Protein 5D3Q (pdb70)

Sequence (656 aa):
GMEDLIPLVNRLQDAFSSAIGQNADLDLPQIAVVGGQSAGKSSSVLENFVGRDFLPRRGSGIVTRRPLVLQLVNATTEYAEFLHCKGKKFTDFEEVRLEIEAETDRVTGTNKGISPVPINLRVYSPHVLNLTLVDLPGMTKKVPVGDQPPDIEFQIRDMLMQFVTKENCLILAVSPANSDLANSDALKVAKEVDPQGQRTIGVITKLDLMDEGTDARDVLENKLLPLRRGYIIGVVNRSQKDIDGKKDITAALAAERKFFLSHPSYRHLADRMGTPYLQKVLNQQLTNHIRDTLPGLRNKLQSQLLSIEKEVERVDEMLRMYHALKEALSIIGGMEDLIPLVNRLQDAFSSAIGQNADLDLPQIAVVGGQSAGKSSSVLENFVGRDFLPRGSGIVTRRPLVLQLVNATTEYAEFLHCKGKKFTDFEEVRLEIEAETDRISPVPINLRVYSPHVLNLTLVDLPGMTKVPVGDQPPDIEFQIRDMLMQFVTKENCLILAVSPANSSDLANSDALKVAKEVDPQGQRTIGVITKLDLMDEEGTDARDDVLENKLLPLRRGYIGVVNRSQKDIDGKKDDITAALAAERKFFLSSHPSYRHLADRMGTPYLQKVLNQQLTNHIRDTLPGLRNKKLQSQLLSIEKEVEEYKNDSRVDEMLRMYHALKEALSSIIGD

Structure (mmCIF, N/CA/C/O backbone):
data_5D3Q
#
_entry.id   5D3Q
#
_cell.length_a   44.220
_cell.length_b   49.960
_cell.length_c   82.520
_cell.angle_alpha   99.40
_cell.angle_beta   87.18
_cell.angle_gamma   105.18
#
_symmetry.space_group_name_H-M   'P 1'
#
loop_
_entity.id
_entity.type
_entity.pdbx_description
1 polymer Dynamin-1,Dynamin-1
2 non-polymer "GUANOSINE-5'-DIPHOSPHATE"
3 non-polymer 1,2-ETHANEDIOL
4 water water
#
loop_
_atom_site.group_PDB
_atom_site.id
_atom_site.type_symbol
_atom_site.label_atom_id
_atom_site.label_alt_id
_atom_site.label_comp_id
_atom_site.label_asym_id
_atom_site.label_entity_id
_atom_site.label_seq_id
_atom_site.pdbx_PDB_ins_code
_atom_site.Cartn_x
_atom_site.Cartn_y
_atom_site.Cartn_z
_atom_site.occupancy
_atom_site.B_iso_or_equiv
_atom_site.auth_seq_id
_atom_site.auth_comp_id
_atom_site.auth_asym_id
_atom_site.auth_atom_id
_atom_site.pdbx_PDB_model_num
ATOM 1 N N . GLY A 1 1 ? -14.833 26.387 76.236 1.00 40.51 5 GLY A N 1
ATOM 2 C CA . GLY A 1 1 ? -14.711 25.921 77.605 1.00 22.94 5 GLY A CA 1
ATOM 3 C C . GLY A 1 1 ? -13.855 26.848 78.430 1.00 43.14 5 GLY A C 1
ATOM 4 O O . GLY A 1 1 ? -13.950 28.063 78.318 1.00 51.63 5 GLY A O 1
ATOM 5 N N . MET A 1 2 ? -12.989 26.269 79.249 1.00 48.16 6 MET A N 1
ATOM 6 C CA . MET A 1 2 ? -12.341 26.982 80.332 1.00 43.69 6 MET A CA 1
ATOM 7 C C . MET A 1 2 ? -10.824 26.935 80.173 1.00 38.03 6 MET A C 1
ATOM 8 O O . MET A 1 2 ? -10.250 26.043 79.525 1.00 27.94 6 MET A O 1
ATOM 13 N N . GLU A 1 3 ? -10.176 27.916 80.780 1.00 34.20 7 GLU A N 1
ATOM 14 C CA . GLU A 1 3 ? -8.726 28.016 80.777 1.00 32.73 7 GLU A CA 1
ATOM 15 C C . GLU A 1 3 ? -8.050 26.936 81.609 1.00 28.66 7 GLU A C 1
ATOM 16 O O . GLU A 1 3 ? -6.812 26.873 81.625 1.00 28.51 7 GLU A O 1
ATOM 22 N N . ASP A 1 4 ? -8.802 26.110 82.320 1.00 30.47 8 ASP A N 1
ATOM 23 C CA . ASP A 1 4 ? -8.182 25.013 83.031 1.00 30.51 8 ASP A CA 1
ATOM 24 C C . ASP A 1 4 ? -7.982 23.789 82.154 1.00 26.08 8 ASP A C 1
ATOM 25 O O . ASP A 1 4 ? -7.346 22.833 82.605 1.00 27.78 8 ASP A O 1
ATOM 30 N N . LEU A 1 5 ? -8.501 23.803 80.933 1.00 26.78 9 LEU A N 1
ATOM 31 C CA . LEU A 1 5 ? -8.654 22.551 80.194 1.00 29.81 9 LEU A CA 1
ATOM 32 C C . LEU A 1 5 ? -7.332 22.061 79.617 1.00 23.30 9 LEU A C 1
ATOM 33 O O . LEU A 1 5 ? -7.015 20.861 79.705 1.00 21.55 9 LEU A O 1
ATOM 38 N N . ILE A 1 6 ? -6.560 22.951 78.992 1.00 26.21 10 ILE A N 1
ATOM 39 C CA . ILE A 1 6 ? -5.235 22.554 78.516 1.00 25.92 10 ILE A CA 1
ATOM 40 C C . ILE A 1 6 ? -4.360 22.050 79.659 1.00 27.84 10 ILE A C 1
ATOM 41 O O . ILE A 1 6 ? -3.803 20.946 79.530 1.00 23.13 10 ILE A O 1
ATOM 46 N N . PRO A 1 7 ? -4.256 22.748 80.817 1.00 26.87 11 PRO A N 1
ATOM 47 C CA . PRO A 1 7 ? -3.428 22.187 81.907 1.00 24.38 11 PRO A CA 1
ATOM 48 C C . PRO A 1 7 ? -3.945 20.872 82.419 1.00 24.04 11 PRO A C 1
ATOM 49 O O . PRO A 1 7 ? -3.141 19.992 82.786 1.00 26.58 11 PRO A O 1
ATOM 53 N N . LEU A 1 8 ? -5.267 20.710 82.485 1.00 23.67 12 LEU A N 1
ATOM 54 C CA . LEU A 1 8 ? -5.805 19.408 82.870 1.00 24.80 12 LEU A CA 1
ATOM 55 C C . LEU A 1 8 ? -5.221 18.326 81.980 1.00 27.61 12 LEU A C 1
ATOM 56 O O . LEU A 1 8 ? -4.719 17.295 82.451 1.00 23.05 12 LEU A O 1
ATOM 61 N N . VAL A 1 9 ? -5.256 18.561 80.668 1.00 26.32 13 VAL A N 1
ATOM 62 C CA . VAL A 1 9 ? -4.814 17.489 79.784 1.00 18.91 13 VAL A CA 1
ATOM 63 C C . VAL A 1 9 ? -3.297 17.335 79.849 1.00 23.44 13 VAL A C 1
ATOM 64 O O . VAL A 1 9 ? -2.785 16.234 79.645 1.00 22.75 13 VAL A O 1
ATOM 68 N N . ASN A 1 10 ? -2.557 18.402 80.177 1.00 18.28 14 ASN A N 1
ATOM 69 C CA . ASN A 1 10 ? -1.126 18.259 80.417 1.00 21.54 14 ASN A CA 1
ATOM 70 C C . ASN A 1 10 ? -0.879 17.236 81.515 1.00 19.90 14 ASN A C 1
ATOM 71 O O . ASN A 1 10 ? 0.067 16.456 81.440 1.00 20.14 14 ASN A O 1
ATOM 76 N N . ARG A 1 11 ? -1.688 17.294 82.575 1.00 27.50 15 ARG A N 1
ATOM 77 C CA . ARG A 1 11 ? -1.504 16.361 83.675 1.00 25.42 15 ARG A CA 1
ATOM 78 C C . ARG A 1 11 ? -1.860 14.957 83.241 1.00 23.99 15 ARG A C 1
ATOM 79 O O . ARG A 1 11 ? -1.212 13.995 83.662 1.00 24.85 15 ARG A O 1
ATOM 87 N N . LEU A 1 12 ? -2.896 14.817 82.419 1.00 19.69 16 LEU A N 1
ATOM 88 C CA . LEU A 1 12 ? -3.191 13.514 81.824 1.00 23.06 16 LEU A CA 1
ATOM 89 C C . LEU A 1 12 ? -2.009 13.023 81.010 1.00 25.91 16 LEU A C 1
ATOM 90 O O . LEU A 1 12 ? -1.604 11.855 81.111 1.00 19.50 16 LEU A O 1
ATOM 95 N N . GLN A 1 13 ? -1.458 13.907 80.163 1.00 21.20 17 GLN A N 1
ATOM 96 C CA . GLN A 1 13 ? -0.305 13.513 79.369 1.00 20.00 17 GLN A CA 1
ATOM 97 C C . GLN A 1 13 ? 0.869 13.082 80.249 1.00 20.87 17 GLN A C 1
ATOM 98 O O . GLN A 1 13 ? 1.561 12.117 79.929 1.00 21.93 17 GLN A O 1
ATOM 104 N N . ASP A 1 14 ? 1.110 13.786 81.371 1.00 17.89 18 ASP A N 1
ATOM 105 C CA . ASP A 1 14 ? 2.196 13.382 82.272 1.00 23.16 18 ASP A CA 1
ATOM 106 C C . ASP A 1 14 ? 1.928 12.030 82.916 1.00 22.15 18 ASP A C 1
ATOM 107 O O . ASP A 1 14 ? 2.841 11.202 83.017 1.00 23.98 18 ASP A O 1
ATOM 112 N N . ALA A 1 15 ? 0.679 11.786 83.327 1.00 23.14 19 ALA A N 1
ATOM 113 C CA . ALA A 1 15 ? 0.326 10.524 83.971 1.00 22.77 19 ALA A CA 1
ATOM 114 C C . ALA A 1 15 ? 0.602 9.359 83.054 1.00 25.58 19 ALA A C 1
ATOM 115 O O . ALA A 1 15 ? 1.156 8.340 83.480 1.00 23.68 19 ALA A O 1
ATOM 117 N N . PHE A 1 16 ? 0.235 9.496 81.772 1.00 21.60 20 PHE A N 1
ATOM 118 C CA . PHE A 1 16 ? 0.415 8.387 80.850 1.00 21.64 20 PHE A CA 1
ATOM 119 C C . PHE A 1 16 ? 1.835 8.330 80.335 1.00 20.08 20 PHE A C 1
ATOM 120 O O . PHE A 1 16 ? 2.368 7.245 80.134 1.00 19.85 20 PHE A O 1
ATOM 128 N N . SER A 1 17 ? 2.496 9.469 80.187 1.00 20.51 21 SER A N 1
ATOM 129 C CA A SER A 1 17 ? 3.882 9.429 79.746 0.43 21.12 21 SER A CA 1
ATOM 130 C CA B SER A 1 17 ? 3.882 9.443 79.749 0.57 21.10 21 SER A CA 1
ATOM 131 C C . SER A 1 17 ? 4.789 8.842 80.817 1.00 20.77 21 SER A C 1
ATOM 132 O O . SER A 1 17 ? 5.833 8.278 80.494 1.00 23.25 21 SER A O 1
ATOM 137 N N . ALA A 1 18 ? 4.400 8.958 82.086 1.00 22.40 22 ALA A N 1
ATOM 138 C CA . ALA A 1 18 ? 5.184 8.331 83.151 1.00 24.62 22 ALA A CA 1
ATOM 139 C C . ALA A 1 18 ? 5.313 6.821 82.981 1.00 24.32 22 ALA A C 1
ATOM 140 O O . ALA A 1 18 ? 6.256 6.227 83.524 1.00 26.95 22 ALA A O 1
ATOM 142 N N . ILE A 1 19 ? 4.370 6.186 82.297 1.00 20.02 23 ILE A N 1
ATOM 143 C CA . ILE A 1 19 ? 4.439 4.759 82.021 1.00 22.17 23 ILE A CA 1
ATOM 144 C C . ILE A 1 19 ? 4.669 4.518 80.539 1.00 25.17 23 ILE A C 1
ATOM 145 O O . ILE A 1 19 ? 4.422 3.425 80.036 1.00 25.18 23 ILE A O 1
ATOM 150 N N . GLY A 1 20 ? 5.075 5.567 79.834 1.00 21.49 24 GLY A N 1
ATOM 151 C CA . GLY A 1 20 ? 5.512 5.436 78.453 1.00 23.49 24 GLY A CA 1
ATOM 152 C C . GLY A 1 20 ? 4.381 5.359 77.452 1.00 22.70 24 GLY A C 1
ATOM 153 O O . GLY A 1 20 ? 4.556 4.777 76.376 1.00 25.26 24 GLY A O 1
ATOM 154 N N . GLN A 1 21 ? 3.232 5.945 77.768 1.00 19.29 25 GLN A N 1
ATOM 155 C CA . GLN A 1 21 ? 2.008 5.806 77.002 1.00 19.57 25 GLN A CA 1
ATOM 156 C C . GLN A 1 21 ? 1.488 7.175 76.578 1.00 22.86 25 GLN A C 1
ATOM 157 O O . GLN A 1 21 ? 1.724 8.175 77.259 1.00 21.99 25 GLN A O 1
ATOM 163 N N . ASN A 1 22 ? 0.795 7.203 75.439 1.00 19.74 26 ASN A N 1
ATOM 164 C CA . ASN A 1 22 ? 0.035 8.387 75.057 1.00 19.87 26 ASN A CA 1
ATOM 165 C C . ASN A 1 22 ? -0.987 8.021 73.994 1.00 18.31 26 ASN A C 1
ATOM 166 O O . ASN A 1 22 ? -2.196 8.164 74.199 1.00 17.88 26 ASN A O 1
ATOM 171 N N . ALA A 1 23 ? -0.502 7.469 72.876 1.00 21.38 27 ALA A N 1
ATOM 172 C CA . ALA A 1 23 ? -1.337 7.360 71.689 1.00 21.37 27 ALA A CA 1
ATOM 173 C C . ALA A 1 23 ? -2.543 6.476 71.932 1.00 21.68 27 ALA A C 1
ATOM 174 O O . ALA A 1 23 ? -3.638 6.767 71.466 1.00 22.50 27 ALA A O 1
ATOM 176 N N . ASP A 1 24 ? -2.366 5.385 72.681 1.00 23.67 28 ASP A N 1
ATOM 177 C CA . ASP A 1 24 ? -3.486 4.487 72.904 1.00 23.66 28 ASP A CA 1
ATOM 178 C C . ASP A 1 24 ? -4.568 5.078 73.786 1.00 24.17 28 ASP A C 1
ATOM 179 O O . ASP A 1 24 ? -5.644 4.491 73.885 1.00 25.78 28 ASP A O 1
ATOM 184 N N . LEU A 1 25 ? -4.332 6.199 74.438 1.00 21.80 29 LEU A N 1
ATOM 185 C CA . LEU A 1 25 ? -5.371 6.711 75.307 1.00 20.85 29 LEU A CA 1
ATOM 186 C C . LEU A 1 25 ? -6.333 7.674 74.628 1.00 27.06 29 LEU A C 1
ATOM 187 O O . LEU A 1 25 ? -7.300 8.094 75.270 1.00 24.32 29 LEU A O 1
ATOM 192 N N . ASP A 1 26 ? -6.123 8.027 73.360 1.00 21.67 30 ASP A N 1
ATOM 193 C CA . ASP A 1 26 ? -7.065 8.915 72.645 1.00 19.29 30 ASP A CA 1
ATOM 194 C C . ASP A 1 26 ? -7.306 10.224 73.410 1.00 19.42 30 ASP A C 1
ATOM 195 O O . ASP A 1 26 ? -8.442 10.669 73.581 1.00 22.11 30 ASP A O 1
ATOM 200 N N . LEU A 1 27 ? -6.230 10.843 73.871 1.00 21.91 31 LEU A N 1
ATOM 201 C CA . LEU A 1 27 ? -6.348 12.105 74.605 1.00 17.93 31 LEU A CA 1
ATOM 202 C C . LEU A 1 27 ? -6.724 13.216 73.617 1.00 22.37 31 LEU A C 1
ATOM 203 O O . LEU A 1 27 ? -6.325 13.162 72.456 1.00 20.75 31 LEU A O 1
ATOM 208 N N . PRO A 1 28 ? -7.509 14.217 74.044 1.00 20.40 32 PRO A N 1
ATOM 209 C CA . PRO A 1 28 ? -7.721 15.392 73.175 1.00 20.27 32 PRO A CA 1
ATOM 210 C C . PRO A 1 28 ? -6.479 16.252 73.101 1.00 18.28 32 PRO A C 1
ATOM 211 O O . PRO A 1 28 ? -6.075 16.910 74.058 1.00 18.41 32 PRO A O 1
ATOM 215 N N . GLN A 1 29 ? -5.817 16.230 71.949 1.00 16.85 33 GLN A N 1
ATOM 216 C CA . GLN A 1 29 ? -4.522 16.869 71.828 1.00 16.49 33 GLN A CA 1
ATOM 217 C C . GLN A 1 29 ? -4.323 17.184 70.357 1.00 18.75 33 GLN A C 1
ATOM 218 O O . GLN A 1 29 ? -5.081 16.716 69.504 1.00 18.19 33 GLN A O 1
ATOM 224 N N . ILE A 1 30 ? -3.305 17.998 70.087 1.00 14.49 34 ILE A N 1
ATOM 225 C CA . ILE A 1 30 ? -2.935 18.362 68.715 1.00 14.97 34 ILE A CA 1
ATOM 226 C C . ILE A 1 30 ? -1.684 17.589 68.374 1.00 15.72 34 ILE A C 1
ATOM 227 O O . ILE A 1 30 ? -0.694 17.677 69.101 1.00 18.81 34 ILE A O 1
ATOM 232 N N . ALA A 1 31 ? -1.715 16.836 67.281 1.00 11.73 35 ALA A N 1
ATOM 233 C CA . ALA A 1 31 ? -0.506 16.195 66.824 1.00 15.28 35 ALA A CA 1
ATOM 234 C C . ALA A 1 31 ? -0.041 16.981 65.627 1.00 13.56 35 ALA A C 1
ATOM 235 O O . ALA A 1 31 ? -0.851 17.301 64.762 1.00 14.88 35 ALA A O 1
ATOM 237 N N . VAL A 1 32 ? 1.259 17.237 65.563 1.00 13.79 36 VAL A N 1
ATOM 238 C CA . VAL A 1 32 ? 1.823 18.050 64.498 1.00 13.54 36 VAL A CA 1
ATOM 239 C C . VAL A 1 32 ? 2.475 17.093 63.531 1.00 13.30 36 VAL A C 1
ATOM 240 O O . VAL A 1 32 ? 3.386 16.340 63.919 1.00 13.24 36 VAL A O 1
ATOM 244 N N . VAL A 1 33 ? 2.001 17.103 62.274 1.00 14.29 37 VAL A N 1
ATOM 245 C CA . VAL A 1 33 ? 2.541 16.159 61.294 1.00 11.66 37 VAL A CA 1
ATOM 246 C C . VAL A 1 33 ? 2.959 16.908 60.058 1.00 14.17 37 VAL A C 1
ATOM 247 O O . VAL A 1 33 ? 2.399 17.942 59.690 1.00 13.56 37 VAL A O 1
ATOM 251 N N . GLY A 1 34 ? 4.008 16.399 59.448 1.00 14.47 38 GLY A N 1
ATOM 252 C CA . GLY A 1 34 ? 4.428 16.983 58.186 1.00 16.84 38 GLY A CA 1
ATOM 253 C C . GLY A 1 34 ? 5.490 16.084 57.615 1.00 14.07 38 GLY A C 1
ATOM 254 O O . GLY A 1 34 ? 5.984 15.165 58.280 1.00 15.11 38 GLY A O 1
ATOM 255 N N . GLY A 1 35 ? 5.783 16.340 56.344 1.00 13.61 39 GLY A N 1
ATOM 256 C CA . GLY A 1 35 ? 7.007 15.833 55.761 1.00 14.22 39 GLY A CA 1
ATOM 257 C C . GLY A 1 35 ? 8.209 16.424 56.458 1.00 16.44 39 GLY A C 1
ATOM 258 O O . GLY A 1 35 ? 8.168 17.528 57.019 1.00 15.64 39 GLY A O 1
ATOM 259 N N . GLN A 1 36 ? 9.312 15.680 56.449 1.00 13.01 40 GLN A N 1
ATOM 260 C CA . GLN A 1 36 ? 10.562 16.282 56.899 1.00 11.86 40 GLN A CA 1
ATOM 261 C C . GLN A 1 36 ? 10.791 17.606 56.182 1.00 10.35 40 GLN A C 1
ATOM 262 O O . GLN A 1 36 ? 10.570 17.751 54.969 1.00 14.64 40 GLN A O 1
ATOM 268 N N . SER A 1 37 ? 11.270 18.557 56.967 1.00 13.95 41 SER A N 1
ATOM 269 C CA . SER A 1 37 ? 11.609 19.910 56.538 1.00 14.01 41 SER A CA 1
ATOM 270 C C . SER A 1 37 ? 10.394 20.761 56.177 1.00 14.92 41 SER A C 1
ATOM 271 O O . SER A 1 37 ? 10.563 21.823 55.581 1.00 15.40 41 SER A O 1
ATOM 274 N N . ALA A 1 38 ? 9.176 20.320 56.505 1.00 11.89 42 ALA A N 1
ATOM 275 C CA . ALA A 1 38 ? 8.002 21.156 56.212 1.00 12.31 42 ALA A CA 1
ATOM 276 C C . ALA A 1 38 ? 8.036 22.464 56.968 1.00 15.33 42 ALA A C 1
ATOM 277 O O . ALA A 1 38 ? 7.425 23.437 56.516 1.00 15.56 42 ALA A O 1
ATOM 279 N N . GLY A 1 39 ? 8.728 22.497 58.100 1.00 13.46 43 GLY A N 1
ATOM 280 C CA . GLY A 1 39 ? 8.798 23.718 58.898 1.00 14.48 43 GLY A CA 1
ATOM 281 C C . GLY A 1 39 ? 8.200 23.546 60.287 1.00 17.46 43 GLY A C 1
ATOM 282 O O . GLY A 1 39 ? 7.883 24.529 60.939 1.00 15.17 43 GLY A O 1
ATOM 283 N N . LYS A 1 40 ? 8.029 22.304 60.756 1.00 13.07 44 LYS A N 1
ATOM 284 C CA . LYS A 1 40 ? 7.385 22.037 62.036 1.00 15.77 44 LYS A CA 1
ATOM 285 C C . LYS A 1 40 ? 8.202 22.567 63.204 1.00 16.20 44 LYS A C 1
ATOM 286 O O . LYS A 1 40 ? 7.646 23.248 64.082 1.00 16.78 44 LYS A O 1
ATOM 292 N N . SER A 1 41 ? 9.506 22.226 63.267 1.00 16.25 45 SER A N 1
ATOM 293 C CA A SER A 1 41 ? 10.361 22.694 64.366 0.50 17.98 45 SER A CA 1
ATOM 294 C CA B SER A 1 41 ? 10.262 22.691 64.426 0.50 18.06 45 SER A CA 1
ATOM 295 C C . SER A 1 41 ? 10.336 24.213 64.432 1.00 17.56 45 SER A C 1
ATOM 296 O O . SER A 1 41 ? 10.326 24.815 65.515 1.00 18.41 45 SER A O 1
ATOM 301 N N . SER A 1 42 ? 10.311 24.831 63.262 1.00 13.62 46 SER A N 1
ATOM 302 C CA . SER A 1 42 ? 10.310 26.280 63.201 1.00 13.65 46 SER A CA 1
ATOM 303 C C . SER A 1 42 ? 9.059 26.864 63.839 1.00 15.93 46 SER A C 1
ATOM 304 O O . SER A 1 42 ? 9.130 27.858 64.594 1.00 16.56 46 SER A O 1
ATOM 307 N N . VAL A 1 43 ? 7.905 26.271 63.550 1.00 14.95 47 VAL A N 1
ATOM 308 C CA . VAL A 1 43 ? 6.660 26.735 64.158 1.00 15.73 47 VAL A CA 1
ATOM 309 C C . VAL A 1 43 ? 6.740 26.635 65.674 1.00 20.54 47 VAL A C 1
ATOM 310 O O . VAL A 1 43 ? 6.379 27.570 66.396 1.00 20.34 47 VAL A O 1
ATOM 314 N N . LEU A 1 44 ? 7.214 25.487 66.187 1.00 16.98 48 LEU A N 1
ATOM 315 C CA . LEU A 1 44 ? 7.270 25.290 67.624 1.00 15.61 48 LEU A CA 1
ATOM 316 C C . LEU A 1 44 ? 8.243 26.265 68.272 1.00 21.41 48 LEU A C 1
ATOM 317 O O . LEU A 1 44 ? 7.975 26.793 69.365 1.00 22.49 48 LEU A O 1
ATOM 322 N N . GLU A 1 45 ? 9.409 26.450 67.664 1.00 21.57 49 GLU A N 1
ATOM 323 C CA . GLU A 1 45 ? 10.365 27.394 68.238 1.00 19.96 49 GLU A CA 1
ATOM 324 C C . GLU A 1 45 ? 9.840 28.812 68.173 1.00 23.94 49 GLU A C 1
ATOM 325 O O . GLU A 1 45 ? 10.134 29.599 69.079 1.00 26.02 49 GLU A O 1
ATOM 331 N N . ASN A 1 46 ? 9.062 29.149 67.141 1.00 19.98 50 ASN A N 1
ATOM 332 C CA . ASN A 1 46 ? 8.403 30.458 67.124 1.00 19.50 50 ASN A CA 1
ATOM 333 C C . ASN A 1 46 ? 7.461 30.597 68.313 1.00 23.68 50 ASN A C 1
ATOM 334 O O . ASN A 1 46 ? 7.461 31.624 69.002 1.00 29.61 50 ASN A O 1
ATOM 339 N N . PHE A 1 47 ? 6.651 29.566 68.586 1.00 22.04 51 PHE A N 1
ATOM 340 C CA . PHE A 1 47 ? 5.753 29.642 69.732 1.00 23.44 51 PHE A CA 1
ATOM 341 C C . PHE A 1 47 ? 6.538 29.896 71.015 1.00 30.00 51 PHE A C 1
ATOM 342 O O . PHE A 1 47 ? 6.121 30.705 71.859 1.00 29.60 51 PHE A O 1
ATOM 350 N N . VAL A 1 48 ? 7.658 29.183 71.192 1.00 25.90 52 VAL A N 1
ATOM 351 C CA . VAL A 1 48 ? 8.390 29.248 72.461 1.00 28.13 52 VAL A CA 1
ATOM 352 C C . VAL A 1 48 ? 9.176 30.545 72.534 1.00 35.95 52 VAL A C 1
ATOM 353 O O . VAL A 1 48 ? 9.317 31.142 73.616 1.00 30.84 52 VAL A O 1
ATOM 357 N N . GLY A 1 49 ? 9.657 31.023 71.395 1.00 28.23 53 GLY A N 1
ATOM 358 C CA . GLY A 1 49 ? 10.436 32.244 71.349 1.00 26.73 53 GLY A CA 1
ATOM 359 C C . GLY A 1 49 ? 11.919 32.033 71.490 1.00 32.76 53 GLY A C 1
ATOM 360 O O . GLY A 1 49 ? 12.669 33.014 71.524 1.00 32.69 53 GLY A O 1
ATOM 361 N N . ARG A 1 50 ? 12.365 30.783 71.603 1.00 24.46 54 ARG A N 1
ATOM 362 C CA . ARG A 1 50 ? 13.761 30.422 71.702 1.00 32.10 54 ARG A CA 1
ATOM 363 C C . ARG A 1 50 ? 14.008 29.174 70.897 1.00 28.44 54 ARG A C 1
ATOM 364 O O . ARG A 1 50 ? 13.098 28.358 70.704 1.00 29.39 54 ARG A O 1
ATOM 372 N N . ASP A 1 51 ? 15.245 29.051 70.430 1.00 29.03 55 ASP A N 1
ATOM 373 C CA . ASP A 1 51 ? 15.706 27.803 69.862 1.00 25.01 55 ASP A CA 1
ATOM 374 C C . ASP A 1 51 ? 15.808 26.756 70.953 1.00 27.83 55 ASP A C 1
ATOM 375 O O . ASP A 1 51 ? 16.444 26.986 71.984 1.00 29.98 55 ASP A O 1
ATOM 380 N N . PHE A 1 52 ? 15.233 25.590 70.719 1.00 20.85 56 PHE A N 1
ATOM 381 C CA . PHE A 1 52 ? 15.416 24.542 71.712 1.00 21.16 56 PHE A CA 1
ATOM 382 C C . PHE A 1 52 ? 15.320 23.154 71.108 1.00 24.52 56 PHE A C 1
ATOM 383 O O . PHE A 1 52 ? 15.536 22.182 71.831 1.00 23.65 56 PHE A O 1
ATOM 391 N N . LEU A 1 53 ? 15.021 23.020 69.782 1.00 23.73 57 LEU A N 1
ATOM 392 C CA . LEU A 1 53 ? 14.827 21.713 69.168 1.00 21.27 57 LEU A CA 1
ATOM 393 C C . LEU A 1 53 ? 16.060 21.272 68.385 1.00 25.01 57 LEU A C 1
ATOM 394 O O . LEU A 1 53 ? 16.745 22.105 67.772 1.00 30.18 57 LEU A O 1
ATOM 399 N N . PRO A 1 54 ? 16.365 19.974 68.401 1.00 24.50 58 PRO A N 1
ATOM 400 C CA . PRO A 1 54 ? 17.494 19.466 67.629 1.00 28.02 58 PRO A CA 1
ATOM 401 C C . PRO A 1 54 ? 17.410 19.885 66.170 1.00 23.38 58 PRO A C 1
ATOM 402 O O . PRO A 1 54 ? 16.339 19.865 65.560 1.00 30.24 58 PRO A O 1
ATOM 406 N N . ARG A 1 55 ? 18.555 20.280 65.619 1.00 31.43 59 ARG A N 1
ATOM 407 C CA A ARG A 1 55 ? 18.716 20.650 64.221 0.45 37.92 59 ARG A CA 1
ATOM 408 C CA B ARG A 1 55 ? 18.662 20.599 64.203 0.55 37.90 59 ARG A CA 1
ATOM 409 C C . ARG A 1 55 ? 19.783 19.774 63.588 1.00 40.65 59 ARG A C 1
ATOM 410 O O . ARG A 1 55 ? 20.584 19.147 64.281 1.00 52.28 59 ARG A O 1
ATOM 425 N N . GLY A 1 56 ? 19.810 19.750 62.270 1.00 45.95 60 GLY A N 1
ATOM 426 C CA . GLY A 1 56 ? 20.784 18.954 61.559 1.00 51.66 60 GLY A CA 1
ATOM 427 C C . GLY A 1 56 ? 20.126 17.912 60.681 1.00 53.10 60 GLY A C 1
ATOM 428 O O . GLY A 1 56 ? 18.907 17.744 60.662 1.00 52.54 60 GLY A O 1
ATOM 429 N N . SER A 1 57 ? 20.978 17.198 59.955 1.00 57.07 61 SER A N 1
ATOM 430 C CA . SER A 1 57 ? 20.545 16.351 58.859 1.00 54.29 61 SER A CA 1
ATOM 431 C C . SER A 1 57 ? 19.909 15.063 59.369 1.00 46.39 61 SER A C 1
ATOM 432 O O . SER A 1 57 ? 20.190 14.586 60.475 1.00 43.14 61 SER A O 1
ATOM 435 N N . GLY A 1 58 ? 19.051 14.490 58.528 1.00 40.85 62 GLY A N 1
ATOM 436 C CA . GLY A 1 58 ? 18.418 13.227 58.829 1.00 40.02 62 GLY A CA 1
ATOM 437 C C . GLY A 1 58 ? 17.232 13.368 59.767 1.00 29.69 62 GLY A C 1
ATOM 438 O O . GLY A 1 58 ? 16.598 14.426 59.891 1.00 31.34 62 GLY A O 1
ATOM 439 N N . ILE A 1 59 ? 16.931 12.261 60.437 1.00 28.33 63 ILE A N 1
ATOM 440 C CA . ILE A 1 59 ? 15.758 12.149 61.291 1.00 31.25 63 ILE A CA 1
ATOM 441 C C . ILE A 1 59 ? 16.266 12.365 62.716 1.00 31.72 63 ILE A C 1
ATOM 442 O O . ILE A 1 59 ? 16.568 11.413 63.434 1.00 34.56 63 ILE A O 1
ATOM 447 N N . VAL A 1 60 ? 16.349 13.635 63.131 1.00 26.41 64 VAL A N 1
ATOM 448 C CA . VAL A 1 60 ? 17.026 13.983 64.376 1.00 30.84 64 VAL A CA 1
ATOM 449 C C . VAL A 1 60 ? 16.156 13.670 65.581 1.00 32.82 64 VAL A C 1
ATOM 450 O O . VAL A 1 60 ? 16.679 13.396 66.672 1.00 38.20 64 VAL A O 1
ATOM 454 N N . THR A 1 61 ? 14.836 13.738 65.443 1.00 24.77 65 THR A N 1
ATOM 455 C CA . THR A 1 61 ? 13.939 13.356 66.525 1.00 25.03 65 THR A CA 1
ATOM 456 C C . THR A 1 61 ? 13.162 12.129 66.098 1.00 29.16 65 THR A C 1
ATOM 457 O O . THR A 1 61 ? 12.691 12.047 64.953 1.00 26.88 65 THR A O 1
ATOM 461 N N . ARG A 1 62 ? 13.075 11.172 67.002 1.00 21.95 66 ARG A N 1
ATOM 462 C CA . ARG A 1 62 ? 12.545 9.873 66.643 1.00 19.85 66 ARG A CA 1
ATOM 463 C C . ARG A 1 62 ? 11.548 9.372 67.674 1.00 19.00 66 ARG A C 1
ATOM 464 O O . ARG A 1 62 ? 11.167 8.209 67.640 1.00 21.23 66 ARG A O 1
ATOM 472 N N . ARG A 1 63 ? 11.089 10.248 68.553 1.00 16.46 67 ARG A N 1
ATOM 473 C CA . ARG A 1 63 ? 10.022 10.015 69.514 1.00 16.36 67 ARG A CA 1
ATOM 474 C C . ARG A 1 63 ? 9.051 11.184 69.481 1.00 16.24 67 ARG A C 1
ATOM 475 O O . ARG A 1 63 ? 9.436 12.294 69.107 1.00 19.64 67 ARG A O 1
ATOM 483 N N . PRO A 1 64 ? 7.815 10.990 69.941 1.00 18.34 68 PRO A N 1
ATOM 484 C CA . PRO A 1 64 ? 6.915 12.137 70.089 1.00 14.68 68 PRO A CA 1
ATOM 485 C C . PRO A 1 64 ? 7.477 13.070 71.126 1.00 17.65 68 PRO A C 1
ATOM 486 O O . PRO A 1 64 ? 7.970 12.632 72.156 1.00 16.88 68 PRO A O 1
ATOM 490 N N . LEU A 1 65 ? 7.321 14.353 70.882 1.00 13.44 69 LEU A N 1
ATOM 491 C CA . LEU A 1 65 ? 7.663 15.361 71.900 1.00 17.64 69 LEU A CA 1
ATOM 492 C C . LEU A 1 65 ? 6.346 15.994 72.313 1.00 16.63 69 LEU A C 1
ATOM 493 O O . LEU A 1 65 ? 5.698 16.665 71.505 1.00 15.92 69 LEU A O 1
ATOM 498 N N . VAL A 1 66 ? 5.909 15.725 73.546 1.00 18.43 70 VAL A N 1
ATOM 499 C CA . VAL A 1 66 ? 4.707 16.349 74.081 1.00 19.56 70 VAL A CA 1
ATOM 500 C C . VAL A 1 66 ? 5.152 17.693 74.641 1.00 18.84 70 VAL A C 1
ATOM 501 O O . VAL A 1 66 ? 5.777 17.768 75.695 1.00 19.45 70 VAL A O 1
ATOM 505 N N . LEU A 1 67 ? 4.880 18.754 73.885 1.00 15.02 71 LEU A N 1
ATOM 506 C CA . LEU A 1 67 ? 5.411 20.074 74.174 1.00 18.28 71 LEU A CA 1
ATOM 507 C C . LEU A 1 67 ? 4.288 20.876 74.821 1.00 18.08 71 LEU A C 1
ATOM 508 O O . LEU A 1 67 ? 3.277 21.172 74.178 1.00 16.69 71 LEU A O 1
ATOM 513 N N . GLN A 1 68 ? 4.462 21.224 76.089 1.00 19.44 72 GLN A N 1
ATOM 514 C CA . GLN A 1 68 ? 3.383 21.821 76.869 1.00 17.90 72 GLN A CA 1
ATOM 515 C C . GLN A 1 68 ? 3.806 23.236 77.207 1.00 22.83 72 GLN A C 1
ATOM 516 O O . GLN A 1 68 ? 4.738 23.432 77.993 1.00 23.07 72 GLN A O 1
ATOM 522 N N . LEU A 1 69 ? 3.192 24.211 76.525 1.00 17.83 73 LEU A N 1
ATOM 523 C CA . LEU A 1 69 ? 3.488 25.627 76.721 1.00 19.27 73 LEU A CA 1
ATOM 524 C C . LEU A 1 69 ? 2.498 26.153 77.739 1.00 16.73 73 LEU A C 1
ATOM 525 O O . LEU A 1 69 ? 1.285 25.994 77.591 1.00 21.10 73 LEU A O 1
ATOM 530 N N . VAL A 1 70 ? 3.029 26.751 78.798 1.00 24.06 74 VAL A N 1
ATOM 531 C CA . VAL A 1 70 ? 2.222 27.147 79.935 1.00 23.93 74 VAL A CA 1
ATOM 532 C C . VAL A 1 70 ? 2.527 28.600 80.213 1.00 24.75 74 VAL A C 1
ATOM 533 O O . VAL A 1 70 ? 3.689 28.945 80.448 1.00 26.66 74 VAL A O 1
ATOM 537 N N . ASN A 1 71 ? 1.517 29.461 80.068 1.00 29.74 75 ASN A N 1
ATOM 538 C CA . ASN A 1 71 ? 1.732 30.858 80.428 1.00 35.19 75 ASN A CA 1
ATOM 539 C C . ASN A 1 71 ? 2.034 30.948 81.914 1.00 29.15 75 ASN A C 1
ATOM 540 O O . ASN A 1 71 ? 1.311 30.369 82.736 1.00 32.99 75 ASN A O 1
ATOM 545 N N . ALA A 1 72 ? 3.118 31.647 82.249 1.00 30.17 76 ALA A N 1
ATOM 546 C CA . ALA A 1 72 ? 3.576 31.747 83.637 1.00 38.03 76 ALA A CA 1
ATOM 547 C C . ALA A 1 72 ? 4.296 33.074 83.822 1.00 42.19 76 ALA A C 1
ATOM 548 O O . ALA A 1 72 ? 4.643 33.751 82.853 1.00 35.97 76 ALA A O 1
ATOM 550 N N . THR A 1 73 ? 4.520 33.455 85.089 1.00 42.86 77 THR A N 1
ATOM 551 C CA . THR A 1 73 ? 5.240 34.702 85.334 1.00 47.84 77 THR A CA 1
ATOM 552 C C . THR A 1 73 ? 6.725 34.546 85.048 1.00 39.62 77 THR A C 1
ATOM 553 O O . THR A 1 73 ? 7.387 35.512 84.670 1.00 40.87 77 THR A O 1
ATOM 557 N N . THR A 1 74 ? 7.261 33.345 85.208 1.00 36.23 78 THR A N 1
ATOM 558 C CA . THR A 1 74 ? 8.674 33.073 85.012 1.00 35.47 78 THR A CA 1
ATOM 559 C C . THR A 1 74 ? 8.843 32.193 83.781 1.00 38.25 78 THR A C 1
ATOM 560 O O . THR A 1 74 ? 7.880 31.599 83.286 1.00 35.17 78 THR A O 1
ATOM 564 N N . GLU A 1 75 ? 10.071 32.111 83.283 1.00 36.83 79 GLU A N 1
ATOM 565 C CA . GLU A 1 75 ? 10.331 31.337 82.077 1.00 42.16 79 GLU A CA 1
ATOM 566 C C . GLU A 1 75 ? 11.361 30.243 82.326 1.00 36.79 79 GLU A C 1
ATOM 567 O O . GLU A 1 75 ? 12.519 30.520 82.660 1.00 38.14 79 GLU A O 1
ATOM 573 N N . TYR A 1 76 ? 10.943 28.996 82.140 1.00 30.93 80 TYR A N 1
ATOM 574 C CA . TYR A 1 76 ? 11.852 27.875 82.320 1.00 28.80 80 TYR A CA 1
ATOM 575 C C . TYR A 1 76 ? 11.178 26.647 81.734 1.00 27.91 80 TYR A C 1
ATOM 576 O O . TYR A 1 76 ? 9.991 26.665 81.390 1.00 33.64 80 TYR A O 1
ATOM 585 N N . ALA A 1 77 ? 11.947 25.569 81.669 1.00 28.37 81 ALA A N 1
ATOM 586 C CA . ALA A 1 77 ? 11.459 24.342 81.080 1.00 27.91 81 ALA A CA 1
ATOM 587 C C . ALA A 1 77 ? 11.720 23.201 82.047 1.00 33.59 81 ALA A C 1
ATOM 588 O O . ALA A 1 77 ? 12.677 23.227 82.826 1.00 26.71 81 ALA A O 1
ATOM 590 N N . GLU A 1 78 ? 10.846 22.210 82.001 1.00 25.28 82 GLU A N 1
ATOM 591 C CA . GLU A 1 78 ? 10.959 21.018 82.828 1.00 24.90 82 GLU A CA 1
ATOM 592 C C . GLU A 1 78 ? 10.680 19.814 81.944 1.00 24.38 82 GLU A C 1
ATOM 593 O O . GLU A 1 78 ? 9.718 19.839 81.169 1.00 28.21 82 GLU A O 1
ATOM 599 N N . PHE A 1 79 ? 11.502 18.770 82.069 1.00 23.05 83 PHE A N 1
ATOM 600 C CA . PHE A 1 79 ? 11.189 17.470 81.477 1.00 21.28 83 PHE A CA 1
ATOM 601 C C . PHE A 1 79 ? 10.579 16.556 82.526 1.00 26.36 83 PHE A C 1
ATOM 602 O O . PHE A 1 79 ? 11.066 16.487 83.662 1.00 27.19 83 PHE A O 1
ATOM 610 N N . LEU A 1 80 ? 9.556 15.794 82.125 1.00 23.68 84 LEU A N 1
ATOM 611 C CA . LEU A 1 80 ? 8.911 14.894 83.079 1.00 28.96 84 LEU A CA 1
ATOM 612 C C . LEU A 1 80 ? 9.897 13.864 83.617 1.00 30.68 84 LEU A C 1
ATOM 613 O O . LEU A 1 80 ? 9.841 13.481 84.794 1.00 31.70 84 LEU A O 1
ATOM 618 N N . HIS A 1 81 ? 10.811 13.406 82.776 1.00 23.89 85 HIS A N 1
ATOM 619 C CA . HIS A 1 81 ? 11.726 12.367 83.212 1.00 26.52 85 HIS A CA 1
ATOM 620 C C . HIS A 1 81 ? 12.912 12.918 83.975 1.00 29.36 85 HIS A C 1
ATOM 621 O O . HIS A 1 81 ? 13.814 12.146 84.326 1.00 36.77 85 HIS A O 1
ATOM 628 N N . CYS A 1 82 ? 12.964 14.221 84.205 1.00 25.93 86 CYS A N 1
ATOM 629 C CA . CYS A 1 82 ? 14.077 14.821 84.922 1.00 40.12 86 CYS A CA 1
ATOM 630 C C . CYS A 1 82 ? 13.474 15.617 86.072 1.00 39.90 86 CYS A C 1
ATOM 631 O O . CYS A 1 82 ? 13.483 16.855 86.091 1.00 36.40 86 CYS A O 1
ATOM 634 N N . LYS A 1 83 ? 12.911 14.876 87.031 1.00 44.89 87 LYS A N 1
ATOM 635 C CA . LYS A 1 83 ? 12.153 15.491 88.115 1.00 51.46 87 LYS A CA 1
ATOM 636 C C . LYS A 1 83 ? 13.036 16.426 88.924 1.00 44.52 87 LYS A C 1
ATOM 637 O O . LYS A 1 83 ? 14.176 16.088 89.263 1.00 53.32 87 LYS A O 1
ATOM 643 N N . GLY A 1 84 ? 12.504 17.609 89.215 1.00 49.73 88 GLY A N 1
ATOM 644 C CA . GLY A 1 84 ? 13.208 18.606 89.996 1.00 48.00 88 GLY A CA 1
ATOM 645 C C . GLY A 1 84 ? 13.913 19.679 89.189 1.00 51.23 88 GLY A C 1
ATOM 646 O O . GLY A 1 84 ? 13.933 20.844 89.600 1.00 48.79 88 GLY A O 1
ATOM 647 N N . LYS A 1 85 ? 14.503 19.310 88.050 1.00 36.61 89 LYS A N 1
ATOM 648 C CA . LYS A 1 85 ? 15.417 20.210 87.364 1.00 37.09 89 LYS A CA 1
ATOM 649 C C . LYS A 1 85 ? 14.641 21.246 86.562 1.00 41.08 89 LYS A C 1
ATOM 650 O O . LYS A 1 85 ? 13.720 20.909 85.812 1.00 37.23 89 LYS A O 1
ATOM 656 N N . LYS A 1 86 ? 15.023 22.505 86.703 1.00 32.64 90 LYS A N 1
ATOM 657 C CA . LYS A 1 86 ? 14.481 23.574 85.879 1.00 42.57 90 LYS A CA 1
ATOM 658 C C . LYS A 1 86 ? 15.560 24.018 84.902 1.00 43.32 90 LYS A C 1
ATOM 659 O O . LYS A 1 86 ? 16.680 24.343 85.304 1.00 41.28 90 LYS A O 1
ATOM 665 N N . PHE A 1 87 ? 15.239 23.958 83.617 1.00 35.45 91 PHE A N 1
ATOM 666 C CA . PHE A 1 87 ? 16.167 24.329 82.562 1.00 32.54 91 PHE A CA 1
ATOM 667 C C . PHE A 1 87 ? 15.910 25.781 82.216 1.00 34.65 91 PHE A C 1
ATOM 668 O O . PHE A 1 87 ? 14.778 26.153 81.892 1.00 32.80 91 PHE A O 1
ATOM 676 N N . THR A 1 88 ? 16.944 26.607 82.303 1.00 32.27 92 THR A N 1
ATOM 677 C CA . THR A 1 88 ? 16.846 27.949 81.767 1.00 24.81 92 THR A CA 1
ATOM 678 C C . THR A 1 88 ? 17.736 28.139 80.562 1.00 30.64 92 THR A C 1
ATOM 679 O O . THR A 1 88 ? 17.576 29.126 79.843 1.00 34.51 92 THR A O 1
ATOM 683 N N . ASP A 1 89 ? 18.669 27.233 80.331 1.00 32.93 93 ASP A N 1
ATOM 684 C CA . ASP A 1 89 ? 19.466 27.266 79.115 1.00 34.91 93 ASP A CA 1
ATOM 685 C C . ASP A 1 89 ? 18.769 26.359 78.105 1.00 31.22 93 ASP A C 1
ATOM 686 O O . ASP A 1 89 ? 18.858 25.144 78.205 1.00 31.63 93 ASP A O 1
ATOM 691 N N . PHE A 1 90 ? 18.068 26.950 77.129 1.00 33.35 94 PHE A N 1
ATOM 692 C CA . PHE A 1 90 ? 17.350 26.151 76.130 1.00 30.35 94 PHE A CA 1
ATOM 693 C C . PHE A 1 90 ? 18.274 25.365 75.214 1.00 33.36 94 PHE A C 1
ATOM 694 O O . PHE A 1 90 ? 17.809 24.464 74.499 1.00 32.92 94 PHE A O 1
ATOM 702 N N . GLU A 1 91 ? 19.571 25.635 75.268 1.00 30.08 95 GLU A N 1
ATOM 703 C CA . GLU A 1 91 ? 20.540 24.775 74.622 1.00 39.58 95 GLU A CA 1
ATOM 704 C C . GLU A 1 91 ? 20.683 23.457 75.370 1.00 34.16 95 GLU A C 1
ATOM 705 O O . GLU A 1 91 ? 20.852 22.407 74.744 1.00 36.02 95 GLU A O 1
ATOM 711 N N . GLU A 1 92 ? 20.567 23.483 76.702 1.00 35.70 96 GLU A N 1
ATOM 712 C CA . GLU A 1 92 ? 20.532 22.234 77.455 1.00 35.41 96 GLU A CA 1
ATOM 713 C C . GLU A 1 92 ? 19.209 21.516 77.249 1.00 22.53 96 GLU A C 1
ATOM 714 O O . GLU A 1 92 ? 19.172 20.284 77.306 1.00 28.73 96 GLU A O 1
ATOM 720 N N . VAL A 1 93 ? 18.123 22.277 77.016 1.00 30.15 97 VAL A N 1
ATOM 721 C CA . VAL A 1 93 ? 16.851 21.658 76.646 1.00 28.75 97 VAL A CA 1
ATOM 722 C C . VAL A 1 93 ? 17.036 20.847 75.382 1.00 29.13 97 VAL A C 1
ATOM 723 O O . VAL A 1 93 ? 16.657 19.677 75.314 1.00 24.58 97 VAL A O 1
ATOM 727 N N . ARG A 1 94 ? 17.692 21.439 74.383 1.00 28.95 98 ARG A N 1
ATOM 728 C CA . ARG A 1 94 ? 17.899 20.723 73.129 1.00 26.87 98 ARG A CA 1
ATOM 729 C C . ARG A 1 94 ? 18.784 19.499 73.334 1.00 29.54 98 ARG A C 1
ATOM 730 O O . ARG A 1 94 ? 18.460 18.413 72.839 1.00 29.00 98 ARG A O 1
ATOM 738 N N . LEU A 1 95 ? 19.882 19.637 74.095 1.00 32.96 99 LEU A N 1
ATOM 739 C CA . LEU A 1 95 ? 20.736 18.485 74.366 1.00 31.93 99 LEU A CA 1
ATOM 740 C C . LEU A 1 95 ? 19.981 17.369 75.075 1.00 28.32 99 LEU A C 1
ATOM 741 O O . LEU A 1 95 ? 20.214 16.188 74.787 1.00 32.27 99 LEU A O 1
ATOM 746 N N . GLU A 1 96 ? 19.045 17.716 75.956 1.00 25.57 100 GLU A N 1
ATOM 747 C CA . GLU A 1 96 ? 18.292 16.688 76.655 1.00 25.95 100 GLU A CA 1
ATOM 748 C C . GLU A 1 96 ? 17.369 15.940 75.697 1.00 26.75 100 GLU A C 1
ATOM 749 O O . GLU A 1 96 ? 17.197 14.725 75.824 1.00 26.23 100 GLU A O 1
ATOM 755 N N . ILE A 1 97 ? 16.748 16.645 74.745 1.00 26.52 101 ILE A N 1
ATOM 756 C CA . ILE A 1 97 ? 15.936 15.939 73.753 1.00 24.05 101 ILE A CA 1
ATOM 757 C C . ILE A 1 97 ? 16.805 15.009 72.926 1.00 27.57 101 ILE A C 1
ATOM 758 O O . ILE A 1 97 ? 16.430 13.863 72.635 1.00 28.54 101 ILE A O 1
ATOM 763 N N . GLU A 1 98 ? 17.985 15.482 72.538 1.00 27.83 102 GLU A N 1
ATOM 764 C CA . GLU A 1 98 ? 18.875 14.652 71.746 1.00 30.99 102 GLU A CA 1
ATOM 765 C C . GLU A 1 98 ? 19.268 13.403 72.516 1.00 32.34 102 GLU A C 1
ATOM 766 O O . GLU A 1 98 ? 19.306 12.302 71.953 1.00 34.18 102 GLU A O 1
ATOM 772 N N . ALA A 1 99 ? 19.476 13.552 73.824 1.00 34.67 103 ALA A N 1
ATOM 773 C CA . ALA A 1 99 ? 19.863 12.431 74.674 1.00 38.72 103 ALA A CA 1
ATOM 774 C C . ALA A 1 99 ? 18.741 11.412 74.798 1.00 38.56 103 ALA A C 1
ATOM 775 O O . ALA A 1 99 ? 18.999 10.200 74.851 1.00 32.03 103 ALA A O 1
ATOM 777 N N . GLU A 1 100 ? 17.491 11.889 74.869 1.00 30.07 104 GLU A N 1
ATOM 778 C CA . GLU A 1 100 ? 16.344 10.997 74.962 1.00 27.36 104 GLU A CA 1
ATOM 779 C C . GLU A 1 100 ? 16.077 10.263 73.664 1.00 32.19 104 GLU A C 1
ATOM 780 O O . GLU A 1 100 ? 15.604 9.122 73.687 1.00 34.24 104 GLU A O 1
ATOM 786 N N . THR A 1 101 ? 16.348 10.902 72.529 1.00 26.46 105 THR A N 1
ATOM 787 C CA . THR A 1 101 ? 16.240 10.204 71.260 1.00 31.46 105 THR A CA 1
ATOM 788 C C . THR A 1 101 ? 17.278 9.090 71.158 1.00 34.31 105 THR A C 1
ATOM 789 O O . THR A 1 101 ? 16.966 7.974 70.717 1.00 35.10 105 THR A O 1
ATOM 793 N N . ASP A 1 102 ? 18.515 9.373 71.576 1.00 33.42 106 ASP A N 1
ATOM 794 C CA . ASP A 1 102 ? 19.585 8.382 71.466 1.00 30.25 106 ASP A CA 1
ATOM 795 C C . ASP A 1 102 ? 19.373 7.227 72.434 1.00 35.70 106 ASP A C 1
ATOM 796 O O . ASP A 1 102 ? 19.676 6.066 72.117 1.00 33.11 106 ASP A O 1
ATOM 801 N N . ARG A 1 103 ? 18.845 7.527 73.616 1.00 32.67 107 ARG A N 1
ATOM 802 C CA . ARG A 1 103 ? 18.766 6.518 74.668 1.00 39.95 107 ARG A CA 1
ATOM 803 C C . ARG A 1 103 ? 17.772 5.409 74.329 1.00 45.95 107 ARG A C 1
ATOM 804 O O . ARG A 1 103 ? 17.959 4.263 74.756 1.00 36.72 107 ARG A O 1
ATOM 812 N N . VAL A 1 104 ? 16.736 5.713 73.545 1.00 34.84 108 VAL A N 1
ATOM 813 C CA . VAL A 1 104 ? 15.652 4.769 73.265 1.00 38.22 108 VAL A CA 1
ATOM 814 C C . VAL A 1 104 ? 15.756 4.213 71.846 1.00 39.74 108 VAL A C 1
ATOM 815 O O . VAL A 1 104 ? 15.337 3.078 71.586 1.00 40.60 108 VAL A O 1
ATOM 819 N N . THR A 1 105 ? 16.321 4.995 70.914 1.00 30.36 109 THR A N 1
ATOM 820 C CA . THR A 1 105 ? 16.381 4.566 69.520 1.00 39.20 109 THR A CA 1
ATOM 821 C C . THR A 1 105 ? 17.782 4.596 68.899 1.00 39.91 109 THR A C 1
ATOM 822 O O . THR A 1 105 ? 17.908 4.362 67.686 1.00 42.14 109 THR A O 1
ATOM 826 N N . GLY A 1 106 ? 18.838 4.869 69.665 1.00 33.14 110 GLY A N 1
ATOM 827 C CA . GLY A 1 106 ? 20.118 5.134 69.026 1.00 28.32 110 GLY A CA 1
ATOM 828 C C . GLY A 1 106 ? 20.815 3.913 68.460 1.00 47.19 110 GLY A C 1
ATOM 829 O O . GLY A 1 106 ? 21.706 4.058 67.616 1.00 47.58 110 GLY A O 1
ATOM 830 N N . THR A 1 107 ? 20.446 2.716 68.907 1.00 46.07 111 THR A N 1
ATOM 831 C CA . THR A 1 107 ? 21.039 1.517 68.322 1.00 55.65 111 THR A CA 1
ATOM 832 C C . THR A 1 107 ? 20.429 1.220 66.954 1.00 54.51 111 THR A C 1
ATOM 833 O O . THR A 1 107 ? 21.144 1.136 65.951 1.00 55.20 111 THR A O 1
ATOM 837 N N . ASN A 1 108 ? 19.098 1.066 66.905 1.00 55.86 112 ASN A N 1
ATOM 838 C CA . ASN A 1 108 ? 18.397 0.747 65.661 1.00 57.72 112 ASN A CA 1
ATOM 839 C C . ASN A 1 108 ? 18.354 1.939 64.702 1.00 53.15 112 ASN A C 1
ATOM 840 O O . ASN A 1 108 ? 18.209 1.750 63.487 1.00 41.68 112 ASN A O 1
ATOM 845 N N . LYS A 1 109 ? 18.468 3.163 65.231 1.00 37.70 113 LYS A N 1
ATOM 846 C CA . LYS A 1 109 ? 18.106 4.391 64.518 1.00 41.13 113 LYS A CA 1
ATOM 847 C C . LYS A 1 109 ? 16.644 4.353 64.059 1.00 40.89 113 LYS A C 1
ATOM 848 O O . LYS A 1 109 ? 16.270 4.945 63.031 1.00 40.09 113 L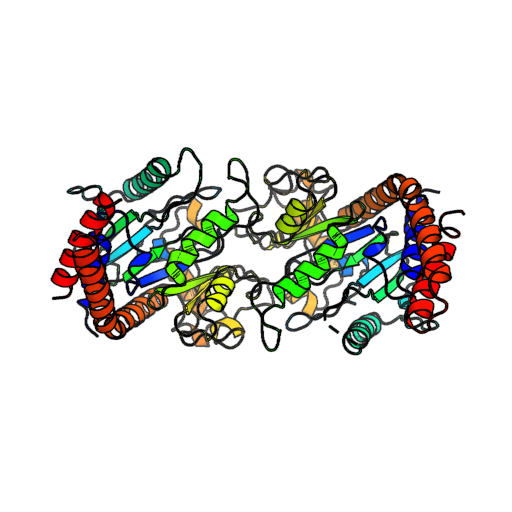YS A O 1
ATOM 854 N N . GLY A 1 110 ? 15.812 3.664 64.832 1.00 33.07 114 GLY A N 1
ATOM 855 C CA . GLY A 1 110 ? 14.401 3.538 64.541 1.00 32.47 114 GLY A CA 1
ATOM 856 C C . GLY A 1 110 ? 13.561 4.587 65.243 1.00 28.37 114 GLY A C 1
ATOM 857 O O . GLY A 1 110 ? 14.062 5.595 65.743 1.00 27.35 114 GLY A O 1
ATOM 858 N N . ILE A 1 111 ? 12.266 4.306 65.303 1.00 19.46 115 ILE A N 1
ATOM 859 C CA . ILE A 1 111 ? 11.241 5.217 65.809 1.00 19.85 115 ILE A CA 1
ATOM 860 C C . ILE A 1 111 ? 10.638 4.574 67.039 1.00 21.64 115 ILE A C 1
ATOM 861 O O . ILE A 1 111 ? 10.415 3.366 67.050 1.00 24.98 115 ILE A O 1
ATOM 866 N N . SER A 1 112 ? 10.307 5.379 68.035 1.00 19.57 116 SER A N 1
ATOM 867 C CA . SER A 1 112 ? 9.584 4.901 69.188 1.00 21.75 116 SER A CA 1
ATOM 868 C C . SER A 1 112 ? 8.380 5.785 69.467 1.00 23.17 116 SER A C 1
ATOM 869 O O . SER A 1 112 ? 8.489 7.009 69.320 1.00 20.58 116 SER A O 1
ATOM 872 N N . PRO A 1 113 ? 7.230 5.224 69.865 1.00 20.86 117 PRO A N 1
ATOM 873 C CA . PRO A 1 113 ? 6.081 6.062 70.227 1.00 20.59 117 PRO A CA 1
ATOM 874 C C . PRO A 1 113 ? 6.126 6.577 71.647 1.00 19.53 117 PRO A C 1
ATOM 875 O O . PRO A 1 113 ? 5.195 7.290 72.048 1.00 21.70 117 PRO A O 1
ATOM 879 N N . VAL A 1 114 ? 7.173 6.250 72.388 1.00 16.66 118 VAL A N 1
ATOM 880 C CA . VAL A 1 114 ? 7.259 6.607 73.812 1.00 16.61 118 VAL A CA 1
ATOM 881 C C . VAL A 1 114 ? 7.521 8.100 73.916 1.00 15.43 118 VAL A C 1
ATOM 882 O O . VAL A 1 114 ? 8.580 8.583 73.509 1.00 19.51 118 VAL A O 1
ATOM 886 N N . PRO A 1 115 ? 6.601 8.847 74.490 1.00 17.45 119 PRO A N 1
ATOM 887 C CA . PRO A 1 115 ? 6.708 10.305 74.447 1.00 16.17 119 PRO A CA 1
ATOM 888 C C . PRO A 1 115 ? 7.801 10.855 75.360 1.00 21.82 119 PRO A C 1
ATOM 889 O O . PRO A 1 115 ? 8.168 10.278 76.392 1.00 19.19 119 PRO A O 1
ATOM 893 N N . ILE A 1 116 ? 8.341 11.988 74.934 1.00 20.71 120 ILE A N 1
ATOM 894 C CA . ILE A 1 116 ? 9.149 12.853 75.770 1.00 19.74 120 ILE A CA 1
ATOM 895 C C . ILE A 1 116 ? 8.238 14.004 76.157 1.00 20.20 120 ILE A C 1
ATOM 896 O O . ILE A 1 116 ? 7.621 14.635 75.285 1.00 20.16 120 ILE A O 1
ATOM 901 N N . ASN A 1 117 ? 8.116 14.274 77.454 1.00 21.41 121 ASN A N 1
ATOM 902 C CA . ASN A 1 117 ? 7.224 15.338 77.912 1.00 22.39 121 ASN A CA 1
ATOM 903 C C . ASN A 1 117 ? 8.065 16.527 78.337 1.00 24.94 121 ASN A C 1
ATOM 904 O O . ASN A 1 117 ? 8.909 16.403 79.236 1.00 21.65 121 ASN A O 1
ATOM 909 N N . LEU A 1 118 ? 7.827 17.672 77.690 1.00 22.61 122 LEU A N 1
ATOM 910 C CA . LEU A 1 118 ? 8.616 18.874 77.899 1.00 21.02 122 LEU A CA 1
ATOM 911 C C . LEU A 1 118 ? 7.641 20.000 78.166 1.00 20.94 122 LEU A C 1
ATOM 912 O O . LEU A 1 118 ? 6.777 20.305 77.329 1.00 19.44 122 LEU A O 1
ATOM 917 N N . ARG A 1 119 ? 7.752 20.622 79.334 1.00 21.63 123 ARG A N 1
ATOM 918 C CA . ARG A 1 119 ? 6.868 21.718 79.670 1.00 21.40 123 ARG A CA 1
ATOM 919 C C . ARG A 1 119 ? 7.708 22.976 79.666 1.00 26.07 123 ARG A C 1
ATOM 920 O O . ARG A 1 119 ? 8.822 22.980 80.215 1.00 24.07 123 ARG A O 1
ATOM 928 N N . VAL A 1 120 ? 7.209 24.000 78.979 1.00 23.76 124 VAL A N 1
ATOM 929 C CA . VAL A 1 120 ? 7.875 25.283 78.859 1.00 29.34 124 VAL A CA 1
ATOM 930 C C . VAL A 1 120 ? 6.944 26.307 79.495 1.00 20.48 124 VAL A C 1
ATOM 931 O O . VAL A 1 120 ? 5.830 26.547 79.002 1.00 23.50 124 VAL A O 1
ATOM 935 N N . TYR A 1 121 ? 7.351 26.824 80.650 1.00 24.23 125 TYR A N 1
ATOM 936 C CA . TYR A 1 121 ? 6.682 27.941 81.314 1.00 27.69 125 TYR A CA 1
ATOM 937 C C . TYR A 1 121 ? 7.265 29.241 80.789 1.00 23.86 125 TYR A C 1
ATOM 938 O O . TYR A 1 121 ? 8.489 29.363 80.620 1.00 27.29 125 TYR A O 1
ATOM 947 N N . SER A 1 122 ? 6.384 30.215 80.549 1.00 29.30 126 SER A N 1
ATOM 948 C CA . SER A 1 122 ? 6.809 31.470 79.953 1.00 35.31 126 SER A CA 1
ATOM 949 C C . SER A 1 122 ? 5.710 32.524 80.025 1.00 31.82 126 SER A C 1
ATOM 950 O O . SER A 1 122 ? 4.514 32.203 79.938 1.00 30.56 126 SER A O 1
ATOM 953 N N . PRO A 1 123 ? 6.081 33.794 80.237 1.00 41.98 127 PRO A N 1
ATOM 954 C CA . PRO A 1 123 ? 5.121 34.899 80.065 1.00 39.83 127 PRO A CA 1
ATOM 955 C C . PRO A 1 123 ? 4.769 35.183 78.615 1.00 41.27 127 PRO A C 1
ATOM 956 O O . PRO A 1 123 ? 3.814 35.930 78.357 1.00 43.04 127 PRO A O 1
ATOM 960 N N . HIS A 1 124 ? 5.505 34.608 77.669 1.00 38.51 128 HIS A N 1
ATOM 961 C CA . HIS A 1 124 ? 5.389 34.919 76.254 1.00 45.99 128 HIS A CA 1
ATOM 962 C C . HIS A 1 124 ? 4.555 33.911 75.471 1.00 46.92 128 HIS A C 1
ATOM 963 O O . HIS A 1 124 ? 4.488 34.018 74.240 1.00 45.90 128 HIS A O 1
ATOM 970 N N . VAL A 1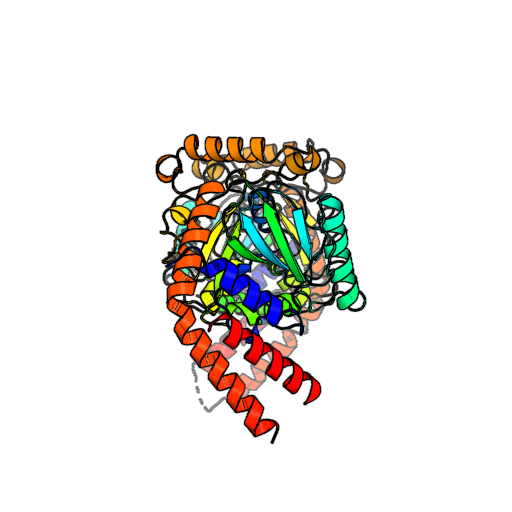 125 ? 3.927 32.934 76.141 1.00 38.49 129 VAL A N 1
ATOM 971 C CA . VAL A 1 125 ? 3.152 31.908 75.448 1.00 30.61 129 VAL A CA 1
ATOM 972 C C . VAL A 1 125 ? 1.714 31.934 75.936 1.00 33.70 129 VAL A C 1
ATOM 973 O O . VAL A 1 125 ? 1.430 32.271 77.092 1.00 33.88 129 VAL A O 1
ATOM 977 N N . LEU A 1 126 ? 0.796 31.564 75.045 1.00 30.07 130 LEU A N 1
ATOM 978 C CA . LEU A 1 126 ? -0.491 31.108 75.529 1.00 27.63 130 LEU A CA 1
ATOM 979 C C . LEU A 1 126 ? -0.345 29.664 76.016 1.00 27.97 130 LEU A C 1
ATOM 980 O O . LEU A 1 126 ? 0.576 28.950 75.605 1.00 29.06 130 LEU A O 1
ATOM 985 N N . ASN A 1 127 ? -1.258 29.247 76.885 1.00 26.36 131 ASN A N 1
ATOM 986 C CA . ASN A 1 127 ? -1.450 27.824 77.137 1.00 25.69 131 ASN A CA 1
ATOM 987 C C . ASN A 1 127 ? -1.684 27.099 75.815 1.00 22.93 131 ASN A C 1
ATOM 988 O O . ASN A 1 127 ? -2.671 27.354 75.123 1.00 24.05 131 ASN A O 1
ATOM 993 N N . LEU A 1 128 ? -0.790 26.165 75.483 1.00 22.69 132 LEU A N 1
ATOM 994 C CA . LEU A 1 128 ? -0.932 25.427 74.235 1.00 17.37 132 LEU A CA 1
ATOM 995 C C . LEU A 1 128 ? -0.063 24.195 74.325 1.00 16.68 132 LEU A C 1
ATOM 996 O O . LEU A 1 128 ? 1.113 24.293 74.701 1.00 18.68 132 LEU A O 1
ATOM 1001 N N . THR A 1 129 ? -0.624 23.050 73.952 1.00 18.51 133 THR A N 1
ATOM 1002 C CA . THR A 1 129 ? 0.173 21.842 73.935 1.00 16.89 133 THR A CA 1
ATOM 1003 C C . THR A 1 129 ? 0.093 21.234 72.558 1.00 15.53 133 THR A C 1
ATOM 1004 O O . THR A 1 129 ? -0.966 21.224 71.948 1.00 17.25 133 THR A O 1
ATOM 1008 N N . LEU A 1 130 ? 1.230 20.779 72.085 1.00 18.17 134 LEU A N 1
ATOM 1009 C CA . LEU A 1 130 ? 1.284 20.111 70.795 1.00 14.19 134 LEU A CA 1
ATOM 1010 C C . LEU A 1 130 ? 2.149 18.881 70.928 1.00 16.85 134 LEU A C 1
ATOM 1011 O O . LEU A 1 130 ? 3.192 18.919 71.584 1.00 17.41 134 LEU A O 1
ATOM 1016 N N . VAL A 1 131 ? 1.755 17.821 70.237 1.00 16.44 135 VAL A N 1
ATOM 1017 C CA . VAL A 1 131 ? 2.515 16.575 70.260 1.00 15.70 135 VAL A CA 1
ATOM 1018 C C . VAL A 1 131 ? 3.234 16.543 68.930 1.00 14.78 135 VAL A C 1
ATOM 1019 O O . VAL A 1 131 ? 2.606 16.302 67.898 1.00 16.59 135 VAL A O 1
ATOM 1023 N N . ASP A 1 132 ? 4.505 16.885 68.948 1.00 13.98 136 ASP A N 1
ATOM 1024 C CA . ASP A 1 132 ? 5.267 16.957 67.718 1.00 15.38 136 ASP A CA 1
ATOM 1025 C C . ASP A 1 132 ? 5.685 15.544 67.338 1.00 15.12 136 ASP A C 1
ATOM 1026 O O . ASP A 1 132 ? 6.237 14.814 68.178 1.00 16.41 136 ASP A O 1
ATOM 1031 N N . LEU A 1 133 ? 5.407 15.157 66.093 1.00 12.41 137 LEU A N 1
ATOM 1032 C CA . LEU A 1 133 ? 5.751 13.798 65.672 1.00 13.88 137 LEU A CA 1
ATOM 1033 C C . LEU A 1 133 ? 6.793 13.842 64.571 1.00 16.72 137 LEU A C 1
ATOM 1034 O O . LEU A 1 133 ? 6.810 14.771 63.752 1.00 15.28 137 LEU A O 1
ATOM 1039 N N . PRO A 1 134 ? 7.669 12.864 64.514 1.00 14.89 138 PRO A N 1
ATOM 1040 C CA . PRO A 1 134 ? 8.744 12.896 63.520 1.00 12.90 138 PRO A CA 1
ATOM 1041 C C . PRO A 1 134 ? 8.221 13.097 62.103 1.00 13.73 138 PRO A C 1
ATOM 1042 O O . PRO A 1 134 ? 7.237 12.468 61.687 1.00 16.14 138 PRO A O 1
ATOM 1046 N N . GLY A 1 135 ? 8.956 13.903 61.327 1.00 12.11 139 GLY A N 1
ATOM 1047 C CA . GLY A 1 135 ? 8.504 14.211 59.959 1.00 13.16 139 GLY A CA 1
ATOM 1048 C C . GLY A 1 135 ? 8.627 13.001 59.031 1.00 15.30 139 GLY A C 1
ATOM 1049 O O . GLY A 1 135 ? 9.513 12.162 59.162 1.00 13.94 139 GLY A O 1
ATOM 1050 N N . MET A 1 136 ? 7.706 12.904 58.095 1.00 10.96 140 MET A N 1
ATOM 1051 C CA . MET A 1 136 ? 7.669 11.776 57.142 1.00 12.49 140 MET A CA 1
ATOM 1052 C C . MET A 1 136 ? 8.795 11.878 56.130 1.00 14.31 140 MET A C 1
ATOM 1053 O O . MET A 1 136 ? 9.311 12.948 55.847 1.00 15.92 140 MET A O 1
ATOM 1058 N N . THR A 1 137 ? 9.187 10.724 55.577 1.00 11.11 141 THR A N 1
ATOM 1059 C CA . THR A 1 137 ? 10.280 10.690 54.622 1.00 10.48 141 THR A CA 1
ATOM 1060 C C . THR A 1 137 ? 9.956 9.592 53.615 1.00 13.70 141 THR A C 1
ATOM 1061 O O . THR A 1 137 ? 8.948 8.898 53.754 1.00 16.30 141 THR A O 1
ATOM 1065 N N . LYS A 1 138 ? 10.725 9.525 52.571 1.00 11.64 142 LYS A N 1
ATOM 1066 C CA A LYS A 1 138 ? 10.472 8.533 51.511 0.65 11.97 142 LYS A CA 1
ATOM 1067 C CA B LYS A 1 138 ? 10.473 8.538 51.513 0.35 12.09 142 LYS A CA 1
ATOM 1068 C C . LYS A 1 138 ? 11.681 7.683 51.208 1.00 17.00 142 LYS A C 1
ATOM 1069 O O . LYS A 1 138 ? 11.528 6.505 50.889 1.00 17.28 142 LYS A O 1
ATOM 1075 N N . VAL A 1 139 ? 12.878 8.248 51.263 1.00 16.30 143 VAL A N 1
ATOM 1076 C CA . VAL A 1 139 ? 14.061 7.520 50.832 1.00 14.99 143 VAL A CA 1
ATOM 1077 C C . VAL A 1 139 ? 15.012 7.453 52.007 1.00 17.52 143 VAL A C 1
ATOM 1078 O O . VAL A 1 139 ? 15.485 8.493 52.466 1.00 15.84 143 VAL A O 1
ATOM 1082 N N . PRO A 1 140 ? 15.367 6.271 52.488 1.00 18.34 144 PRO A N 1
ATOM 1083 C CA . PRO A 1 140 ? 16.361 6.195 53.551 1.00 16.91 144 PRO A CA 1
ATOM 1084 C C . PRO A 1 140 ? 17.680 6.747 53.058 1.00 20.38 144 PRO A C 1
ATOM 1085 O O . PRO A 1 140 ? 18.057 6.525 51.909 1.00 19.49 144 PRO A O 1
ATOM 1089 N N . VAL A 1 141 ? 18.350 7.497 53.930 1.00 21.87 145 VAL A N 1
ATOM 1090 C CA . VAL A 1 141 ? 19.657 8.099 53.664 1.00 24.88 145 VAL A CA 1
ATOM 1091 C C . VAL A 1 141 ? 20.621 7.638 54.744 1.00 32.62 145 VAL A C 1
ATOM 1092 O O . VAL A 1 141 ? 20.234 7.408 55.894 1.00 25.91 145 VAL A O 1
ATOM 1096 N N . GLY A 1 142 ? 21.890 7.504 54.361 1.00 40.07 146 GLY A N 1
ATOM 1097 C CA . GLY A 1 142 ? 22.927 7.237 55.340 1.00 37.78 146 GLY A CA 1
ATOM 1098 C C . GLY A 1 142 ? 22.658 5.962 56.120 1.00 29.50 146 GLY A C 1
ATOM 1099 O O . GLY A 1 142 ? 22.401 4.898 55.548 1.00 36.62 146 GLY A O 1
ATOM 1100 N N . ASP A 1 143 ? 22.658 6.081 57.446 1.00 32.44 147 ASP A N 1
ATOM 1101 C CA . ASP A 1 143 ? 22.493 4.941 58.333 1.00 32.91 147 ASP A CA 1
ATOM 1102 C C . ASP A 1 143 ? 21.044 4.652 58.666 1.00 30.90 147 ASP A C 1
ATOM 1103 O O . ASP A 1 143 ? 20.776 3.815 59.525 1.00 27.92 147 ASP A O 1
ATOM 1108 N N . GLN A 1 144 ? 20.093 5.284 57.980 1.00 23.36 148 GLN A N 1
ATOM 1109 C CA . GLN A 1 144 ? 18.715 5.035 58.320 1.00 19.68 148 GLN A CA 1
ATOM 1110 C C . GLN A 1 144 ? 18.320 3.619 57.909 1.00 18.44 148 GLN A C 1
ATOM 1111 O O . GLN A 1 144 ? 18.801 3.101 56.903 1.00 18.44 148 GLN A O 1
ATOM 1117 N N . PRO A 1 145 ? 17.410 3.011 58.639 1.00 17.19 149 PRO A N 1
ATOM 1118 C CA . PRO A 1 145 ? 16.949 1.659 58.284 1.00 20.34 149 PRO A CA 1
ATOM 1119 C C . PRO A 1 145 ? 16.103 1.693 57.033 1.00 18.53 149 PRO A C 1
ATOM 1120 O O . PRO A 1 145 ? 15.501 2.730 56.677 1.00 16.25 149 PRO A O 1
ATOM 1124 N N . PRO A 1 146 ? 16.005 0.589 56.318 1.00 15.75 150 PRO A N 1
ATOM 1125 C CA . PRO A 1 146 ? 15.314 0.628 55.040 1.00 15.39 150 PRO A CA 1
ATOM 1126 C C . PRO A 1 146 ? 13.850 0.903 55.170 1.00 16.46 150 PRO A C 1
ATOM 1127 O O . PRO A 1 146 ? 13.234 1.323 54.188 1.00 15.65 150 PRO A O 1
ATOM 1131 N N . ASP A 1 147 ? 13.269 0.665 56.334 1.00 14.90 151 ASP A N 1
ATOM 1132 C CA . ASP A 1 147 ? 11.837 0.896 56.516 1.00 15.23 151 ASP A CA 1
ATOM 1133 C C . ASP A 1 147 ? 11.566 2.184 57.268 1.00 16.82 151 ASP A C 1
ATOM 1134 O O . ASP A 1 147 ? 10.489 2.339 57.847 1.00 15.53 151 ASP A O 1
ATOM 1139 N N . ILE A 1 148 ? 12.518 3.114 57.236 1.00 13.65 152 ILE A N 1
ATOM 1140 C CA . ILE A 1 148 ? 12.362 4.311 58.071 1.00 15.16 152 ILE A CA 1
ATOM 1141 C C . ILE A 1 148 ? 11.081 5.054 57.717 1.00 12.57 152 ILE A C 1
ATOM 1142 O O . ILE A 1 148 ? 10.421 5.572 58.628 1.00 13.23 152 ILE A O 1
ATOM 1147 N N . GLU A 1 149 ? 10.658 5.044 56.440 1.00 13.94 153 GLU A N 1
ATOM 1148 C CA . GLU A 1 149 ? 9.418 5.744 56.079 1.00 13.23 153 GLU A CA 1
ATOM 1149 C C . GLU A 1 149 ? 8.261 5.183 56.869 1.00 14.50 153 GLU A C 1
ATOM 1150 O O . GLU A 1 149 ? 7.447 5.910 57.443 1.00 14.63 153 GLU A O 1
ATOM 1156 N N . PHE A 1 150 ? 8.182 3.845 56.908 1.00 11.97 154 PHE A N 1
ATOM 1157 C CA . PHE A 1 150 ? 7.057 3.182 57.500 1.00 14.35 154 PHE A CA 1
ATOM 1158 C C . PHE A 1 150 ? 7.135 3.202 59.008 1.00 14.23 154 PHE A C 1
ATOM 1159 O O . PHE A 1 150 ? 6.102 3.310 59.661 1.00 15.57 154 PHE A O 1
ATOM 1167 N N . GLN A 1 151 ? 8.338 3.187 59.563 1.00 13.71 155 GLN A N 1
ATOM 1168 C CA . GLN A 1 151 ? 8.460 3.328 61.007 1.00 13.65 155 GLN A CA 1
ATOM 1169 C C . GLN A 1 151 ? 7.876 4.659 61.447 1.00 16.05 155 GLN A C 1
ATOM 1170 O O . GLN A 1 151 ? 7.133 4.736 62.436 1.00 16.44 155 GLN A O 1
ATOM 1176 N N . ILE A 1 152 ? 8.212 5.703 60.698 1.00 13.04 156 ILE A N 1
ATOM 1177 C CA . ILE A 1 152 ? 7.717 7.039 61.023 1.00 13.05 156 ILE A CA 1
ATOM 1178 C C . ILE A 1 152 ? 6.217 7.105 60.812 1.00 15.18 156 ILE A C 1
ATOM 1179 O O . ILE A 1 152 ? 5.471 7.576 61.694 1.00 15.09 156 ILE A O 1
ATOM 1184 N N . ARG A 1 153 ? 5.749 6.647 59.635 1.00 14.53 157 ARG A N 1
ATOM 1185 C CA . ARG A 1 153 ? 4.332 6.789 59.316 1.00 13.28 157 ARG A CA 1
ATOM 1186 C C . ARG A 1 153 ? 3.491 5.944 60.230 1.00 13.42 157 ARG A C 1
ATOM 1187 O O . ARG A 1 153 ? 2.462 6.410 60.715 1.00 15.79 157 ARG A O 1
ATOM 1195 N N . ASP A 1 154 ? 3.922 4.696 60.488 1.00 14.37 158 ASP A N 1
ATOM 1196 C CA . ASP A 1 154 ? 3.138 3.852 61.368 1.00 14.49 158 ASP A CA 1
ATOM 1197 C C . ASP A 1 154 ? 3.012 4.476 62.747 1.00 15.94 158 ASP A C 1
ATOM 1198 O O . ASP A 1 154 ? 1.942 4.396 63.386 1.00 16.57 158 ASP A O 1
ATOM 1203 N N . MET A 1 155 ? 4.094 5.089 63.221 1.00 16.01 159 MET A N 1
ATOM 1204 C CA . MET A 1 155 ? 4.062 5.674 64.559 1.00 16.82 159 MET A CA 1
ATOM 1205 C C . MET A 1 155 ? 3.150 6.883 64.573 1.00 16.03 159 MET A C 1
ATOM 1206 O O . MET A 1 155 ? 2.344 7.042 65.485 1.00 15.57 159 MET A O 1
ATOM 1211 N N . LEU A 1 156 ? 3.218 7.736 63.549 1.00 14.43 160 LEU A N 1
ATOM 1212 C CA . LEU A 1 156 ? 2.315 8.884 63.652 1.00 15.82 160 LEU A CA 1
ATOM 1213 C C . LEU A 1 156 ? 0.869 8.443 63.451 1.00 13.82 160 LEU A C 1
ATOM 1214 O O . LEU A 1 156 ? -0.055 9.050 64.027 1.00 15.44 160 LEU A O 1
ATOM 1219 N N . MET A 1 157 ? 0.651 7.348 62.711 1.00 13.47 161 MET A N 1
ATOM 1220 C CA . MET A 1 157 ? -0.705 6.875 62.549 1.00 18.53 161 MET A CA 1
ATOM 1221 C C . MET A 1 157 ? -1.291 6.436 63.884 1.00 15.87 161 MET A C 1
ATOM 1222 O O . MET A 1 157 ? -2.510 6.510 64.060 1.00 16.87 161 MET A O 1
ATOM 1227 N N . GLN A 1 158 ? -0.444 5.949 64.812 1.00 19.62 162 GLN A N 1
ATOM 1228 C CA . GLN A 1 158 ? -0.945 5.555 66.127 1.00 15.21 162 GLN A CA 1
ATOM 1229 C C . GLN A 1 158 ? -1.574 6.734 66.823 1.00 18.55 162 GLN A C 1
ATOM 1230 O O . GLN A 1 158 ? -2.531 6.557 67.585 1.00 19.58 162 GLN A O 1
ATOM 1236 N N . PHE A 1 159 ? -1.046 7.933 66.571 1.00 16.25 163 PHE A N 1
ATOM 1237 C CA . PHE A 1 159 ? -1.636 9.139 67.163 1.00 17.07 163 PHE A CA 1
ATOM 1238 C C . PHE A 1 159 ? -2.823 9.630 66.369 1.00 17.20 163 PHE A C 1
ATOM 1239 O O . PHE A 1 159 ? -3.876 9.919 66.939 1.00 15.47 163 PHE A O 1
ATOM 1247 N N . VAL A 1 160 ? -2.662 9.817 65.050 1.00 14.39 164 VAL A N 1
ATOM 1248 C CA . VAL A 1 160 ? -3.706 10.554 64.350 1.00 13.13 164 VAL A CA 1
ATOM 1249 C C . VAL A 1 160 ? -4.896 9.725 63.928 1.00 16.62 164 VAL A C 1
ATOM 1250 O O . VAL A 1 160 ? -5.900 10.301 63.507 1.00 18.48 164 VAL A O 1
ATOM 1254 N N . THR A 1 161 ? -4.826 8.399 64.019 1.00 16.37 165 THR A N 1
ATOM 1255 C CA . THR A 1 161 ? -6.041 7.627 63.808 1.00 18.05 165 THR A CA 1
ATOM 1256 C C . THR A 1 161 ? -7.029 7.788 64.944 1.00 20.46 165 THR A C 1
ATOM 1257 O O . THR A 1 161 ? -8.185 7.411 64.766 1.00 21.55 165 THR A O 1
ATOM 1261 N N . LYS A 1 162 ? -6.597 8.327 66.082 1.00 19.33 166 LYS A N 1
ATOM 1262 C CA . LYS A 1 162 ? -7.447 8.478 67.248 1.00 17.34 166 LYS A CA 1
ATOM 1263 C C . LYS A 1 162 ? -8.392 9.645 67.007 1.00 19.88 166 LYS A C 1
ATOM 1264 O O . LYS A 1 162 ? -7.954 10.725 66.607 1.00 20.03 166 LYS A O 1
ATOM 1270 N N . GLU A 1 163 ? -9.676 9.442 67.283 1.00 20.70 167 GLU A N 1
ATOM 1271 C CA . GLU A 1 163 ? -10.666 10.451 66.920 1.00 23.72 167 GLU A CA 1
ATOM 1272 C C . GLU A 1 163 ? -10.506 11.765 67.687 1.00 19.95 167 GLU A C 1
ATOM 1273 O O . GLU A 1 163 ? -10.958 12.802 67.204 1.00 23.19 167 GLU A O 1
ATOM 1279 N N . ASN A 1 164 ? -9.902 11.763 68.866 1.00 19.43 168 ASN A N 1
ATOM 1280 C CA . ASN A 1 164 ? -9.719 13.019 69.577 1.00 18.39 168 ASN A CA 1
ATOM 1281 C C . ASN A 1 164 ? -8.423 13.722 69.228 1.00 19.28 168 ASN A C 1
ATOM 1282 O O . ASN A 1 164 ? -8.075 14.701 69.875 1.00 18.83 168 ASN A O 1
ATOM 1287 N N . CYS A 1 165 ? -7.719 13.283 68.198 1.00 17.20 169 CYS A N 1
ATOM 1288 C CA . CYS A 1 165 ? -6.460 13.909 67.842 1.00 18.82 169 CYS A CA 1
ATOM 1289 C C . CYS A 1 165 ? -6.748 14.967 66.788 1.00 17.16 169 CYS A C 1
ATOM 1290 O O . CYS A 1 165 ? -7.181 14.646 65.675 1.00 18.44 169 CYS A O 1
ATOM 1293 N N . LEU A 1 166 ? -6.604 16.224 67.169 1.00 14.84 170 LEU A N 1
ATOM 1294 C CA . LEU A 1 166 ? -6.569 17.281 66.179 1.00 15.64 170 LEU A CA 1
ATOM 1295 C C . LEU A 1 166 ? -5.269 17.113 65.441 1.00 15.77 170 LEU A C 1
ATOM 1296 O O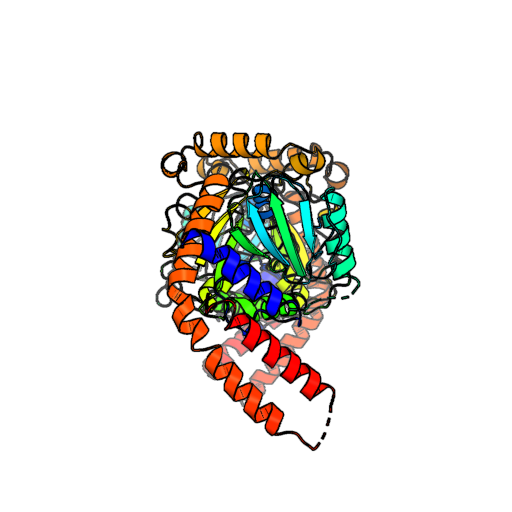 . LEU A 1 166 ? -4.244 16.818 66.053 1.00 19.60 170 LEU A O 1
ATOM 1301 N N . ILE A 1 167 ? -5.275 17.391 64.144 1.00 15.18 171 ILE A N 1
ATOM 1302 C CA . ILE A 1 167 ? -4.085 17.199 63.336 1.00 12.91 171 ILE A CA 1
ATOM 1303 C C . ILE A 1 167 ? -3.632 18.564 62.861 1.00 12.02 171 ILE A C 1
ATOM 1304 O O . ILE A 1 167 ? -4.390 19.261 62.189 1.00 15.12 171 ILE A O 1
ATOM 1309 N N . LEU A 1 168 ? -2.439 18.956 63.241 1.00 12.91 172 LEU A N 1
ATOM 1310 C CA . LEU A 1 168 ? -1.895 20.208 62.718 1.00 14.88 172 LEU A CA 1
ATOM 1311 C C . LEU A 1 168 ? -1.031 19.785 61.555 1.00 13.16 172 LEU A C 1
ATOM 1312 O O . LEU A 1 168 ? 0.069 19.266 61.746 1.00 13.16 172 LEU A O 1
ATOM 1317 N N . ALA A 1 169 ? -1.576 19.935 60.349 1.00 12.34 173 ALA A N 1
ATOM 1318 C CA . ALA A 1 169 ? -0.960 19.379 59.159 1.00 12.67 173 ALA A CA 1
ATOM 1319 C C . ALA A 1 169 ? -0.118 20.486 58.556 1.00 12.32 173 ALA A C 1
ATOM 1320 O O . ALA A 1 169 ? -0.688 21.480 58.065 1.00 13.52 173 ALA A O 1
ATOM 1322 N N . VAL A 1 170 ? 1.209 20.345 58.631 1.00 12.84 174 VAL A N 1
ATOM 1323 C CA . VAL A 1 170 ? 2.125 21.401 58.229 1.00 14.28 174 VAL A CA 1
ATOM 1324 C C . VAL A 1 170 ? 2.625 21.085 56.827 1.00 14.03 174 VAL A C 1
ATOM 1325 O O . VAL A 1 170 ? 3.166 19.994 56.596 1.00 13.18 174 VAL A O 1
ATOM 1329 N N . SER A 1 171 ? 2.442 22.015 55.890 1.00 10.24 175 SER A N 1
ATOM 1330 C CA . SER A 1 171 ? 2.895 21.770 54.506 1.00 10.18 175 SER A CA 1
ATOM 1331 C C . SER A 1 171 ? 3.567 23.042 54.032 1.00 13.83 175 SER A C 1
ATOM 1332 O O . SER A 1 171 ? 3.092 24.138 54.342 1.00 12.68 175 SER A O 1
ATOM 1335 N N . PRO A 1 172 ? 4.639 22.925 53.273 1.00 11.10 176 PRO A N 1
ATOM 1336 C CA . PRO A 1 172 ? 5.338 24.113 52.777 1.00 11.21 176 PRO A CA 1
ATOM 1337 C C . PRO A 1 172 ? 4.637 24.630 51.545 1.00 12.24 176 PRO A C 1
ATOM 1338 O O . PRO A 1 172 ? 4.216 23.872 50.661 1.00 12.93 176 PRO A O 1
ATOM 1342 N N . ALA A 1 173 ? 4.578 25.967 51.430 1.00 12.69 177 ALA A N 1
ATOM 1343 C CA . ALA A 1 173 ? 3.866 26.539 50.304 1.00 10.75 177 ALA A CA 1
ATOM 1344 C C . ALA A 1 173 ? 4.568 26.368 48.983 1.00 12.42 177 ALA A C 1
ATOM 1345 O O . ALA A 1 173 ? 3.927 26.489 47.923 1.00 12.26 177 ALA A O 1
ATOM 1347 N N . ASN A 1 174 ? 5.864 26.112 49.017 1.00 12.15 178 ASN A N 1
ATOM 1348 C CA . ASN A 1 174 ? 6.644 26.004 47.811 1.00 11.04 178 ASN A CA 1
ATOM 1349 C C . ASN A 1 174 ? 6.688 24.569 47.312 1.00 16.74 178 ASN A C 1
ATOM 1350 O O . ASN A 1 174 ? 7.647 24.023 46.813 1.00 17.80 178 ASN A O 1
ATOM 1355 N N . SER A 1 175 ? 5.551 23.952 47.460 1.00 22.55 179 SER A N 1
ATOM 1356 C CA . SER A 1 175 ? 5.301 22.620 46.981 1.00 20.90 179 SER A CA 1
ATOM 1357 C C . SER A 1 175 ? 3.845 22.584 46.577 1.00 26.71 179 SER A C 1
ATOM 1358 O O . SER A 1 175 ? 3.028 23.320 47.112 1.00 27.49 179 SER A O 1
ATOM 1361 N N . ASP A 1 176 ? 3.528 21.700 45.644 1.00 19.20 180 ASP A N 1
ATOM 1362 C CA . ASP A 1 176 ? 2.152 21.423 45.293 1.00 20.59 180 ASP A CA 1
ATOM 1363 C C . ASP A 1 176 ? 1.464 20.771 46.492 1.00 21.52 180 ASP A C 1
ATOM 1364 O O . ASP A 1 176 ? 1.926 19.742 46.975 1.00 20.95 180 ASP A O 1
ATOM 1369 N N . LEU A 1 177 ? 0.363 21.378 46.977 1.00 15.12 181 LEU A N 1
ATOM 1370 C CA . LEU A 1 177 ? -0.311 20.864 48.159 1.00 16.72 181 LEU A CA 1
ATOM 1371 C C . LEU A 1 177 ? -0.793 19.444 47.931 1.00 16.21 181 LEU A C 1
ATOM 1372 O O . LEU A 1 177 ? -0.947 18.683 48.909 1.00 15.77 181 LEU A O 1
ATOM 1377 N N . ALA A 1 178 ? -1.011 19.075 46.661 1.00 16.02 182 ALA A N 1
ATOM 1378 C CA . ALA A 1 178 ? -1.433 17.710 46.349 1.00 21.69 182 ALA A CA 1
ATOM 1379 C C . ALA A 1 178 ? -0.332 16.703 46.640 1.00 14.38 182 ALA A C 1
ATOM 1380 O O . ALA A 1 178 ? -0.619 15.497 46.740 1.00 14.65 182 ALA A O 1
ATOM 1382 N N . ASN A 1 179 ? 0.889 17.166 46.908 1.00 15.37 183 ASN A N 1
ATOM 1383 C CA . ASN A 1 179 ? 1.982 16.284 47.302 1.00 16.47 183 ASN A CA 1
ATOM 1384 C C . ASN A 1 179 ? 2.219 16.272 48.810 1.00 16.46 183 ASN A C 1
ATOM 1385 O O . ASN A 1 179 ? 3.200 15.686 49.262 1.00 14.30 183 ASN A O 1
ATOM 1390 N N . SER A 1 180 ? 1.351 16.903 49.586 1.00 15.41 184 SER A N 1
ATOM 1391 C CA . SER A 1 180 ? 1.578 17.057 51.016 1.00 15.51 184 SER A CA 1
ATOM 1392 C C . SER A 1 180 ? 1.403 15.760 51.783 1.00 16.84 184 SER A C 1
ATOM 1393 O O . SER A 1 180 ? 0.310 15.197 51.840 1.00 14.49 184 SER A O 1
ATOM 1396 N N . ASP A 1 181 ? 2.499 15.325 52.422 1.00 16.11 185 ASP A N 1
ATOM 1397 C CA . ASP A 1 181 ? 2.437 14.202 53.342 1.00 15.59 185 ASP A CA 1
ATOM 1398 C C . ASP A 1 181 ? 1.455 14.452 54.456 1.00 16.54 185 ASP A C 1
ATOM 1399 O O . ASP A 1 181 ? 0.676 13.552 54.802 1.00 18.12 185 ASP A O 1
ATOM 1404 N N . ALA A 1 182 ? 1.474 15.673 55.021 1.00 15.30 186 ALA A N 1
ATOM 1405 C CA . ALA A 1 182 ? 0.602 15.988 56.130 1.00 15.76 186 ALA A CA 1
ATOM 1406 C C . ALA A 1 182 ? -0.847 15.880 55.701 1.00 16.12 186 ALA A C 1
ATOM 1407 O O . ALA A 1 182 ? -1.671 15.294 56.404 1.00 17.46 186 ALA A O 1
ATOM 1409 N N . LEU A 1 183 ? -1.186 16.479 54.570 1.00 16.31 187 LEU A N 1
ATOM 1410 C CA . LEU A 1 183 ? -2.588 16.468 54.215 1.00 11.13 187 LEU A CA 1
ATOM 1411 C C . LEU A 1 183 ? -3.025 15.124 53.672 1.00 15.68 187 LEU A C 1
ATOM 1412 O O . LEU A 1 183 ? -4.208 14.782 53.806 1.00 17.32 187 LEU A O 1
ATOM 1417 N N . LYS A 1 184 ? -2.094 14.321 53.120 1.00 13.40 188 LYS A N 1
ATOM 1418 C CA . LYS A 1 184 ? -2.455 12.954 52.766 1.00 15.91 188 LYS A CA 1
ATOM 1419 C C . LYS A 1 184 ? -2.822 12.146 54.007 1.00 16.23 188 LYS A C 1
ATOM 1420 O O . LYS A 1 184 ? -3.887 11.523 54.048 1.00 17.51 188 LYS A O 1
ATOM 1426 N N . VAL A 1 185 ? -1.985 12.223 55.062 1.00 13.64 189 VAL A N 1
ATOM 1427 C CA . VAL A 1 185 ? -2.288 11.547 56.317 1.00 16.27 189 VAL A CA 1
ATOM 1428 C C . VAL A 1 185 ? -3.625 12.029 56.845 1.00 14.56 189 VAL A C 1
ATOM 1429 O O . VAL A 1 185 ? -4.500 11.239 57.195 1.00 16.35 189 VAL A O 1
ATOM 1433 N N . ALA A 1 186 ? -3.818 13.337 56.860 1.00 17.61 190 ALA A N 1
ATOM 1434 C CA . ALA A 1 186 ? -5.050 13.860 57.426 1.00 16.71 190 ALA A CA 1
ATOM 1435 C C . ALA A 1 186 ? -6.267 13.388 56.641 1.00 18.52 190 ALA A C 1
ATOM 1436 O O . ALA A 1 186 ? -7.302 13.061 57.232 1.00 20.94 190 ALA A O 1
ATOM 1438 N N . LYS A 1 187 ? -6.166 13.328 55.309 1.00 16.26 191 LYS A N 1
ATOM 1439 C CA . LYS A 1 187 ? -7.339 12.899 54.563 1.00 24.20 191 LYS A CA 1
ATOM 1440 C C . LYS A 1 187 ? -7.586 11.407 54.748 1.00 23.99 191 LYS A C 1
ATOM 1441 O O . LYS A 1 187 ? -8.735 10.958 54.683 1.00 25.62 191 LYS A O 1
ATOM 1447 N N . GLU A 1 188 ? -6.537 10.629 54.989 1.00 17.94 192 GLU A N 1
ATOM 1448 C CA . GLU A 1 188 ? -6.741 9.209 55.271 1.00 20.73 192 GLU A CA 1
ATOM 1449 C C . GLU A 1 188 ? -7.575 9.006 56.522 1.00 24.23 192 GLU A C 1
ATOM 1450 O O . GLU A 1 188 ? -8.507 8.187 56.543 1.00 22.11 192 GLU A O 1
ATOM 1456 N N . VAL A 1 189 ? -7.212 9.701 57.602 1.00 17.92 193 VAL A N 1
ATOM 1457 C CA . VAL A 1 189 ? -7.830 9.437 58.887 1.00 17.06 193 VAL A CA 1
ATOM 1458 C C . VAL A 1 189 ? -8.984 10.392 59.138 1.00 17.28 193 VAL A C 1
ATOM 1459 O O . VAL A 1 189 ? -9.810 10.124 60.017 1.00 20.29 193 VAL A O 1
ATOM 1463 N N . ASP A 1 190 ? -9.058 11.501 58.402 1.00 16.62 194 ASP A N 1
ATOM 1464 C CA . ASP A 1 190 ? -10.061 12.546 58.642 1.00 18.14 194 ASP A CA 1
ATOM 1465 C C . ASP A 1 190 ? -10.566 12.962 57.271 1.00 18.38 194 ASP A C 1
ATOM 1466 O O . ASP A 1 190 ? -10.308 14.070 56.806 1.00 16.85 194 ASP A O 1
ATOM 1471 N N . PRO A 1 191 ? -11.253 12.065 56.568 1.00 20.49 195 PRO A N 1
ATOM 1472 C CA . PRO A 1 191 ? -11.580 12.362 55.175 1.00 16.28 195 PRO A CA 1
ATOM 1473 C C . PRO A 1 191 ? -12.535 13.520 54.999 1.00 19.29 195 PRO A C 1
ATOM 1474 O O . PRO A 1 191 ? -12.467 14.180 53.953 1.00 22.13 195 PRO A O 1
ATOM 1478 N N . GLN A 1 192 ? -13.385 13.843 55.976 1.00 18.94 196 GLN A N 1
ATOM 1479 C CA . GLN A 1 192 ? -14.235 15.018 55.829 1.00 22.29 196 GLN A CA 1
ATOM 1480 C C . GLN A 1 192 ? -13.565 16.274 56.364 1.00 23.94 196 GLN A C 1
ATOM 1481 O O . GLN A 1 192 ? -14.183 17.364 56.357 1.00 21.80 196 GLN A O 1
ATOM 1487 N N . GLY A 1 193 ? -12.300 16.171 56.776 1.00 18.40 197 GLY A N 1
ATOM 1488 C CA . GLY A 1 193 ? -11.601 17.409 57.085 1.00 14.42 197 GLY A CA 1
ATOM 1489 C C . GLY A 1 193 ? -12.177 18.132 58.285 1.00 19.08 197 GLY A C 1
ATOM 1490 O O . GLY A 1 193 ? -12.211 19.365 58.298 1.00 20.29 197 GLY A O 1
ATOM 1491 N N . GLN A 1 194 ? -12.617 17.392 59.311 1.00 17.78 198 GLN A N 1
ATOM 1492 C CA . GLN A 1 194 ? -13.228 18.000 60.482 1.00 24.50 198 GLN A CA 1
ATOM 1493 C C . GLN A 1 194 ? -12.267 18.247 61.645 1.00 19.34 198 GLN A C 1
ATOM 1494 O O . GLN A 1 194 ? -12.587 19.035 62.528 1.00 20.79 198 GLN A O 1
ATOM 1500 N N . ARG A 1 195 ? -11.105 17.570 61.697 1.00 17.95 199 ARG A N 1
ATOM 1501 C CA . ARG A 1 195 ? -10.202 17.713 62.844 1.00 17.18 199 ARG A CA 1
ATOM 1502 C C . ARG A 1 195 ? -8.780 17.969 62.387 1.00 17.39 199 ARG A C 1
ATOM 1503 O O . ARG A 1 195 ? -7.818 17.617 63.081 1.00 18.03 199 ARG A O 1
ATOM 1511 N N . THR A 1 196 ? -8.639 18.662 61.255 1.00 16.22 200 THR A N 1
ATOM 1512 C CA . THR A 1 196 ? -7.347 18.946 60.655 1.00 11.97 200 THR A CA 1
ATOM 1513 C C . THR A 1 196 ? -7.264 20.442 60.483 1.00 15.77 200 THR A C 1
ATOM 1514 O O . THR A 1 196 ? -8.188 21.055 59.950 1.00 17.10 200 THR A O 1
ATOM 1518 N N . ILE A 1 197 ? -6.165 21.002 60.943 1.00 13.59 201 ILE A N 1
ATOM 1519 C CA . ILE A 1 197 ? -5.890 22.428 60.810 1.00 15.32 201 ILE A CA 1
ATOM 1520 C C . ILE A 1 197 ? -4.664 22.539 59.937 1.00 13.60 201 ILE A C 1
ATOM 1521 O O . ILE A 1 197 ? -3.619 21.955 60.269 1.00 13.99 201 ILE A O 1
ATOM 1526 N N . GLY A 1 198 ? -4.772 23.294 58.845 1.00 13.78 202 GLY A N 1
ATOM 1527 C CA . GLY A 1 198 ? -3.683 23.374 57.882 1.00 14.64 202 GLY A CA 1
ATOM 1528 C C . GLY A 1 198 ? -2.753 24.522 58.230 1.00 12.81 202 GLY A C 1
ATOM 1529 O O . GLY A 1 198 ? -3.206 25.601 58.619 1.00 16.03 202 GLY A O 1
ATOM 1530 N N . VAL A 1 199 ? -1.465 24.244 58.235 1.00 10.50 203 VAL A N 1
ATOM 1531 C CA . VAL A 1 199 ? -0.472 25.287 58.397 1.00 14.26 203 VAL A CA 1
ATOM 1532 C C . VAL A 1 199 ? 0.316 25.282 57.121 1.00 14.66 203 VAL A C 1
ATOM 1533 O O . VAL A 1 199 ? 0.743 24.216 56.663 1.00 15.50 203 VAL A O 1
ATOM 1537 N N . ILE A 1 200 ? 0.443 26.446 56.514 1.00 9.87 204 ILE A N 1
ATOM 1538 C CA . ILE A 1 200 ? 1.178 26.598 55.281 1.00 12.06 204 ILE A CA 1
ATOM 1539 C C . ILE A 1 200 ? 2.410 27.432 55.619 1.00 12.37 204 ILE A C 1
ATOM 1540 O O . ILE A 1 200 ? 2.312 28.618 55.932 1.00 13.41 204 ILE A O 1
ATOM 1545 N N . THR A 1 201 ? 3.578 26.800 55.548 1.00 10.36 205 THR A N 1
ATOM 1546 C CA . THR A 1 201 ? 4.834 27.478 55.834 1.00 10.30 205 THR A CA 1
ATOM 1547 C C . THR A 1 201 ? 5.460 27.944 54.536 1.00 9.66 205 THR A C 1
ATOM 1548 O O . THR A 1 201 ? 4.965 27.680 53.447 1.00 11.18 205 THR A O 1
ATOM 1552 N N . LYS A 1 202 ? 6.596 28.656 54.668 1.00 11.65 206 LYS A N 1
ATOM 1553 C CA . LYS A 1 202 ? 7.452 28.978 53.550 1.00 11.57 206 LYS A CA 1
ATOM 1554 C C . LYS A 1 202 ? 6.744 29.781 52.467 1.00 12.53 206 LYS A C 1
ATOM 1555 O O . LYS A 1 202 ? 7.108 29.697 51.318 1.00 12.65 206 LYS A O 1
ATOM 1561 N N . LEU A 1 203 ? 5.754 30.609 52.830 1.00 11.68 207 LEU A N 1
ATOM 1562 C CA . LEU A 1 203 ? 5.061 31.402 51.813 1.00 11.28 207 LEU A CA 1
ATOM 1563 C C . LEU A 1 203 ? 6.013 32.378 51.135 1.00 12.38 207 LEU A C 1
ATOM 1564 O O . LEU A 1 203 ? 5.787 32.758 49.974 1.00 11.72 207 LEU A O 1
ATOM 1569 N N . ASP A 1 204 ? 7.097 32.743 51.831 1.00 13.72 208 ASP A N 1
ATOM 1570 C CA . ASP A 1 204 ? 8.091 33.638 51.264 1.00 10.91 208 ASP A CA 1
ATOM 1571 C C . ASP A 1 204 ? 8.924 32.990 50.185 1.00 13.66 208 ASP A C 1
ATOM 1572 O O . ASP A 1 204 ? 9.670 33.697 49.498 1.00 15.18 208 ASP A O 1
ATOM 1577 N N . LEU A 1 205 ? 8.820 31.673 50.005 1.00 10.90 209 LEU A N 1
ATOM 1578 C CA . LEU A 1 205 ? 9.643 30.953 49.047 1.00 11.96 209 LEU A CA 1
ATOM 1579 C C . LEU A 1 205 ? 8.863 30.567 47.794 1.00 12.51 209 LEU A C 1
ATOM 1580 O O . LEU A 1 205 ? 9.402 29.854 46.955 1.00 13.20 209 LEU A O 1
ATOM 1585 N N . MET A 1 206 ? 7.601 30.990 47.652 1.00 13.66 210 MET A N 1
ATOM 1586 C CA . MET A 1 206 ? 6.874 30.552 46.454 1.00 10.38 210 MET A CA 1
ATOM 1587 C C . MET A 1 206 ? 7.449 31.149 45.193 1.00 12.80 210 MET A C 1
ATOM 1588 O O . MET A 1 206 ? 7.926 32.289 45.157 1.00 13.22 210 MET A O 1
ATOM 1593 N N . ASP A 1 207 ? 7.344 30.365 44.151 1.00 12.56 211 ASP A N 1
ATOM 1594 C CA . ASP A 1 207 ? 7.763 30.762 42.815 1.00 12.33 211 ASP A CA 1
ATOM 1595 C C . ASP A 1 207 ? 7.077 32.048 42.411 1.00 14.81 211 ASP A C 1
ATOM 1596 O O . ASP A 1 207 ? 5.878 32.231 42.651 1.00 15.94 211 ASP A O 1
ATOM 1601 N N . GLU A 1 208 ? 7.830 32.932 41.768 1.00 14.67 212 GLU A N 1
ATOM 1602 C CA . GLU A 1 208 ? 7.209 34.121 41.198 1.00 16.51 212 GLU A CA 1
ATOM 1603 C C . GLU A 1 208 ? 6.088 33.753 40.223 1.00 15.16 212 GLU A C 1
ATOM 1604 O O . GLU A 1 208 ? 6.174 32.789 39.433 1.00 15.46 212 GLU A O 1
ATOM 1610 N N . GLY A 1 209 ? 5.011 34.524 40.292 1.00 17.39 213 GLY A N 1
ATOM 1611 C CA . GLY A 1 209 ? 3.851 34.232 39.481 1.00 17.25 213 GLY A CA 1
ATOM 1612 C C . GLY A 1 209 ? 2.874 33.280 40.118 1.00 19.97 213 GLY A C 1
ATOM 1613 O O . GLY A 1 209 ? 1.890 32.874 39.456 1.00 21.50 213 GLY A O 1
ATOM 1614 N N . THR A 1 210 ? 3.153 32.840 41.340 1.00 15.50 214 THR A N 1
ATOM 1615 C CA . THR A 1 210 ? 2.289 31.920 42.033 1.00 16.24 214 THR A CA 1
ATOM 1616 C C . THR A 1 210 ? 2.031 32.452 43.425 1.00 15.53 214 THR A C 1
ATOM 1617 O O . THR A 1 210 ? 2.770 33.293 43.951 1.00 15.38 214 THR A O 1
ATOM 1621 N N . ASP A 1 211 ? 0.967 31.927 44.015 1.00 13.23 215 ASP A N 1
ATOM 1622 C CA . ASP A 1 211 ? 0.670 32.269 45.382 1.00 14.38 215 ASP A CA 1
ATOM 1623 C C . ASP A 1 211 ? -0.200 31.155 45.907 1.00 14.19 215 ASP A C 1
ATOM 1624 O O . ASP A 1 211 ? -0.646 30.281 45.148 1.00 16.05 215 ASP A O 1
ATOM 1629 N N . ALA A 1 212 ? -0.443 31.210 47.208 1.00 13.73 216 ALA A N 1
ATOM 1630 C CA . ALA A 1 212 ? -1.232 30.185 47.871 1.00 16.22 216 ALA A CA 1
ATOM 1631 C C . ALA A 1 212 ? -2.570 30.749 48.314 1.00 13.48 216 ALA A C 1
ATOM 1632 O O . ALA A 1 212 ? -3.162 30.298 49.306 1.00 14.09 216 ALA A O 1
ATOM 1634 N N . ARG A 1 213 ? -3.086 31.738 47.572 1.00 12.85 217 ARG A N 1
ATOM 1635 C CA . ARG A 1 213 ? -4.323 32.350 47.994 1.00 12.91 217 ARG A CA 1
ATOM 1636 C C . ARG A 1 213 ? -5.465 31.343 47.991 1.00 14.16 217 ARG A C 1
ATOM 1637 O O . ARG A 1 213 ? -6.296 31.340 48.902 1.00 15.99 217 ARG A O 1
ATOM 1645 N N . ASP A 1 214 ? -5.516 30.475 46.992 1.00 16.50 218 ASP A N 1
ATOM 1646 C CA . ASP A 1 214 ? -6.616 29.525 46.955 1.00 15.45 218 ASP A CA 1
ATOM 1647 C C . ASP A 1 214 ? -6.548 28.566 48.136 1.00 14.50 218 ASP A C 1
ATOM 1648 O O . ASP A 1 214 ? -7.572 28.254 48.737 1.00 16.98 218 ASP A O 1
ATOM 1653 N N . VAL A 1 215 ? -5.343 28.179 48.537 1.00 16.32 219 VAL A N 1
ATOM 1654 C CA . VAL A 1 215 ? -5.217 27.301 49.693 1.00 14.65 219 VAL A CA 1
ATOM 1655 C C . VAL A 1 215 ? -5.650 28.036 50.950 1.00 13.55 219 VAL A C 1
ATOM 1656 O O . VAL A 1 215 ? -6.419 27.536 51.773 1.00 14.90 219 VAL A O 1
ATOM 1660 N N . LEU A 1 216 ? -5.104 29.239 51.143 1.00 14.45 220 LEU A N 1
ATOM 1661 C CA . LEU A 1 216 ? -5.335 29.968 52.379 1.00 12.77 220 LEU A CA 1
ATOM 1662 C C . LEU A 1 216 ? -6.763 30.485 52.493 1.00 15.60 220 LEU A C 1
ATOM 1663 O O . LEU A 1 216 ? -7.242 30.682 53.607 1.00 16.99 220 LEU A O 1
ATOM 1668 N N . GLU A 1 217 ? -7.434 30.720 51.381 1.00 14.74 221 GLU A N 1
ATOM 1669 C CA . GLU A 1 217 ? -8.859 31.044 51.436 1.00 16.86 221 GLU A CA 1
ATOM 1670 C C . GLU A 1 217 ? -9.712 29.814 51.618 1.00 17.42 221 GLU A C 1
ATOM 1671 O O . GLU A 1 217 ? -10.938 29.913 51.562 1.00 19.17 221 GLU A O 1
ATOM 1677 N N . ASN A 1 218 ? -9.096 28.649 51.835 1.00 15.10 222 ASN A N 1
ATOM 1678 C CA . ASN A 1 218 ? -9.823 27.416 52.083 1.00 18.07 222 ASN A CA 1
ATOM 1679 C C . ASN A 1 218 ? -10.587 26.920 50.872 1.00 18.24 222 ASN A C 1
ATOM 1680 O O . ASN A 1 218 ? -11.597 26.212 51.010 1.00 20.50 222 ASN A O 1
ATOM 1685 N N . LYS A 1 219 ? -10.118 27.237 49.678 1.00 16.08 223 LYS A N 1
ATOM 1686 C CA . LYS A 1 219 ? -10.814 26.846 48.464 1.00 18.25 223 LYS A CA 1
ATOM 1687 C C . LYS A 1 219 ? -10.141 25.707 47.744 1.00 18.92 223 LYS A C 1
ATOM 1688 O O . LYS A 1 219 ? -10.825 24.930 47.076 1.00 20.90 223 LYS A O 1
ATOM 1694 N N . LEU A 1 220 ? -8.812 25.592 47.810 1.00 15.44 224 LEU A N 1
ATOM 1695 C CA . LEU A 1 220 ? -8.160 24.537 47.040 1.00 19.01 224 LEU A CA 1
ATOM 1696 C C . LEU A 1 220 ? -8.491 23.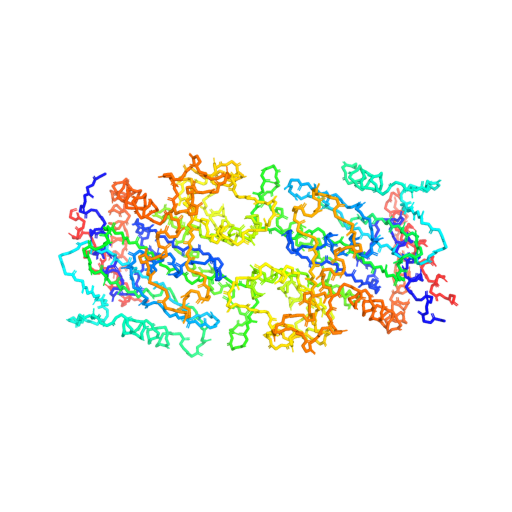162 47.607 1.00 19.46 224 LEU A C 1
ATOM 1697 O O . LEU A 1 220 ? -8.846 22.230 46.866 1.00 21.79 224 LEU A O 1
ATOM 1702 N N . LEU A 1 221 ? -8.311 23.002 48.906 1.00 17.30 225 LEU A N 1
ATOM 1703 C CA . LEU A 1 221 ? -8.522 21.738 49.611 1.00 18.73 225 LEU A CA 1
ATOM 1704 C C . LEU A 1 221 ? -9.190 22.137 50.917 1.00 18.96 225 LEU A C 1
ATOM 1705 O O . LEU A 1 221 ? -8.530 22.276 51.949 1.00 18.44 225 LEU A O 1
ATOM 1710 N N . PRO A 1 222 ? -10.510 22.356 50.901 1.00 15.46 226 PRO A N 1
ATOM 1711 C CA . PRO A 1 222 ? -11.178 22.866 52.086 1.00 17.40 226 PRO A CA 1
ATOM 1712 C C . PRO A 1 222 ? -10.970 21.969 53.298 1.00 17.46 226 PRO A C 1
ATOM 1713 O O . PRO A 1 222 ? -11.038 20.727 53.218 1.00 17.29 226 PRO A O 1
ATOM 1717 N N . LEU A 1 223 ? -10.716 22.630 54.419 1.00 16.60 227 LEU A N 1
ATOM 1718 C CA . LEU A 1 223 ? -10.759 22.018 55.740 1.00 17.72 227 LEU A CA 1
ATOM 1719 C C . LEU A 1 223 ? -11.712 22.825 56.597 1.00 18.38 227 LEU A C 1
ATOM 1720 O O . LEU A 1 223 ? -11.643 24.053 56.607 1.00 20.25 227 LEU A O 1
ATOM 1725 N N . ARG A 1 224 ? -12.525 22.133 57.394 1.00 16.78 228 ARG A N 1
ATOM 1726 C CA . ARG A 1 224 ? -13.469 22.884 58.220 1.00 21.37 228 ARG A CA 1
ATOM 1727 C C . ARG A 1 224 ? -12.766 23.958 59.045 1.00 22.48 228 ARG A C 1
ATOM 1728 O O . ARG A 1 224 ? -13.260 25.099 59.164 1.00 22.61 228 ARG A O 1
ATOM 1736 N N . ARG A 1 225 ? -11.612 23.611 59.631 1.00 17.90 229 ARG A N 1
ATOM 1737 C CA . ARG A 1 225 ? -10.884 24.502 60.528 1.00 17.25 229 ARG A CA 1
ATOM 1738 C C . ARG A 1 225 ? -9.921 25.426 59.783 1.00 22.00 229 ARG A C 1
ATOM 1739 O O . ARG A 1 225 ? -9.227 26.238 60.416 1.00 24.94 229 ARG A O 1
ATOM 1747 N N . GLY A 1 226 ? -9.855 25.296 58.495 1.00 19.19 230 GLY A N 1
ATOM 1748 C CA . GLY A 1 226 ? -9.132 26.241 57.674 1.00 19.20 230 GLY A CA 1
ATOM 1749 C C . GLY A 1 226 ? -7.621 26.074 57.706 1.00 19.97 230 GLY A C 1
ATOM 1750 O O . GLY A 1 226 ? -7.054 25.086 58.196 1.00 16.82 230 GLY A O 1
ATOM 1751 N N . TYR A 1 227 ? -6.967 27.071 57.141 1.00 17.27 231 TYR A N 1
ATOM 1752 C CA . TYR A 1 227 ? -5.530 27.072 56.966 1.00 10.89 231 TYR A CA 1
ATOM 1753 C C . TYR A 1 227 ? -5.004 28.384 57.493 1.00 14.88 231 TYR A C 1
ATOM 1754 O O . TYR A 1 227 ? -5.651 29.440 57.379 1.00 15.90 231 TYR A O 1
ATOM 1763 N N . ILE A 1 228 ? -3.833 28.311 58.074 1.00 12.57 232 ILE A N 1
ATOM 1764 C CA A ILE A 1 228 ? -3.133 29.494 58.541 0.48 14.07 232 ILE A CA 1
ATOM 1765 C CA B ILE A 1 228 ? -3.134 29.493 58.538 0.52 14.07 232 ILE A CA 1
ATOM 1766 C C . ILE A 1 228 ? -1.750 29.489 57.924 1.00 15.76 232 ILE A C 1
ATOM 1767 O O . ILE A 1 228 ? -1.030 28.484 58.001 1.00 14.44 232 ILE A O 1
ATOM 1776 N N . GLY A 1 229 ? -1.384 30.574 57.303 1.00 12.83 233 GLY A N 1
ATOM 1777 C CA . GLY A 1 229 ? -0.067 30.671 56.734 1.00 12.95 233 GLY A CA 1
ATOM 1778 C C . GLY A 1 229 ? 0.900 31.277 57.711 1.00 14.49 233 GLY A C 1
ATOM 1779 O O . GLY A 1 229 ? 0.519 32.047 58.578 1.00 14.03 233 GLY A O 1
ATOM 1780 N N . VAL A 1 230 ? 2.170 30.884 57.585 1.00 11.11 234 VAL A N 1
ATOM 1781 C CA . VAL A 1 230 ? 3.215 31.408 58.476 1.00 10.04 234 VAL A CA 1
ATOM 1782 C C . VAL A 1 230 ? 4.444 31.635 57.629 1.00 12.59 234 VAL A C 1
ATOM 1783 O O . VAL A 1 230 ? 4.622 31.008 56.579 1.00 13.05 234 VAL A O 1
ATOM 1787 N N . VAL A 1 231 ? 5.324 32.525 58.107 1.00 11.94 235 VAL A N 1
ATOM 1788 C CA . VAL A 1 231 ? 6.623 32.739 57.479 1.00 13.93 235 VAL A CA 1
ATOM 1789 C C . VAL A 1 231 ? 7.682 32.691 58.563 1.00 13.01 235 VAL A C 1
ATOM 1790 O O . VAL A 1 231 ? 7.771 33.605 59.406 1.00 15.56 235 VAL A O 1
ATOM 1794 N N . ASN A 1 232 ? 8.463 31.617 58.563 1.00 12.21 236 ASN A N 1
ATOM 1795 C CA . ASN A 1 232 ? 9.467 31.370 59.567 1.00 10.50 236 ASN A CA 1
ATOM 1796 C C . ASN A 1 232 ? 10.818 31.814 59.054 1.00 12.63 236 ASN A C 1
ATOM 1797 O O . ASN A 1 232 ? 10.985 32.190 57.914 1.00 14.97 236 ASN A O 1
ATOM 1802 N N . ARG A 1 233 ? 11.820 31.752 59.941 1.00 17.72 237 ARG A N 1
ATOM 1803 C CA . ARG A 1 233 ? 13.163 32.090 59.508 1.00 17.55 237 ARG A CA 1
ATOM 1804 C C . ARG A 1 233 ? 13.672 31.142 58.430 1.00 18.34 237 ARG A C 1
ATOM 1805 O O . ARG A 1 233 ? 13.564 29.921 58.554 1.00 18.76 237 ARG A O 1
ATOM 1813 N N . SER A 1 234 ? 14.322 31.719 57.429 1.00 16.13 238 SER A N 1
ATOM 1814 C CA . SER A 1 234 ? 15.092 30.960 56.477 1.00 15.92 238 SER A CA 1
ATOM 1815 C C . SER A 1 234 ? 16.256 30.288 57.182 1.00 19.15 238 SER A C 1
ATOM 1816 O O . SER A 1 234 ? 16.621 30.637 58.319 1.00 19.59 238 SER A O 1
ATOM 1819 N N . GLN A 1 235 ? 16.883 29.346 56.477 1.00 15.63 239 GLN A N 1
ATOM 1820 C CA . GLN A 1 235 ? 18.097 28.758 57.038 1.00 16.01 239 GLN A CA 1
ATOM 1821 C C . GLN A 1 235 ? 19.167 29.835 57.216 1.00 21.64 239 GLN A C 1
ATOM 1822 O O . GLN A 1 235 ? 19.911 29.840 58.201 1.00 24.93 239 GLN A O 1
ATOM 1828 N N . LYS A 1 236 ? 19.266 30.764 56.276 1.00 19.97 240 LYS A N 1
ATOM 1829 C CA . LYS A 1 236 ? 20.259 31.815 56.475 1.00 21.91 240 LYS A CA 1
ATOM 1830 C C . LYS A 1 236 ? 19.951 32.650 57.714 1.00 25.11 240 LYS A C 1
ATOM 1831 O O . LYS A 1 236 ? 20.876 33.034 58.454 1.00 26.74 240 LYS A O 1
ATOM 1837 N N . ASP A 1 237 ? 18.669 32.947 57.952 1.00 22.69 241 ASP A N 1
ATOM 1838 C CA . ASP A 1 237 ? 18.292 33.640 59.182 1.00 22.41 241 ASP A CA 1
ATOM 1839 C C . ASP A 1 237 ? 18.641 32.794 60.407 1.00 27.20 241 ASP A C 1
ATOM 1840 O O . ASP A 1 237 ? 19.083 33.330 61.422 1.00 29.03 241 ASP A O 1
ATOM 1845 N N . ILE A 1 238 ? 18.384 31.475 60.366 1.00 23.07 242 ILE A N 1
ATOM 1846 C CA . ILE A 1 238 ? 18.713 30.625 61.516 0.50 13.36 242 ILE A CA 1
ATOM 1847 C C . ILE A 1 238 ? 20.208 30.681 61.794 1.00 27.11 242 ILE A C 1
ATOM 1848 O O . ILE A 1 238 ? 20.653 30.842 62.939 1.00 30.93 242 ILE A O 1
ATOM 1853 N N . ASP A 1 239 ? 21.008 30.544 60.745 1.00 23.60 243 ASP A N 1
ATOM 1854 C CA . ASP A 1 239 ? 22.463 30.515 60.928 1.00 32.48 243 ASP A CA 1
ATOM 1855 C C . ASP A 1 239 ? 23.015 31.884 61.308 1.00 34.94 243 ASP A C 1
ATOM 1856 O O . ASP A 1 239 ? 24.048 31.961 61.980 1.00 34.53 243 ASP A O 1
ATOM 1861 N N . GLY A 1 240 ? 22.365 32.966 60.873 1.00 31.98 244 GLY A N 1
ATOM 1862 C CA . GLY A 1 240 ? 22.685 34.320 61.302 1.00 29.58 244 GLY A CA 1
ATOM 1863 C C . GLY A 1 240 ? 22.132 34.693 62.661 1.00 27.52 244 GLY A C 1
ATOM 1864 O O . GLY A 1 240 ? 22.266 35.841 63.093 1.00 38.93 244 GLY A O 1
ATOM 1865 N N . LYS A 1 241 ? 21.505 33.748 63.349 1.00 29.14 245 LYS A N 1
ATOM 1866 C CA . LYS A 1 241 ? 20.903 33.967 64.664 1.00 32.28 245 LYS A CA 1
ATOM 1867 C C . LYS A 1 241 ? 19.962 35.175 64.685 1.00 35.29 245 LYS A C 1
ATOM 1868 O O . LYS A 1 241 ? 19.913 35.938 65.650 1.00 33.00 245 LYS A O 1
ATOM 1874 N N . LYS A 1 242 ? 19.197 35.354 63.605 1.00 30.11 246 LYS A N 1
ATOM 1875 C CA . LYS A 1 242 ? 18.103 36.316 63.637 1.00 26.49 246 LYS A CA 1
ATOM 1876 C C . LYS A 1 242 ? 17.164 36.004 64.784 1.00 21.04 246 LYS A C 1
ATOM 1877 O O . LYS A 1 242 ? 16.797 34.851 65.014 1.00 26.61 246 LYS A O 1
ATOM 1883 N N . ASP A 1 243 ? 16.753 37.035 65.515 1.00 23.33 247 ASP A N 1
ATOM 1884 C CA . ASP A 1 243 ? 15.926 36.739 66.670 1.00 28.03 247 ASP A CA 1
ATOM 1885 C C . ASP A 1 243 ? 14.480 36.553 66.246 1.00 31.45 247 ASP A C 1
ATOM 1886 O O . ASP A 1 243 ? 14.037 37.073 65.209 1.00 27.64 247 ASP A O 1
ATOM 1891 N N . ILE A 1 244 ? 13.738 35.822 67.084 1.00 29.04 248 ILE A N 1
ATOM 1892 C CA . ILE A 1 244 ? 12.345 35.495 66.762 1.00 29.12 248 ILE A CA 1
ATOM 1893 C C . ILE A 1 244 ? 11.486 36.746 66.710 1.00 29.99 248 ILE A C 1
ATOM 1894 O O . ILE A 1 244 ? 10.535 36.811 65.928 1.00 23.70 248 ILE A O 1
ATOM 1899 N N . THR A 1 245 ? 11.792 37.764 67.531 1.00 26.49 249 THR A N 1
ATOM 1900 C CA . THR A 1 245 ? 11.008 38.990 67.474 1.00 27.42 249 THR A CA 1
ATOM 1901 C C . THR A 1 245 ? 11.100 39.618 66.093 1.00 22.57 249 THR A C 1
ATOM 1902 O O . THR A 1 245 ? 10.089 40.065 65.529 1.00 25.50 249 THR A O 1
ATOM 1906 N N . ALA A 1 246 ? 12.305 39.636 65.529 1.00 23.19 250 ALA A N 1
ATOM 1907 C CA . ALA A 1 246 ? 12.510 40.181 64.204 1.00 25.87 250 ALA A CA 1
ATOM 1908 C C . ALA A 1 246 ? 11.873 39.287 63.160 1.00 18.51 250 ALA A C 1
ATOM 1909 O O . ALA A 1 246 ? 11.379 39.773 62.140 1.00 18.40 250 ALA A O 1
ATOM 1911 N N . ALA A 1 247 ? 11.879 37.977 63.403 1.00 17.95 251 ALA A N 1
ATOM 1912 C CA . ALA A 1 247 ? 11.198 37.092 62.455 1.00 18.21 251 ALA A CA 1
ATOM 1913 C C . ALA A 1 247 ? 9.703 37.354 62.417 1.00 17.14 251 ALA A C 1
ATOM 1914 O O . ALA A 1 247 ? 9.090 37.327 61.338 1.00 16.06 251 ALA A O 1
ATOM 1916 N N . LEU A 1 248 ? 9.079 37.481 63.595 1.00 17.47 252 LEU A N 1
ATOM 1917 C CA . LEU A 1 248 ? 7.644 37.717 63.691 1.00 16.56 252 LEU A CA 1
ATOM 1918 C C . LEU A 1 248 ? 7.288 39.038 63.035 1.00 16.19 252 LEU A C 1
ATOM 1919 O O . LEU A 1 248 ? 6.275 39.158 62.350 1.00 17.17 252 LEU A O 1
ATOM 1924 N N . ALA A 1 249 ? 8.155 40.034 63.198 1.00 19.36 253 ALA A N 1
ATOM 1925 C CA . ALA A 1 249 ? 7.843 41.323 62.593 1.00 18.89 253 ALA A CA 1
ATOM 1926 C C . ALA A 1 249 ? 7.922 41.229 61.074 1.00 16.44 253 ALA A C 1
ATOM 1927 O O . ALA A 1 249 ? 7.061 41.764 60.371 1.00 18.06 253 ALA A O 1
ATOM 1929 N N . ALA A 1 250 ? 8.896 40.473 60.565 1.00 18.47 254 ALA A N 1
ATOM 1930 C CA . ALA A 1 250 ? 8.995 40.231 59.127 1.00 17.05 254 ALA A CA 1
ATOM 1931 C C . ALA A 1 250 ? 7.795 39.444 58.621 1.00 17.71 254 ALA A C 1
ATOM 1932 O O . ALA A 1 250 ? 7.292 39.692 57.515 1.00 15.09 254 ALA A O 1
ATOM 1934 N N . GLU A 1 251 ? 7.322 38.490 59.411 1.00 15.80 255 GLU A N 1
ATOM 1935 C CA . GLU A 1 251 ? 6.160 37.717 58.963 1.00 14.89 255 GLU A CA 1
ATOM 1936 C C . GLU A 1 251 ? 4.922 38.597 58.859 1.00 15.81 255 GLU A C 1
ATOM 1937 O O . GLU A 1 251 ? 4.158 38.509 57.896 1.00 13.98 255 GLU A O 1
ATOM 1943 N N . ARG A 1 252 ? 4.701 39.474 59.853 1.00 16.60 256 ARG A N 1
ATOM 1944 C CA . ARG A 1 252 ? 3.562 40.392 59.798 1.00 15.38 256 ARG A CA 1
ATOM 1945 C C . ARG A 1 252 ? 3.670 41.312 58.606 1.00 14.34 256 ARG A C 1
ATOM 1946 O O . ARG A 1 252 ? 2.689 41.548 57.888 1.00 14.79 256 ARG A O 1
ATOM 1954 N N . LYS A 1 253 ? 4.870 41.803 58.354 1.00 13.20 257 LYS A N 1
ATOM 1955 C CA . LYS A 1 253 ? 5.038 42.700 57.229 1.00 14.67 257 LYS A CA 1
ATOM 1956 C C . LYS A 1 253 ? 4.815 41.959 55.918 1.00 16.40 257 LYS A C 1
ATOM 1957 O O . LYS A 1 253 ? 4.215 42.486 54.992 1.00 15.99 257 LYS A O 1
ATOM 1963 N N . PHE A 1 254 ? 5.215 40.694 55.857 1.00 15.12 258 PHE A N 1
ATOM 1964 C CA . PHE A 1 254 ? 4.958 39.936 54.648 1.00 12.20 258 PHE A CA 1
ATOM 1965 C C . PHE A 1 254 ? 3.472 39.857 54.346 1.00 12.71 258 PHE A C 1
ATOM 1966 O O . PHE A 1 254 ? 3.055 40.047 53.196 1.00 14.25 258 PHE A O 1
ATOM 1974 N N . PHE A 1 255 ? 2.644 39.508 55.354 1.00 15.29 259 PHE A N 1
ATOM 1975 C CA . PHE A 1 255 ? 1.215 39.316 55.068 1.00 10.90 259 PHE A CA 1
ATOM 1976 C C . PHE A 1 255 ? 0.553 40.635 54.776 1.00 13.06 259 PHE A C 1
ATOM 1977 O O . PHE A 1 255 ? -0.386 40.678 54.002 1.00 16.38 259 PHE A O 1
ATOM 1985 N N . LEU A 1 256 ? 1.023 41.695 55.421 1.00 13.33 260 LEU A N 1
ATOM 1986 C CA . LEU A 1 256 ? 0.408 42.999 55.136 1.00 14.45 260 LEU A CA 1
ATOM 1987 C C . LEU A 1 256 ? 0.817 43.558 53.783 1.00 16.80 260 LEU A C 1
ATOM 1988 O O . LEU A 1 256 ? 0.069 44.384 53.230 1.00 15.17 260 LEU A O 1
ATOM 1993 N N . SER A 1 257 ? 1.938 43.084 53.225 1.00 13.62 261 SER A N 1
ATOM 1994 C CA . SER A 1 257 ? 2.511 43.574 51.972 1.00 16.98 261 SER A CA 1
ATOM 1995 C C . SER A 1 257 ? 2.123 42.745 50.763 1.00 17.58 261 SER A C 1
ATOM 1996 O O . SER A 1 257 ? 2.159 43.247 49.654 1.00 17.49 261 SER A O 1
ATOM 1999 N N . HIS A 1 258 ? 1.801 41.484 50.925 1.00 16.33 262 HIS A N 1
ATOM 2000 C CA . HIS A 1 258 ? 1.663 40.626 49.758 1.00 13.19 262 HIS A CA 1
ATOM 2001 C C . HIS A 1 258 ? 0.304 40.830 49.123 1.00 15.92 262 HIS A C 1
ATOM 2002 O O . HIS A 1 258 ? -0.710 40.706 49.799 1.00 15.33 262 HIS A O 1
ATOM 2009 N N . PRO A 1 259 ? 0.245 41.185 47.841 1.00 15.03 263 PRO A N 1
ATOM 2010 C CA . PRO A 1 259 ? -1.044 41.473 47.205 1.00 15.98 263 PRO A CA 1
ATOM 2011 C C . PRO A 1 259 ? -1.992 40.337 47.234 1.00 17.39 263 PRO A C 1
ATOM 2012 O O . PRO A 1 259 ? -3.204 40.555 47.113 1.00 21.62 263 PRO A O 1
ATOM 2016 N N . SER A 1 260 ? -1.511 39.105 47.356 1.00 17.66 264 SER A N 1
ATOM 2017 C CA . SER A 1 260 ? -2.443 38.002 47.339 1.00 18.02 264 SER A CA 1
ATOM 2018 C C . SER A 1 260 ? -2.963 37.637 48.715 1.00 17.79 264 SER A C 1
ATOM 2019 O O . SER A 1 260 ? -3.912 36.856 48.784 1.00 19.51 264 SER A O 1
ATOM 2022 N N . TYR A 1 261 ? -2.349 38.162 49.788 1.00 16.02 265 TYR A N 1
ATOM 2023 C CA . TYR A 1 261 ? -2.689 37.798 51.161 1.00 15.33 265 TYR A CA 1
ATOM 2024 C C . TYR A 1 261 ? -3.128 38.952 52.033 1.00 17.71 265 TYR A C 1
ATOM 2025 O O . TYR A 1 261 ? -3.631 38.690 53.124 1.00 16.36 265 TYR A O 1
ATOM 2034 N N . ARG A 1 262 ? -2.954 40.208 51.600 1.00 17.77 266 ARG A N 1
ATOM 2035 C CA . ARG A 1 262 ? -3.103 41.293 52.565 1.00 15.64 266 ARG A CA 1
ATOM 2036 C C . ARG A 1 262 ? -4.537 41.426 53.040 1.00 20.04 266 ARG A C 1
ATOM 2037 O O . ARG A 1 262 ? -4.760 41.878 54.167 1.00 20.16 266 ARG A O 1
ATOM 2045 N N . HIS A 1 263 ? -5.498 40.945 52.261 1.00 18.43 267 HIS A N 1
ATOM 2046 C CA . HIS A 1 263 ? -6.871 40.939 52.729 1.00 21.39 267 HIS A CA 1
ATOM 2047 C C . HIS A 1 263 ? -7.141 39.870 53.781 1.00 20.57 267 HIS A C 1
ATOM 2048 O O . HIS A 1 263 ? -8.206 39.911 54.401 1.00 23.43 267 HIS A O 1
ATOM 2055 N N . LEU A 1 264 ? -6.234 38.890 53.947 1.00 18.09 268 LEU A N 1
ATOM 2056 C CA . LEU A 1 264 ? -6.335 37.800 54.922 1.00 18.61 268 LEU A CA 1
ATOM 2057 C C . LEU A 1 264 ? -5.405 37.999 56.096 1.00 17.09 268 LEU A C 1
ATOM 2058 O O . LEU A 1 264 ? -5.325 37.129 56.986 1.00 19.10 268 LEU A O 1
ATOM 2063 N N . ALA A 1 265 ? -4.647 39.096 56.098 1.00 17.14 269 ALA A N 1
ATOM 2064 C CA . ALA A 1 265 ? -3.483 39.169 56.960 1.00 16.60 269 ALA A CA 1
ATOM 2065 C C . ALA A 1 265 ? -3.831 38.984 58.433 1.00 15.83 269 ALA A C 1
ATOM 2066 O O . ALA A 1 265 ? -3.012 38.485 59.198 1.00 18.23 269 ALA A O 1
ATOM 2068 N N . ASP A 1 266 ? -5.043 39.363 58.860 1.00 17.17 270 ASP A N 1
ATOM 2069 C CA . ASP A 1 266 ? -5.265 39.244 60.281 1.00 15.60 270 ASP A CA 1
ATOM 2070 C C . ASP A 1 266 ? -5.642 37.835 60.700 1.00 17.89 270 ASP A C 1
ATOM 2071 O O . ASP A 1 266 ? -5.821 37.591 61.891 1.00 18.58 270 ASP A O 1
ATOM 2076 N N . ARG A 1 267 ? -5.784 36.948 59.727 1.00 18.77 271 ARG A N 1
ATOM 2077 C CA . ARG A 1 267 ? -5.966 35.526 59.986 1.00 15.50 271 ARG A CA 1
ATOM 2078 C C . ARG A 1 267 ? -4.765 34.761 59.479 1.00 18.53 271 ARG A C 1
ATOM 2079 O O . ARG A 1 267 ? -4.866 33.576 59.130 1.00 18.06 271 ARG A O 1
ATOM 2087 N N . MET A 1 268 ? -3.617 35.410 59.486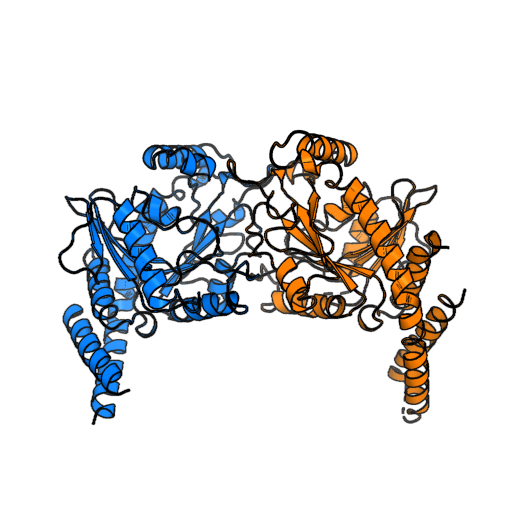 1.00 14.18 272 MET A N 1
ATOM 2088 C CA . MET A 1 268 ? -2.359 34.798 59.076 1.00 17.27 272 MET A CA 1
ATOM 2089 C C . MET A 1 268 ? -1.319 35.072 60.135 1.00 16.61 272 MET A C 1
ATOM 2090 O O . MET A 1 268 ? -1.414 36.053 60.889 1.00 19.24 272 MET A O 1
ATOM 2095 N N . GLY A 1 269 ? -0.292 34.229 60.127 1.00 13.78 273 GLY A N 1
ATOM 2096 C CA . GLY A 1 269 ? 0.914 34.442 60.896 1.00 14.22 273 GLY A CA 1
ATOM 2097 C C . GLY A 1 269 ? 0.882 33.664 62.193 1.00 14.94 273 GLY A C 1
ATOM 2098 O O . GLY A 1 269 ? -0.146 33.148 62.619 1.00 17.92 273 GLY A O 1
ATOM 2099 N N . THR A 1 270 ? 2.016 33.681 62.863 1.00 15.94 274 THR A N 1
ATOM 2100 C CA . THR A 1 270 ? 2.293 32.797 63.980 1.00 16.66 274 THR A CA 1
ATOM 2101 C C . THR A 1 270 ? 1.536 33.216 65.237 1.00 19.96 274 THR A C 1
ATOM 2102 O O . THR A 1 270 ? 0.983 32.367 65.927 1.00 16.53 274 THR A O 1
ATOM 2106 N N . PRO A 1 271 ? 1.410 34.503 65.548 1.00 17.81 275 PRO A N 1
ATOM 2107 C CA . PRO A 1 271 ? 0.569 34.866 66.709 1.00 19.38 275 PRO A CA 1
ATOM 2108 C C . PRO A 1 271 ? -0.877 34.472 66.539 1.00 18.96 275 PRO A C 1
ATOM 2109 O O . PRO A 1 271 ? -1.498 33.984 67.496 1.00 19.66 275 PRO A O 1
ATOM 2113 N N . TYR A 1 272 ? -1.434 34.643 65.333 1.00 15.65 276 TYR A N 1
ATOM 2114 C CA . TYR A 1 272 ? -2.794 34.210 65.080 1.00 20.77 276 TYR A CA 1
ATOM 2115 C C . TYR A 1 272 ? -2.901 32.703 65.241 1.00 18.25 276 TYR A C 1
ATOM 2116 O O . TYR A 1 272 ? -3.870 32.198 65.809 1.00 18.26 276 TYR A O 1
ATOM 2125 N N . LEU A 1 273 ? -1.950 31.982 64.651 1.00 21.57 277 LEU A N 1
ATOM 2126 C CA . LEU A 1 273 ? -1.948 30.520 64.755 1.00 17.12 277 LEU A CA 1
ATOM 2127 C C . LEU A 1 273 ? -1.954 30.070 66.203 1.00 16.83 277 LEU A C 1
ATOM 2128 O O . LEU A 1 273 ? -2.733 29.193 66.588 1.00 17.39 277 LEU A O 1
ATOM 2133 N N . GLN A 1 274 ? -1.123 30.688 67.031 1.00 16.28 278 GLN A N 1
ATOM 2134 C CA . GLN A 1 274 ? -1.083 30.325 68.453 1.00 22.65 278 GLN A CA 1
ATOM 2135 C C . GLN A 1 274 ? -2.434 30.578 69.110 1.00 22.57 278 GLN A C 1
ATOM 2136 O O . GLN A 1 274 ? -2.957 29.737 69.858 1.00 20.51 278 GLN A O 1
ATOM 2142 N N . LYS A 1 275 ? -3.022 31.746 68.831 1.00 20.48 279 LYS A N 1
ATOM 2143 C CA . LYS A 1 275 ? -4.328 32.060 69.379 1.00 19.60 279 LYS A CA 1
ATOM 2144 C C . LYS A 1 275 ? -5.393 31.081 68.911 1.00 22.74 279 LYS A C 1
ATOM 2145 O O . LYS A 1 275 ? -6.215 30.611 69.716 1.00 24.07 279 LYS A O 1
ATOM 2151 N N . VAL A 1 276 ? -5.404 30.767 67.613 1.00 17.51 280 VAL A N 1
ATOM 2152 C CA . VAL A 1 276 ? -6.408 29.869 67.057 1.00 16.13 280 VAL A CA 1
ATOM 2153 C C . VAL A 1 276 ? -6.249 28.475 67.661 1.00 17.09 280 VAL A C 1
ATOM 2154 O O . VAL A 1 276 ? -7.234 27.808 67.984 1.00 21.15 280 VAL A O 1
ATOM 2158 N N . LEU A 1 277 ? -5.016 28.032 67.831 1.00 18.44 281 LEU A N 1
ATOM 2159 C CA . LEU A 1 277 ? -4.802 26.673 68.351 1.00 17.07 281 LEU A CA 1
ATOM 2160 C C . LEU A 1 277 ? -5.159 26.608 69.826 1.00 21.76 281 LEU A C 1
ATOM 2161 O O . LEU A 1 277 ? -5.732 25.623 70.295 1.00 21.90 281 LEU A O 1
ATOM 2166 N N . ASN A 1 278 ? -4.871 27.683 70.562 1.00 19.95 282 ASN A N 1
ATOM 2167 C CA . ASN A 1 278 ? -5.278 27.692 71.955 1.00 25.23 282 ASN A CA 1
ATOM 2168 C C . ASN A 1 278 ? -6.797 27.618 72.042 1.00 20.80 282 ASN A C 1
ATOM 2169 O O . ASN A 1 278 ? -7.349 26.853 72.836 1.00 22.63 282 ASN A O 1
ATOM 2174 N N . GLN A 1 279 ? -7.494 28.359 71.174 1.00 18.97 283 GLN A N 1
ATOM 2175 C CA . GLN A 1 279 ? -8.940 28.367 71.238 1.00 21.79 283 GLN A CA 1
ATOM 2176 C C . GLN A 1 279 ? -9.519 27.046 70.772 1.00 27.18 283 GLN A C 1
ATOM 2177 O O . GLN A 1 279 ? -10.426 26.523 71.410 1.00 21.69 283 GLN A O 1
ATOM 2183 N N . GLN A 1 280 ? -9.044 26.501 69.635 1.00 21.46 284 GLN A N 1
ATOM 2184 C CA . GLN A 1 280 ? -9.655 25.276 69.161 1.00 22.11 284 GLN A CA 1
ATOM 2185 C C . GLN A 1 280 ? -9.320 24.128 70.089 1.00 18.25 284 GLN A C 1
ATOM 2186 O O . GLN A 1 280 ? -10.143 23.222 70.275 1.00 22.55 284 GLN A O 1
ATOM 2192 N N . LEU A 1 281 ? -8.123 24.136 70.650 1.00 18.76 285 LEU A N 1
ATOM 2193 C CA . LEU A 1 281 ? -7.751 23.030 71.542 1.00 21.31 285 LEU A CA 1
ATOM 2194 C C . LEU A 1 281 ? -8.572 23.087 72.826 1.00 20.88 285 LEU A C 1
ATOM 2195 O O . LEU A 1 281 ? -9.079 22.065 73.301 1.00 21.27 285 LEU A O 1
ATOM 2200 N N . THR A 1 282 ? -8.707 24.283 73.412 1.00 24.35 286 THR A N 1
ATOM 2201 C CA . THR A 1 282 ? -9.584 24.435 74.566 1.00 24.66 286 THR A CA 1
ATOM 2202 C C . THR A 1 282 ? -10.996 23.963 74.247 1.00 20.57 286 THR A C 1
ATOM 2203 O O . THR A 1 282 ? -11.581 23.175 74.997 1.00 21.94 286 THR A O 1
ATOM 2207 N N . ASN A 1 283 ? -11.562 24.418 73.123 1.00 21.81 287 ASN A N 1
ATOM 2208 C CA . ASN A 1 283 ? -12.919 24.008 72.770 1.00 24.73 287 ASN A CA 1
ATOM 2209 C C . ASN A 1 283 ? -12.982 22.522 72.508 1.00 23.69 287 ASN A C 1
ATOM 2210 O O . ASN A 1 283 ? -13.989 21.878 72.802 1.00 24.78 287 ASN A O 1
ATOM 2215 N N . HIS A 1 284 ? -11.917 21.969 71.926 1.00 22.00 288 HIS A N 1
ATOM 2216 C CA . HIS A 1 284 ? -11.888 20.549 71.606 1.00 19.60 288 HIS A CA 1
ATOM 2217 C C . HIS A 1 284 ? -11.893 19.707 72.882 1.00 21.55 288 HIS A C 1
ATOM 2218 O O . HIS A 1 284 ? -12.625 18.714 72.984 1.00 23.39 288 HIS A O 1
ATOM 2225 N N . ILE A 1 285 ? -11.074 20.091 73.853 1.00 22.31 289 ILE A N 1
ATOM 2226 C CA . ILE A 1 285 ? -11.059 19.389 75.134 1.00 20.71 289 ILE A CA 1
ATOM 2227 C C . ILE A 1 285 ? -12.414 19.500 75.828 1.00 27.02 289 ILE A C 1
ATOM 2228 O O . ILE A 1 285 ? -12.932 18.516 76.378 1.00 24.43 289 ILE A O 1
ATOM 2233 N N . ARG A 1 286 ? -13.005 20.697 75.836 1.00 24.72 290 ARG A N 1
ATOM 2234 C CA . ARG A 1 286 ? -14.350 20.804 76.395 1.00 24.59 290 ARG A CA 1
ATOM 2235 C C . ARG A 1 286 ? -15.288 19.796 75.755 1.00 29.84 290 ARG A C 1
ATOM 2236 O O . ARG A 1 286 ? -16.007 19.077 76.459 1.00 26.31 290 ARG A O 1
ATOM 2244 N N . ASP A 1 287 ? -15.255 19.679 74.417 1.00 21.02 291 ASP A N 1
ATOM 2245 C CA . ASP A 1 287 ? -16.244 18.851 73.751 1.00 24.30 291 ASP A CA 1
ATOM 2246 C C . ASP A 1 287 ? -15.965 17.376 73.977 1.00 23.32 291 ASP A C 1
ATOM 2247 O O . ASP A 1 287 ? -16.873 16.547 73.861 1.00 31.20 291 ASP A O 1
ATOM 2252 N N . THR A 1 288 ? -14.716 17.011 74.220 1.00 26.95 292 THR A N 1
ATOM 2253 C CA . THR A 1 288 ? -14.373 15.595 74.207 1.00 24.17 292 THR A CA 1
ATOM 2254 C C . THR A 1 288 ? -14.019 15.052 75.584 1.00 30.90 292 THR A C 1
ATOM 2255 O O . THR A 1 288 ? -13.909 13.829 75.732 1.00 31.18 292 THR A O 1
ATOM 2259 N N . LEU A 1 289 ? -13.831 15.917 76.577 1.00 27.63 293 LEU A N 1
ATOM 2260 C CA . LEU A 1 289 ? -13.456 15.451 77.911 1.00 28.84 293 LEU A CA 1
ATOM 2261 C C . LEU A 1 289 ? -14.466 14.471 78.491 1.00 38.39 293 LEU A C 1
ATOM 2262 O O . LEU A 1 289 ? -14.040 13.430 79.022 1.00 36.07 293 LEU A O 1
ATOM 2267 N N . PRO A 1 290 ? -15.785 14.722 78.449 1.00 36.09 294 PRO A N 1
ATOM 2268 C CA . PRO A 1 290 ? -16.722 13.715 78.982 1.00 42.93 294 PRO A CA 1
ATOM 2269 C C . PRO A 1 290 ? -16.587 12.355 78.321 1.00 40.23 294 PRO A C 1
ATOM 2270 O O . PRO A 1 290 ? -16.608 11.328 79.013 1.00 34.34 294 PRO A O 1
ATOM 2274 N N . GLY A 1 291 ? -16.473 12.327 76.991 1.00 29.26 295 GLY A N 1
ATOM 2275 C CA . GLY A 1 291 ? -16.271 11.063 76.293 1.00 30.42 295 GLY A CA 1
ATOM 2276 C C . GLY A 1 291 ? -14.977 10.381 76.690 1.00 32.28 295 GLY A C 1
ATOM 2277 O O . GLY A 1 291 ? -14.933 9.161 76.837 1.00 30.89 295 GLY A O 1
ATOM 2278 N N . LEU A 1 292 ? -13.906 11.160 76.849 1.00 30.23 296 LEU A N 1
ATOM 2279 C CA . LEU A 1 292 ? -12.634 10.602 77.306 1.00 30.73 296 LEU A CA 1
ATOM 2280 C C . LEU A 1 292 ? -12.805 9.898 78.640 1.00 32.82 296 LEU A C 1
ATOM 2281 O O . LEU A 1 292 ? -12.362 8.765 78.814 1.00 31.31 296 LEU A O 1
ATOM 2286 N N . ARG A 1 293 ? -13.449 10.565 79.595 1.00 32.86 297 ARG A N 1
ATOM 2287 C CA . ARG A 1 293 ? -13.608 9.964 80.919 1.00 34.52 297 ARG A CA 1
ATOM 2288 C C . ARG A 1 293 ? -14.316 8.618 80.832 1.00 38.68 297 ARG A C 1
ATOM 2289 O O . ARG A 1 293 ? -13.906 7.650 81.483 1.00 33.42 297 ARG A O 1
ATOM 2297 N N . ASN A 1 294 ? -15.373 8.535 80.019 1.00 31.95 298 ASN A N 1
ATOM 2298 C CA . ASN A 1 294 ? -16.046 7.263 79.767 1.00 39.63 298 ASN A CA 1
ATOM 2299 C C . ASN A 1 294 ? -15.110 6.249 79.131 1.00 40.53 298 ASN A C 1
ATOM 2300 O O . ASN A 1 294 ? -15.076 5.084 79.545 1.00 43.42 298 ASN A O 1
ATOM 2305 N N . LYS A 1 295 ? -14.374 6.651 78.092 1.00 37.48 299 LYS A N 1
ATOM 2306 C CA . LYS A 1 295 ? -13.420 5.725 77.494 1.00 33.80 299 LYS A CA 1
ATOM 2307 C C . LYS A 1 295 ? -12.464 5.204 78.551 1.00 37.75 299 LYS A C 1
ATOM 2308 O O . LYS A 1 295 ? -12.239 3.990 78.665 1.00 42.91 299 LYS A O 1
ATOM 2314 N N . LEU A 1 296 ? -11.916 6.113 79.352 1.00 29.56 300 LEU A N 1
ATOM 2315 C CA . LEU A 1 296 ? -10.900 5.715 80.320 1.00 30.98 300 LEU A CA 1
ATOM 2316 C C . LEU A 1 296 ? -11.489 4.827 81.399 1.00 34.20 300 LEU A C 1
ATOM 2317 O O . LEU A 1 296 ? -10.858 3.838 81.799 1.00 32.12 300 LEU A O 1
ATOM 2322 N N . GLN A 1 297 ? -12.685 5.175 81.886 1.00 34.24 301 GLN A N 1
ATOM 2323 C CA . GLN A 1 297 ? -13.379 4.318 82.842 1.00 35.94 301 GLN A CA 1
ATOM 2324 C C . GLN A 1 297 ? -13.512 2.915 82.279 1.00 41.00 301 GLN A C 1
ATOM 2325 O O . GLN A 1 297 ? -13.109 1.934 82.912 1.00 38.95 301 GLN A O 1
ATOM 2331 N N . SER A 1 298 ? -14.033 2.807 81.055 1.00 38.96 302 SER A N 1
ATOM 2332 C CA . SER A 1 298 ? -14.255 1.494 80.454 1.00 43.75 302 SER A CA 1
ATOM 2333 C C . SER A 1 298 ? -12.955 0.708 80.351 1.00 45.39 302 SER A C 1
ATOM 2334 O O . SER A 1 298 ? -12.891 -0.461 80.762 1.00 44.95 302 SER A O 1
ATOM 2337 N N . GLN A 1 299 ? -11.905 1.349 79.809 1.00 36.72 303 GLN A N 1
ATOM 2338 C CA . GLN A 1 299 ? -10.564 0.764 79.821 1.00 35.82 303 GLN A CA 1
ATOM 2339 C C . GLN A 1 299 ? -10.142 0.312 81.224 1.00 35.32 303 GLN A C 1
ATOM 2340 O O . GLN A 1 299 ? -9.540 -0.757 81.382 1.00 34.34 303 GLN A O 1
ATOM 2346 N N . LEU A 1 300 ? -10.438 1.107 82.250 1.00 36.63 304 LEU A N 1
ATOM 2347 C CA . LEU A 1 300 ? -10.051 0.740 83.610 1.00 32.79 304 LEU A CA 1
ATOM 2348 C C . LEU A 1 300 ? -10.728 -0.549 84.063 1.00 44.66 304 LEU A C 1
ATOM 2349 O O . LEU A 1 300 ? -10.058 -1.484 84.519 1.00 43.10 304 LEU A O 1
ATOM 2354 N N . LEU A 1 301 ? -12.060 -0.619 83.960 1.00 49.32 305 LEU A N 1
ATOM 2355 C CA . LEU A 1 301 ? -12.753 -1.816 84.445 1.00 47.33 305 LEU A CA 1
ATOM 2356 C C . LEU A 1 301 ? -12.446 -3.032 83.588 1.00 49.90 305 LEU A C 1
ATOM 2357 O O . LEU A 1 301 ? -12.437 -4.158 84.096 1.00 55.58 305 LEU A O 1
ATOM 2362 N N . SER A 1 302 ? -12.204 -2.834 82.294 1.00 42.17 306 SER A N 1
ATOM 2363 C CA . SER A 1 302 ? -11.657 -3.912 81.487 1.00 44.06 306 SER A CA 1
ATOM 2364 C C . SER A 1 302 ? -10.358 -4.445 82.089 1.00 51.55 306 SER A C 1
ATOM 2365 O O . SER A 1 302 ? -10.160 -5.662 82.176 1.00 51.68 306 SER A O 1
ATOM 2368 N N . ILE A 1 303 ? -9.468 -3.552 82.526 1.00 48.72 307 ILE A N 1
ATOM 2369 C CA . ILE A 1 303 ? -8.205 -4.000 83.107 1.00 48.47 307 ILE A CA 1
ATOM 2370 C C . ILE A 1 303 ? -8.442 -4.735 84.419 1.00 50.89 307 ILE A C 1
ATOM 2371 O O . ILE A 1 303 ? -7.825 -5.774 84.683 1.00 52.38 307 ILE A O 1
ATOM 2376 N N . GLU A 1 304 ? -9.328 -4.206 85.263 1.00 47.22 308 GLU A N 1
ATOM 2377 C CA . GLU A 1 304 ? -9.541 -4.793 86.578 1.00 54.33 308 GLU A CA 1
ATOM 2378 C C . GLU A 1 304 ? -9.949 -6.254 86.463 1.00 68.45 308 GLU A C 1
ATOM 2379 O O . GLU A 1 304 ? -9.366 -7.127 87.118 1.00 72.00 308 GLU A O 1
ATOM 2385 N N . LYS A 1 305 ? -10.936 -6.543 85.613 1.00 63.20 309 LYS A N 1
ATOM 2386 C CA . LYS A 1 305 ? -11.449 -7.902 85.558 1.00 69.37 309 LYS A CA 1
ATOM 2387 C C . LYS A 1 305 ? -10.529 -8.829 84.776 1.00 73.62 309 LYS A C 1
ATOM 2388 O O . LYS A 1 305 ? -10.486 -10.027 85.068 1.00 83.85 309 LYS A O 1
ATOM 2394 N N . GLU A 1 306 ? -9.789 -8.314 83.788 1.00 68.68 310 GLU A N 1
ATOM 2395 C CA . GLU A 1 306 ? -8.767 -9.149 83.164 1.00 71.22 310 GLU A CA 1
ATOM 2396 C C . GLU A 1 306 ? -7.673 -9.494 84.167 1.00 74.22 310 GLU A C 1
ATOM 2397 O O . GLU A 1 306 ? -7.152 -10.616 84.167 1.00 73.36 310 GLU A O 1
ATOM 2403 N N . VAL A 1 307 ? -7.337 -8.547 85.050 1.00 73.51 311 VAL A N 1
ATOM 2404 C CA . VAL A 1 307 ? -6.381 -8.801 86.126 1.00 68.15 311 VAL A CA 1
ATOM 2405 C C . VAL A 1 307 ? -6.860 -9.922 87.040 1.00 74.58 311 VAL A C 1
ATOM 2406 O O . VAL A 1 307 ? -6.046 -10.685 87.579 1.00 80.50 311 VAL A O 1
ATOM 2410 N N . GLU A 1 308 ? -8.173 -10.059 87.213 1.00 72.95 312 GLU A N 1
ATOM 2411 C CA . GLU A 1 308 ? -8.747 -11.183 87.954 1.00 76.13 312 GLU A CA 1
ATOM 2412 C C . GLU A 1 308 ? -8.334 -12.546 87.377 1.00 75.83 312 GLU A C 1
ATOM 2413 O O . GLU A 1 308 ? -8.315 -12.754 86.158 1.00 70.77 312 GLU A O 1
ATOM 2419 N N . ARG A 1 323 ? 2.478 -7.887 79.085 1.00 71.59 724 ARG A N 1
ATOM 2420 C CA . ARG A 1 323 ? 2.590 -8.474 80.413 1.00 61.95 724 ARG A CA 1
ATOM 2421 C C . ARG A 1 323 ? 1.587 -7.829 81.368 1.00 62.74 724 ARG A C 1
ATOM 2422 O O . ARG A 1 323 ? 1.056 -6.751 81.098 1.00 53.20 724 ARG A O 1
ATOM 2430 N N . VAL A 1 324 ? 1.318 -8.504 82.488 1.00 63.15 725 VAL A N 1
ATOM 2431 C CA . VAL A 1 324 ? 0.454 -7.929 83.507 1.00 59.40 725 VAL A CA 1
ATOM 2432 C C . VAL A 1 324 ? 1.159 -6.799 84.256 1.00 52.56 725 VAL A C 1
ATOM 2433 O O . VAL A 1 324 ? 0.495 -5.920 84.819 1.00 50.32 725 VAL A O 1
ATOM 2437 N N . ASP A 1 325 ? 2.492 -6.788 84.268 1.00 52.17 726 ASP A N 1
ATOM 2438 C CA . ASP A 1 325 ? 3.208 -5.653 84.834 1.00 53.78 726 ASP A CA 1
ATOM 2439 C C . ASP A 1 325 ? 2.844 -4.376 84.097 1.00 44.48 726 ASP A C 1
ATOM 2440 O O . ASP A 1 325 ? 2.522 -3.357 84.720 1.00 40.08 726 ASP A O 1
ATOM 2445 N N . GLU A 1 326 ? 2.869 -4.425 82.760 1.00 50.14 727 GLU A N 1
ATOM 2446 C CA . GLU A 1 326 ? 2.417 -3.286 81.968 1.00 45.97 727 GLU A CA 1
ATOM 2447 C C . GLU A 1 326 ? 0.947 -3.009 82.216 1.00 36.79 727 GLU A C 1
ATOM 2448 O O . GLU A 1 326 ? 0.524 -1.849 82.271 1.00 34.33 727 GLU A O 1
ATOM 2454 N N . MET A 1 327 ? 0.153 -4.064 82.383 1.00 32.31 728 MET A N 1
ATOM 2455 C CA . MET A 1 327 ? -1.259 -3.864 82.669 1.00 31.64 728 MET A CA 1
ATOM 2456 C C . MET A 1 327 ? -1.463 -3.156 84.000 1.00 32.03 728 MET A C 1
ATOM 2457 O O . MET A 1 327 ? -2.305 -2.257 84.096 1.00 29.16 728 MET A O 1
ATOM 2462 N N . LEU A 1 328 ? -0.701 -3.536 85.041 1.00 28.02 729 LEU A N 1
ATOM 2463 C CA . LEU A 1 328 ? -0.856 -2.849 86.322 1.00 27.31 729 LEU A CA 1
ATOM 2464 C C . LEU A 1 328 ? -0.376 -1.411 86.235 1.00 23.22 729 LEU A C 1
ATOM 2465 O O . LEU A 1 328 ? -0.954 -0.515 86.870 1.00 24.58 729 LEU A O 1
ATOM 2470 N N . ARG A 1 329 ? 0.690 -1.164 85.463 1.00 23.52 730 ARG A N 1
ATOM 2471 C CA . ARG A 1 329 ? 1.110 0.221 85.282 1.00 24.67 730 ARG A CA 1
ATOM 2472 C C . ARG A 1 329 ? -0.019 1.016 84.657 1.00 25.41 730 ARG A C 1
ATOM 2473 O O . ARG A 1 329 ? -0.354 2.116 85.112 1.00 22.88 730 ARG A O 1
ATOM 2481 N N . MET A 1 330 ? -0.646 0.444 83.627 1.00 24.26 731 MET A N 1
ATOM 2482 C CA . MET A 1 330 ? -1.761 1.143 82.990 1.00 24.92 731 MET A CA 1
ATOM 2483 C C . MET A 1 330 ? -2.906 1.352 83.957 1.00 23.23 731 MET A C 1
ATOM 2484 O O . MET A 1 330 ? -3.539 2.417 83.975 1.00 25.51 731 MET A O 1
ATOM 2489 N N . TYR A 1 331 ? -3.195 0.331 84.768 1.00 29.25 732 TYR A N 1
ATOM 2490 C CA . TYR A 1 331 ? -4.254 0.435 85.756 1.00 26.66 732 TYR A CA 1
ATOM 2491 C C . TYR A 1 331 ? -4.052 1.654 86.651 1.00 24.67 732 TYR A C 1
ATOM 2492 O O . TYR A 1 331 ? -4.971 2.452 86.860 1.00 25.78 732 TYR A O 1
ATOM 2501 N N . HIS A 1 332 ? -2.840 1.833 87.175 1.00 22.14 733 HIS A N 1
ATOM 2502 C CA . HIS A 1 332 ? -2.638 2.947 88.080 1.00 22.52 733 HIS A CA 1
ATOM 2503 C C . HIS A 1 332 ? -2.637 4.265 87.344 1.00 23.86 733 HIS A C 1
ATOM 2504 O O . HIS A 1 332 ? -3.117 5.252 87.898 1.00 25.10 733 HIS A O 1
ATOM 2511 N N . ALA A 1 333 ? -2.139 4.273 86.099 1.00 25.41 734 ALA A N 1
ATOM 2512 C CA . ALA A 1 333 ? -2.190 5.498 85.308 1.00 24.96 734 ALA A CA 1
ATOM 2513 C C . ALA A 1 333 ? -3.621 5.887 84.984 1.00 21.28 734 ALA A C 1
ATOM 2514 O O . ALA A 1 333 ? -3.974 7.073 85.062 1.00 25.04 734 ALA A O 1
ATOM 2516 N N . LEU A 1 334 ? -4.447 4.921 84.581 1.00 27.09 735 LEU A N 1
ATOM 2517 C CA . LEU A 1 334 ? -5.858 5.203 84.345 1.00 22.89 735 LEU A CA 1
ATOM 2518 C C . LEU A 1 334 ? -6.515 5.739 85.606 1.00 30.80 735 LEU A C 1
ATOM 2519 O O . LEU A 1 334 ? -7.215 6.755 85.577 1.00 28.69 735 LEU A O 1
ATOM 2524 N N . LYS A 1 335 ? -6.266 5.086 86.750 1.00 29.39 736 LYS A N 1
ATOM 2525 C CA . LYS A 1 335 ? -6.831 5.626 87.979 1.00 31.60 736 LYS A CA 1
ATOM 2526 C C . LYS A 1 335 ? -6.338 7.041 88.204 1.00 25.74 736 LYS A C 1
ATOM 2527 O O . LYS A 1 335 ? -7.119 7.923 88.575 1.00 32.34 736 LYS A O 1
ATOM 2533 N N . GLU A 1 336 ? -5.037 7.280 87.997 1.00 30.32 737 GLU A N 1
ATOM 2534 C CA . GLU A 1 336 ? -4.531 8.634 88.176 1.00 31.18 737 GLU A CA 1
ATOM 2535 C C . GLU A 1 336 ? -5.241 9.610 87.245 1.00 32.77 737 GLU A C 1
ATOM 2536 O O . GLU A 1 336 ? -5.573 10.737 87.650 1.00 30.20 737 GLU A O 1
ATOM 2542 N N . ALA A 1 337 ? -5.493 9.185 86.002 1.00 29.82 738 ALA A N 1
ATOM 2543 C CA . ALA A 1 337 ? -6.127 10.070 85.024 1.00 31.54 738 ALA A CA 1
ATOM 2544 C C . ALA A 1 337 ? -7.560 10.383 85.414 1.00 29.59 738 ALA A C 1
ATOM 2545 O O . ALA A 1 337 ? -7.986 11.540 85.360 1.00 31.13 738 ALA A O 1
ATOM 2547 N N . LEU A 1 338 ? -8.325 9.356 85.793 1.00 34.51 739 LEU A N 1
ATOM 2548 C CA . LEU A 1 338 ? -9.694 9.590 86.248 1.00 38.56 739 LEU A CA 1
ATOM 2549 C C . LEU A 1 338 ? -9.718 10.470 87.490 1.00 33.79 739 LEU A C 1
ATOM 2550 O O . LEU A 1 338 ? -10.625 11.296 87.653 1.00 38.85 739 LEU A O 1
ATOM 2555 N N . SER A 1 339 ? -8.724 10.327 88.360 1.00 33.63 740 SER A N 1
ATOM 2556 C CA . SER A 1 339 ? -8.639 11.215 89.507 1.00 34.27 740 SER A CA 1
ATOM 2557 C C . SER A 1 339 ? -8.359 12.649 89.076 1.00 45.26 740 SER A C 1
ATOM 2558 O O . SER A 1 339 ? -8.901 13.589 89.662 1.00 43.03 740 SER A O 1
ATOM 2561 N N . ILE A 1 340 ? -7.525 12.841 88.050 1.00 38.40 741 ILE A N 1
ATOM 2562 C CA . ILE A 1 340 ? -7.272 14.188 87.560 1.00 36.62 741 ILE A CA 1
ATOM 2563 C C . ILE A 1 340 ? -8.541 14.777 86.957 1.00 39.09 741 ILE A C 1
ATOM 2564 O O . ILE A 1 340 ? -8.880 15.938 87.213 1.00 44.24 741 ILE A O 1
ATOM 2569 N N . ILE A 1 341 ? -9.276 13.986 86.168 1.00 40.85 742 ILE A N 1
ATOM 2570 C CA . ILE A 1 341 ? -10.515 14.489 85.578 1.00 34.80 742 ILE A CA 1
ATOM 2571 C C . ILE A 1 341 ? -11.564 14.731 86.661 1.00 53.00 742 ILE A C 1
ATOM 2572 O O . ILE A 1 341 ? -12.344 15.692 86.583 1.00 49.13 742 ILE A O 1
ATOM 2577 N N . GLY A 1 342 ? -11.594 13.882 87.686 1.00 44.45 743 GLY A N 1
ATOM 2578 C CA . GLY A 1 342 ? -12.469 14.096 88.823 1.00 41.87 743 GLY A CA 1
ATOM 2579 C C . GLY A 1 342 ? -13.926 14.062 88.430 1.00 50.87 743 GLY A C 1
ATOM 2580 O O . GLY A 1 342 ? -14.253 13.558 87.357 1.00 56.31 743 GLY A O 1
ATOM 2581 N N . GLY B 1 1 ? 25.468 3.831 12.588 1.00 51.50 5 GLY B N 1
ATOM 2582 C CA . GLY B 1 1 ? 24.814 2.706 13.232 1.00 56.58 5 GLY B CA 1
ATOM 2583 C C . GLY B 1 1 ? 24.255 3.074 14.594 1.00 50.60 5 GLY B C 1
ATOM 2584 O O . GLY B 1 1 ? 23.055 2.934 14.845 1.00 47.18 5 GLY B O 1
ATOM 2585 N N . MET B 1 2 ? 25.136 3.552 15.476 1.00 45.79 6 MET B N 1
ATOM 2586 C CA . MET B 1 2 ? 24.692 4.013 16.789 1.00 45.60 6 MET B CA 1
ATOM 2587 C C . MET B 1 2 ? 23.606 5.075 16.678 1.00 41.60 6 MET B C 1
ATOM 2588 O O . MET B 1 2 ? 22.697 5.116 17.511 1.00 34.58 6 MET B O 1
ATOM 2593 N N . GLU B 1 3 ? 23.673 5.935 15.660 1.00 42.82 7 GLU B N 1
ATOM 2594 C CA . GLU B 1 3 ? 22.677 6.989 15.514 1.00 34.81 7 GLU B CA 1
ATOM 2595 C C . GLU B 1 3 ? 21.345 6.455 15.004 1.00 28.92 7 GLU B C 1
ATOM 2596 O O . GLU B 1 3 ? 20.351 7.175 15.071 1.00 32.12 7 GLU B O 1
ATOM 2602 N N . ASP B 1 4 ? 21.281 5.199 14.566 1.00 30.31 8 ASP B N 1
ATOM 2603 C CA . ASP B 1 4 ? 20.008 4.629 14.144 1.00 32.99 8 ASP B CA 1
ATOM 2604 C C . ASP B 1 4 ? 19.249 3.996 15.291 1.00 27.77 8 ASP B C 1
ATOM 2605 O O . ASP B 1 4 ? 18.090 3.597 15.106 1.00 25.34 8 ASP B O 1
ATOM 2610 N N . LEU B 1 5 ? 19.871 3.916 16.470 1.00 29.07 9 LEU B N 1
ATOM 2611 C CA . LEU B 1 5 ? 19.315 3.086 17.526 1.00 25.72 9 LEU B CA 1
ATOM 2612 C C . LEU B 1 5 ? 18.072 3.726 18.121 1.00 25.27 9 LEU B C 1
ATOM 2613 O O . LEU B 1 5 ? 17.039 3.065 18.264 1.00 20.69 9 LEU B O 1
ATOM 2618 N N . ILE B 1 6 ? 18.113 5.022 18.449 1.00 22.54 10 ILE B N 1
ATOM 2619 C CA . ILE B 1 6 ? 16.905 5.662 18.984 1.00 23.35 10 ILE B CA 1
ATOM 2620 C C . ILE B 1 6 ? 15.794 5.650 17.943 1.00 20.20 10 ILE B C 1
ATOM 2621 O O . ILE B 1 6 ? 14.665 5.263 18.276 1.00 19.67 10 ILE B O 1
ATOM 2626 N N . PRO B 1 7 ? 16.047 5.945 16.660 1.00 23.54 11 PRO B N 1
ATOM 2627 C CA . PRO B 1 7 ? 14.956 5.828 15.675 1.00 22.91 11 PRO B CA 1
ATOM 2628 C C . PRO B 1 7 ? 14.439 4.419 15.539 1.00 18.85 11 PRO B C 1
ATOM 2629 O O . PRO B 1 7 ? 13.238 4.198 15.349 1.00 21.53 11 PRO B O 1
ATOM 2633 N N . LEU B 1 8 ? 15.333 3.436 15.628 1.00 22.58 12 LEU B N 1
ATOM 2634 C CA . LEU B 1 8 ? 14.893 2.052 15.575 1.00 22.29 12 LEU B CA 1
ATOM 2635 C C . LEU B 1 8 ? 13.905 1.768 16.699 1.00 22.45 12 LEU B C 1
ATOM 2636 O O . LEU B 1 8 ? 12.832 1.204 16.482 1.00 19.94 12 LEU B O 1
ATOM 2641 N N . VAL B 1 9 ? 14.237 2.182 17.921 1.00 20.45 13 VAL B N 1
ATOM 2642 C CA . VAL B 1 9 ? 13.303 1.901 19.001 1.00 19.10 13 VAL B CA 1
ATOM 2643 C C . VAL B 1 9 ? 12.051 2.762 18.836 1.00 17.41 13 VAL B C 1
ATOM 2644 O O . VAL B 1 9 ? 10.961 2.343 19.222 1.00 19.30 13 VAL B O 1
ATOM 2648 N N . ASN B 1 10 ? 12.158 3.917 18.164 1.00 17.90 14 ASN B N 1
ATOM 2649 C CA . ASN B 1 10 ? 10.957 4.687 17.854 1.00 20.85 14 ASN B CA 1
ATOM 2650 C C . ASN B 1 10 ? 9.990 3.871 17.019 1.00 17.75 14 ASN B C 1
ATOM 2651 O O . ASN B 1 10 ? 8.771 3.889 17.243 1.00 16.38 14 ASN B O 1
ATOM 2656 N N . ARG B 1 11 ? 10.523 3.132 16.044 1.00 22.26 15 ARG B N 1
ATOM 2657 C CA . ARG B 1 11 ? 9.657 2.301 15.218 1.00 23.14 15 ARG B CA 1
ATOM 2658 C C . ARG B 1 11 ? 9.064 1.148 16.005 1.00 19.76 15 ARG B C 1
ATOM 2659 O O . ARG B 1 11 ? 7.895 0.792 15.797 1.00 18.94 15 ARG B O 1
ATOM 2667 N N . LEU B 1 12 ? 9.857 0.561 16.919 1.00 19.74 16 LEU B N 1
ATOM 2668 C CA . LEU B 1 12 ? 9.331 -0.430 17.844 1.00 17.82 16 LEU B CA 1
ATOM 2669 C C . LEU B 1 12 ? 8.205 0.145 18.677 1.00 16.71 16 LEU B C 1
ATOM 2670 O O . LEU B 1 12 ? 7.138 -0.457 18.814 1.00 18.71 16 LEU B O 1
ATOM 2675 N N . GLN B 1 13 ? 8.422 1.339 19.236 1.00 18.58 17 GLN B N 1
ATOM 2676 C CA . GLN B 1 13 ? 7.362 1.949 20.023 1.00 17.48 17 GLN B CA 1
ATOM 2677 C C . GLN B 1 13 ? 6.113 2.210 19.188 1.00 16.94 17 GLN B C 1
ATOM 2678 O O . GLN B 1 13 ? 5.001 2.049 19.679 1.00 18.67 17 GLN B O 1
ATOM 2684 N N . ASP B 1 14 ? 6.283 2.621 17.928 1.00 20.27 18 ASP B N 1
ATOM 2685 C CA . ASP B 1 14 ? 5.116 2.812 17.073 1.00 19.40 18 ASP B CA 1
ATOM 2686 C C . ASP B 1 14 ? 4.388 1.495 16.816 1.00 18.71 18 ASP B C 1
ATOM 2687 O O . ASP B 1 14 ? 3.144 1.444 16.845 1.00 20.56 18 ASP B O 1
ATOM 2692 N N . ALA B 1 15 ? 5.149 0.439 16.511 1.00 19.97 19 ALA B N 1
ATOM 2693 C CA . ALA B 1 15 ? 4.539 -0.866 16.259 1.00 16.59 19 ALA B CA 1
ATOM 2694 C C . ALA B 1 15 ? 3.695 -1.294 17.451 1.00 21.57 19 ALA B C 1
ATOM 2695 O O . ALA B 1 15 ? 2.544 -1.728 17.313 1.00 18.88 19 ALA B O 1
ATOM 2697 N N . PHE B 1 16 ? 4.241 -1.143 18.663 1.00 20.41 20 PHE B N 1
ATOM 2698 C CA . PHE B 1 16 ? 3.484 -1.624 19.793 1.00 17.42 20 PHE B CA 1
ATOM 2699 C C . PHE B 1 16 ? 2.419 -0.630 20.197 1.00 18.68 20 PHE B C 1
ATOM 2700 O O . PHE B 1 16 ? 1.340 -1.045 20.613 1.00 18.87 20 PHE B O 1
ATOM 2708 N N . SER B 1 17 ? 2.674 0.684 20.061 1.00 20.30 21 SER B N 1
ATOM 2709 C CA A SER B 1 17 ? 1.637 1.639 20.417 0.56 22.36 21 SER B CA 1
ATOM 2710 C CA B SER B 1 17 ? 1.637 1.642 20.412 0.44 22.37 21 SER B CA 1
ATOM 2711 C C . SER B 1 17 ? 0.467 1.570 19.445 1.00 19.90 21 SER B C 1
ATOM 2712 O O . SER B 1 17 ? -0.673 1.859 19.842 1.00 22.15 21 SER B O 1
ATOM 2717 N N . ALA B 1 18 ? 0.745 1.209 18.189 1.00 20.30 22 ALA B N 1
ATOM 2718 C CA . ALA B 1 18 ? -0.328 0.983 17.216 1.00 22.81 22 ALA B CA 1
ATOM 2719 C C . ALA B 1 18 ? -1.373 0.007 17.741 1.00 30.31 22 ALA B C 1
ATOM 2720 O O . ALA B 1 18 ? -2.553 0.081 17.362 1.00 27.53 22 ALA B O 1
ATOM 2722 N N . ILE B 1 19 ? -0.968 -0.931 18.597 1.00 24.90 23 ILE B N 1
ATOM 2723 C CA . ILE B 1 19 ? -1.896 -1.860 19.209 1.00 26.43 23 ILE B CA 1
ATOM 2724 C C . ILE B 1 19 ? -2.081 -1.573 20.695 1.00 24.05 23 ILE B C 1
ATOM 2725 O O . ILE B 1 19 ? -2.558 -2.423 21.429 1.00 23.26 23 ILE B O 1
ATOM 2730 N N . GLY B 1 20 ? -1.711 -0.375 21.149 1.00 22.58 24 GLY B N 1
ATOM 2731 C CA . GLY B 1 20 ? -2.007 0.005 22.502 1.00 20.69 24 GLY B CA 1
ATOM 2732 C C . GLY B 1 20 ? -1.048 -0.581 23.508 1.00 27.30 24 GLY B C 1
ATOM 2733 O O . GLY B 1 20 ? -1.388 -0.707 24.677 1.00 23.43 24 GLY B O 1
ATOM 2734 N N . GLN B 1 21 ? 0.157 -0.931 23.087 1.00 22.81 25 GLN B N 1
ATOM 2735 C CA . GLN B 1 21 ? 1.073 -1.587 24.007 1.00 21.12 25 GLN B CA 1
ATOM 2736 C C . GLN B 1 21 ? 2.375 -0.824 24.168 1.00 19.05 25 GLN B C 1
ATOM 2737 O O . GLN B 1 21 ? 2.823 -0.120 23.259 1.00 21.28 25 GLN B O 1
ATOM 2743 N N . ASN B 1 22 ? 3.022 -1.039 25.322 1.00 17.31 26 ASN B N 1
ATOM 2744 C CA . ASN B 1 22 ? 4.382 -0.558 25.480 1.00 16.91 26 ASN B CA 1
ATOM 2745 C C . ASN B 1 22 ? 5.020 -1.244 26.677 1.00 19.61 26 ASN B C 1
ATOM 2746 O O . ASN B 1 22 ? 6.060 -1.908 26.549 1.00 19.50 26 ASN B O 1
ATOM 2751 N N . ALA B 1 23 ? 4.422 -1.072 27.859 1.00 22.38 27 ALA B N 1
ATOM 2752 C CA . ALA B 1 23 ? 5.125 -1.480 29.075 1.00 24.38 27 ALA B CA 1
ATOM 2753 C C . ALA B 1 23 ? 5.499 -2.958 29.050 1.00 22.30 27 ALA B C 1
ATOM 2754 O O . ALA B 1 23 ? 6.589 -3.346 29.506 1.00 21.72 27 ALA B O 1
ATOM 2756 N N . ASP B 1 24 ? 4.629 -3.802 28.499 1.00 22.30 28 ASP B N 1
ATOM 2757 C CA . ASP B 1 24 ? 4.863 -5.237 28.570 1.00 22.21 28 ASP B CA 1
ATOM 2758 C C . ASP B 1 24 ? 5.955 -5.739 27.634 1.00 26.08 28 ASP B C 1
ATOM 2759 O O . ASP B 1 24 ? 6.351 -6.901 27.755 1.00 27.98 28 ASP B O 1
ATOM 2764 N N . LEU B 1 25 ? 6.441 -4.924 26.715 1.00 22.27 29 LEU B N 1
ATOM 2765 C CA . LEU B 1 25 ? 7.485 -5.360 25.819 1.00 17.34 29 LEU B CA 1
ATOM 2766 C C . LEU B 1 25 ? 8.894 -5.108 26.337 1.00 22.96 29 LEU B C 1
ATOM 2767 O O . LEU B 1 25 ? 9.852 -5.521 25.671 1.00 22.67 29 LEU B O 1
ATOM 2772 N N . ASP B 1 26 ? 9.052 -4.434 27.480 1.00 17.91 30 ASP B N 1
ATOM 2773 C CA . ASP B 1 26 ? 10.368 -4.208 28.062 1.00 15.86 30 ASP B CA 1
ATOM 2774 C C . ASP B 1 26 ? 11.295 -3.566 27.044 1.00 16.64 30 ASP B C 1
ATOM 2775 O O . ASP B 1 26 ? 12.424 -3.990 26.816 1.00 18.18 30 ASP B O 1
ATOM 2780 N N . LEU B 1 27 ? 10.797 -2.462 26.430 1.00 16.13 31 LEU B N 1
ATOM 2781 C CA . LEU B 1 27 ? 11.618 -1.807 25.433 1.00 15.39 31 LEU B CA 1
ATOM 2782 C C . LEU B 1 27 ? 12.709 -0.992 26.118 1.00 16.48 31 LEU B C 1
ATOM 2783 O O . LEU B 1 27 ? 12.488 -0.490 27.229 1.00 17.31 31 LEU B O 1
ATOM 2788 N N . PRO B 1 28 ? 13.875 -0.788 25.467 1.00 18.39 32 PRO B N 1
ATOM 2789 C CA . PRO B 1 28 ? 14.881 0.111 26.045 1.00 18.97 32 PRO B CA 1
ATOM 2790 C C . PRO B 1 28 ? 14.424 1.534 25.853 1.00 19.17 32 PRO B C 1
ATOM 2791 O O . PRO B 1 28 ? 14.363 2.050 24.725 1.00 17.47 32 PRO B O 1
ATOM 2795 N N . GLN B 1 29 ? 14.050 2.172 26.952 1.00 15.44 33 GLN B N 1
ATOM 2796 C CA . GLN B 1 29 ? 13.500 3.516 26.838 1.00 15.38 33 GLN B CA 1
ATOM 2797 C C . GLN B 1 29 ? 13.694 4.214 28.173 1.00 14.05 33 GLN B C 1
ATOM 2798 O O . GLN B 1 29 ? 14.035 3.591 29.169 1.00 15.17 33 GLN B O 1
ATOM 2804 N N . ILE B 1 30 ? 13.431 5.518 28.172 1.00 12.17 34 ILE B N 1
ATOM 2805 C CA . ILE B 1 30 ? 13.532 6.357 29.369 1.00 14.47 34 ILE B CA 1
ATOM 2806 C C . ILE B 1 30 ? 12.111 6.688 29.776 1.00 14.62 34 ILE B C 1
ATOM 2807 O O . ILE B 1 30 ? 11.334 7.190 28.954 1.00 17.48 34 ILE B O 1
ATOM 2812 N N . ALA B 1 31 ? 11.768 6.407 31.030 1.00 11.69 35 ALA B N 1
ATOM 2813 C CA . ALA B 1 31 ? 10.472 6.801 31.566 1.00 14.02 35 ALA B CA 1
ATOM 2814 C C . ALA B 1 31 ? 10.704 7.986 32.479 1.00 14.73 35 ALA B C 1
ATOM 2815 O O . ALA B 1 31 ? 11.647 7.962 33.278 1.00 14.70 35 ALA B O 1
ATOM 2817 N N . VAL B 1 32 ? 9.868 9.002 32.361 1.00 13.26 36 VAL B N 1
ATOM 2818 C CA . VAL B 1 32 ? 10.033 10.196 33.181 1.00 11.44 36 VAL B CA 1
ATOM 2819 C C . VAL B 1 32 ? 9.086 10.112 34.347 1.00 14.74 36 VAL B C 1
ATOM 2820 O O . VAL B 1 32 ? 7.870 10.037 34.161 1.00 13.27 36 VAL B O 1
ATOM 2824 N N . VAL B 1 33 ? 9.639 10.160 35.573 1.00 12.81 37 VAL B N 1
ATOM 2825 C CA . VAL B 1 33 ? 8.879 9.928 36.782 1.00 10.85 37 VAL B CA 1
ATOM 2826 C C . VAL B 1 33 ? 9.045 11.140 37.669 1.00 14.21 37 VAL B C 1
ATOM 2827 O O . VAL B 1 33 ? 10.161 11.591 37.911 1.00 13.14 37 VAL B O 1
ATOM 2831 N N . GLY B 1 34 ? 7.941 11.643 38.170 1.00 13.27 38 GLY B N 1
ATOM 2832 C CA . GLY B 1 34 ? 8.049 12.760 39.103 1.00 18.53 38 GLY B CA 1
ATOM 2833 C C . GLY B 1 34 ? 6.764 12.927 39.875 1.00 21.41 38 GLY B C 1
ATOM 2834 O O . GLY B 1 34 ? 5.712 12.386 39.512 1.00 15.87 38 GLY B O 1
ATOM 2835 N N . GLY B 1 35 ? 6.888 13.592 41.016 1.00 14.99 39 GLY B N 1
ATOM 2836 C CA . GLY B 1 35 ? 5.709 14.112 41.671 1.00 16.37 39 GLY B CA 1
ATOM 2837 C C . GLY B 1 35 ? 5.102 15.242 40.873 1.00 18.74 39 GLY B C 1
ATOM 2838 O O . GLY B 1 35 ? 5.724 15.872 40.017 1.00 17.03 39 GLY B O 1
ATOM 2839 N N . GLN B 1 36 ? 3.821 15.451 41.090 1.00 16.18 40 GLN B N 1
ATOM 2840 C CA . GLN B 1 36 ? 3.152 16.559 40.415 1.00 18.68 40 GLN B CA 1
ATOM 2841 C C . GLN B 1 36 ? 3.908 17.859 40.683 1.00 14.66 40 GLN B C 1
ATOM 2842 O O . GLN B 1 36 ? 4.419 18.079 41.777 1.00 17.79 40 GLN B O 1
ATOM 2848 N N . SER B 1 37 ? 4.048 18.643 39.618 1.00 17.65 41 SER B N 1
ATOM 2849 C CA . SER B 1 37 ? 4.692 19.953 39.615 1.00 18.96 41 SER B CA 1
ATOM 2850 C C . SER B 1 37 ? 6.188 19.884 39.858 1.00 18.30 41 SER B C 1
ATOM 2851 O O . SER B 1 37 ? 6.795 20.906 40.170 1.00 18.85 41 SER B O 1
ATOM 2854 N N . ALA B 1 38 ? 6.812 18.710 39.708 1.00 14.83 42 ALA B N 1
ATOM 2855 C CA . ALA B 1 38 ? 8.249 18.622 39.897 1.00 16.18 42 ALA B CA 1
ATOM 2856 C C . ALA B 1 38 ? 9.000 19.396 38.835 1.00 17.29 42 ALA B C 1
ATOM 2857 O O . ALA B 1 38 ? 10.147 19.802 39.077 1.00 18.18 42 ALA B O 1
ATOM 2859 N N . GLY B 1 39 ? 8.377 19.596 37.674 1.00 13.48 43 GLY B N 1
ATOM 2860 C CA . GLY B 1 39 ? 8.999 20.303 36.572 1.00 16.77 43 GLY B CA 1
ATOM 2861 C C . GLY B 1 39 ? 9.223 19.414 35.364 1.00 16.08 43 GLY B C 1
ATOM 2862 O O . GLY B 1 39 ? 9.990 19.765 34.478 1.00 15.90 43 GLY B O 1
ATOM 2863 N N . LYS B 1 40 ? 8.576 18.239 35.343 1.00 15.40 44 LYS B N 1
ATOM 2864 C CA . LYS B 1 40 ? 8.697 17.291 34.234 1.00 16.67 44 LYS B CA 1
ATOM 2865 C C . LYS B 1 40 ? 8.315 17.900 32.876 1.00 16.79 44 LYS B C 1
ATOM 2866 O O . LYS B 1 40 ? 9.081 17.840 31.902 1.00 14.96 44 LYS B O 1
ATOM 2872 N N . SER B 1 41 ? 7.101 18.421 32.766 1.00 15.73 45 SER B N 1
ATOM 2873 C CA A SER B 1 41 ? 6.669 19.014 31.503 0.58 16.43 45 SER B CA 1
ATOM 2874 C CA B SER B 1 41 ? 6.708 18.961 31.477 0.42 16.42 45 SER B CA 1
ATOM 2875 C C . SER B 1 41 ? 7.605 20.124 31.089 1.00 14.28 45 SER B C 1
ATOM 2876 O O . SER B 1 41 ? 7.882 20.309 29.906 1.00 17.17 45 SER B O 1
ATOM 2881 N N . SER B 1 42 ? 8.072 20.902 32.073 1.00 15.47 46 SER B N 1
ATOM 2882 C CA . SER B 1 42 ? 8.943 22.006 31.760 1.00 14.72 46 SER B CA 1
ATOM 2883 C C . SER B 1 42 ? 10.255 21.479 31.137 1.00 14.02 46 SER B C 1
ATOM 2884 O O . SER B 1 42 ? 10.750 22.008 30.131 1.00 15.72 46 SER B O 1
ATOM 2887 N N . VAL B 1 43 ? 10.770 20.345 31.641 1.00 12.76 47 VAL B N 1
ATOM 2888 C CA . VAL B 1 43 ? 11.973 19.772 31.042 1.00 15.73 47 VAL B CA 1
ATOM 2889 C C . VAL B 1 43 ? 11.702 19.353 29.605 1.00 16.99 47 VAL B C 1
ATOM 2890 O O . VAL B 1 43 ? 12.506 19.612 28.701 1.00 17.87 47 VAL B O 1
ATOM 2894 N N . LEU B 1 44 ? 10.547 18.723 29.362 1.00 15.15 48 LEU B N 1
ATOM 2895 C CA . LEU B 1 44 ? 10.267 18.236 28.021 1.00 19.81 48 LEU B CA 1
ATOM 2896 C C . LEU B 1 44 ? 10.043 19.396 27.062 1.00 16.83 48 LEU B C 1
ATOM 2897 O O . LEU B 1 44 ? 10.503 19.367 25.910 1.00 20.12 48 LEU B O 1
ATOM 2902 N N . GLU B 1 45 ? 9.331 20.420 27.511 1.00 17.09 49 GLU B N 1
ATOM 2903 C CA . GLU B 1 45 ? 9.137 21.583 26.643 1.00 16.11 49 GLU B CA 1
ATOM 2904 C C . GLU B 1 45 ? 10.446 22.299 26.368 1.00 23.34 49 GLU B C 1
ATOM 2905 O O . GLU B 1 45 ? 10.596 22.932 25.318 1.00 22.56 49 GLU B O 1
ATOM 2911 N N . ASN B 1 46 ? 11.384 22.250 27.310 1.00 19.65 50 ASN B N 1
ATOM 2912 C CA . ASN B 1 46 ? 12.700 22.818 27.066 1.00 17.48 50 ASN B CA 1
ATOM 2913 C C . ASN B 1 46 ? 13.404 22.080 25.957 1.00 19.22 50 ASN B C 1
ATOM 2914 O O . ASN B 1 46 ? 14.114 22.698 25.156 1.00 22.73 50 ASN B O 1
ATOM 2919 N N . PHE B 1 47 ? 13.264 20.747 25.916 1.00 19.12 51 PHE B N 1
ATOM 2920 C CA . PHE B 1 47 ? 13.907 20.002 24.851 1.00 21.65 51 PHE B CA 1
ATOM 2921 C C . PHE B 1 47 ? 13.324 20.391 23.514 1.00 20.94 51 PHE B C 1
ATOM 2922 O O . PHE B 1 47 ? 14.051 20.471 22.515 1.00 28.20 51 PHE B O 1
ATOM 2930 N N . VAL B 1 48 ? 12.011 20.618 23.473 1.00 19.56 52 VAL B N 1
ATOM 2931 C CA . VAL B 1 48 ? 11.384 20.916 22.178 1.00 23.49 52 VAL B CA 1
ATOM 2932 C C . VAL B 1 48 ? 11.579 22.374 21.795 1.00 27.87 52 VAL B C 1
ATOM 2933 O O . VAL B 1 48 ? 11.607 22.709 20.596 1.00 28.75 52 VAL B O 1
ATOM 2937 N N . GLY B 1 49 ? 11.720 23.261 22.774 1.00 22.07 53 GLY B N 1
ATOM 2938 C CA . GLY B 1 49 ? 11.788 24.687 22.501 1.00 26.36 53 GLY B CA 1
ATOM 2939 C C . GLY B 1 49 ? 10.445 25.356 22.312 1.00 25.60 53 GLY B C 1
ATOM 2940 O O . GLY B 1 49 ? 10.404 26.560 22.026 1.00 30.57 53 GLY B O 1
ATOM 2941 N N . ARG B 1 50 ? 9.346 24.634 22.543 1.00 23.38 54 ARG B N 1
ATOM 2942 C CA . ARG B 1 50 ? 7.975 25.111 22.363 1.00 26.96 54 ARG B CA 1
ATOM 2943 C C . ARG B 1 50 ? 7.109 24.677 23.520 1.00 26.92 54 ARG B C 1
ATOM 2944 O O . ARG B 1 50 ? 7.250 23.555 24.012 1.00 21.77 54 ARG B O 1
ATOM 2952 N N . ASP B 1 51 ? 6.174 25.537 23.898 1.00 26.81 55 ASP B N 1
ATOM 2953 C CA . ASP B 1 51 ? 5.032 25.106 24.684 1.00 23.96 55 ASP B CA 1
ATOM 2954 C C . ASP B 1 51 ? 4.215 24.095 23.900 1.00 27.03 55 ASP B C 1
ATOM 2955 O O . ASP B 1 51 ? 3.794 24.374 22.763 1.00 24.90 55 ASP B O 1
ATOM 2960 N N . PHE B 1 52 ? 3.975 22.927 24.500 1.00 22.17 56 PHE B N 1
ATOM 2961 C CA . PHE B 1 52 ? 3.136 21.954 23.785 1.00 23.92 56 PHE B CA 1
ATOM 2962 C C . PHE B 1 52 ? 2.454 20.942 24.690 1.00 18.81 56 PHE B C 1
ATOM 2963 O O . PHE B 1 52 ? 1.667 20.134 24.210 1.00 20.07 56 PHE B O 1
ATOM 2971 N N . LEU B 1 53 ? 2.731 20.955 25.976 1.00 19.23 57 LEU B N 1
ATOM 2972 C CA . LEU B 1 53 ? 2.151 19.984 26.885 1.00 17.85 57 LEU B CA 1
ATOM 2973 C C . LEU B 1 53 ? 1.026 20.620 27.689 1.00 28.48 57 LEU B C 1
ATOM 2974 O O . LEU B 1 53 ? 1.088 21.819 28.000 1.00 23.56 57 LEU B O 1
ATOM 2979 N N . PRO B 1 54 ? -0.004 19.842 28.032 1.00 28.33 58 PRO B N 1
ATOM 2980 C CA . PRO B 1 54 ? -1.114 20.371 28.845 1.00 29.88 58 PRO B CA 1
ATOM 2981 C C . PRO B 1 54 ? -0.660 20.962 30.171 1.00 29.35 58 PRO B C 1
ATOM 2982 O O . PRO B 1 54 ? 0.109 20.348 30.910 1.00 33.96 58 PRO B O 1
ATOM 2986 N N . ARG B 1 55 ? -1.193 22.152 30.477 1.00 33.53 59 ARG B N 1
ATOM 2987 C CA . ARG B 1 55 ? -0.866 22.938 31.682 1.00 39.41 59 ARG B CA 1
ATOM 2988 C C . ARG B 1 55 ? -2.139 23.289 32.444 1.00 42.63 59 ARG B C 1
ATOM 2989 O O . ARG B 1 55 ? -2.656 24.398 32.297 1.00 56.43 59 ARG B O 1
ATOM 2997 N N . GLY B 1 56 ? -2.617 22.397 33.298 1.00 52.78 60 GLY B N 1
ATOM 2998 C CA . GLY B 1 56 ? -3.927 22.644 33.870 1.00 62.70 60 GLY B CA 1
ATOM 2999 C C . GLY B 1 56 ? -4.035 22.545 35.374 1.00 66.49 60 GLY B C 1
ATOM 3000 O O . GLY B 1 56 ? -3.025 22.491 36.084 1.00 62.46 60 GLY B O 1
ATOM 3001 N N . SER B 1 57 ? -5.281 22.492 35.856 1.00 74.34 61 SER B N 1
ATOM 3002 C CA . SER B 1 57 ? -5.559 22.679 37.278 1.00 69.48 61 SER B CA 1
ATOM 3003 C C . SER B 1 57 ? -4.926 21.580 38.121 1.00 65.10 61 SER B C 1
ATOM 3004 O O . SER B 1 57 ? -4.232 21.859 39.107 1.00 69.80 61 SER B O 1
ATOM 3007 N N . GLY B 1 58 ? -5.154 20.325 37.755 1.00 63.51 62 GLY B N 1
ATOM 3008 C CA . GLY B 1 58 ? -4.638 19.230 38.547 1.00 57.15 62 GLY B CA 1
ATOM 3009 C C . GLY B 1 58 ? -3.843 18.227 37.736 1.00 52.55 62 GLY B C 1
ATOM 3010 O O . GLY B 1 58 ? -2.687 18.475 37.386 1.00 55.47 62 GLY B O 1
ATOM 3011 N N . ILE B 1 59 ? -4.466 17.088 37.434 1.00 43.70 63 ILE B N 1
ATOM 3012 C CA . ILE B 1 59 ? -3.807 15.962 36.777 1.00 55.26 63 ILE B CA 1
ATOM 3013 C C . ILE B 1 59 ? -4.236 15.885 35.307 1.00 56.26 63 ILE B C 1
ATOM 3014 O O . ILE B 1 59 ? -5.220 15.228 34.943 1.00 46.19 63 ILE B O 1
ATOM 3019 N N . VAL B 1 60 ? -3.491 16.568 34.439 1.00 57.33 64 VAL B N 1
ATOM 3020 C CA . VAL B 1 60 ? -3.990 16.859 33.096 1.00 63.87 64 VAL B CA 1
ATOM 3021 C C . VAL B 1 60 ? -3.574 15.836 32.041 1.00 62.57 64 VAL B C 1
ATOM 3022 O O . VAL B 1 60 ? -4.263 15.710 31.018 1.00 66.25 64 VAL B O 1
ATOM 3026 N N . THR B 1 61 ? -2.471 15.119 32.243 1.00 58.67 65 THR B N 1
ATOM 3027 C CA . THR B 1 61 ? -2.140 13.968 31.415 1.00 52.17 65 THR B CA 1
ATOM 3028 C C . THR B 1 61 ? -2.345 12.708 32.241 1.00 41.33 65 THR B C 1
ATOM 3029 O O . THR B 1 61 ? -1.851 12.610 33.371 1.00 37.69 65 THR B O 1
ATOM 3033 N N . ARG B 1 62 ? -3.113 11.775 31.687 1.00 40.84 66 ARG B N 1
ATOM 3034 C CA . ARG B 1 62 ? -3.496 10.545 32.361 1.00 36.90 66 ARG B CA 1
ATOM 3035 C C . ARG B 1 62 ? -2.999 9.328 31.622 1.00 31.90 66 ARG B C 1
ATOM 3036 O O . ARG B 1 62 ? -3.301 8.201 32.040 1.00 32.47 66 ARG B O 1
ATOM 3044 N N . ARG B 1 63 ? -2.299 9.531 30.514 1.00 28.48 67 ARG B N 1
ATOM 3045 C CA . ARG B 1 63 ? -1.757 8.482 29.683 1.00 27.53 67 ARG B CA 1
ATOM 3046 C C . ARG B 1 63 ? -0.285 8.753 29.455 1.00 22.91 67 ARG B C 1
ATOM 3047 O O . ARG B 1 63 ? 0.141 9.909 29.397 1.00 20.89 67 ARG B O 1
ATOM 3055 N N . PRO B 1 64 ? 0.505 7.707 29.339 1.00 20.28 68 PRO B N 1
ATOM 3056 C CA . PRO B 1 64 ? 1.898 7.875 28.927 1.00 15.99 68 PRO B CA 1
ATOM 3057 C C . PRO B 1 64 ? 1.976 8.590 27.599 1.00 17.55 68 PRO B C 1
ATOM 3058 O O . PRO B 1 64 ? 1.246 8.293 26.648 1.00 19.90 68 PRO B O 1
ATOM 3062 N N . LEU B 1 65 ? 2.922 9.482 27.503 1.00 15.63 69 LEU B N 1
ATOM 3063 C CA . LEU B 1 65 ? 3.212 10.130 26.238 1.00 16.61 69 LEU B CA 1
ATOM 3064 C C . LEU B 1 65 ? 4.587 9.662 25.790 1.00 14.16 69 LEU B C 1
ATOM 3065 O O . LEU B 1 65 ? 5.587 9.994 26.418 1.00 16.97 69 LEU B O 1
ATOM 3070 N N . VAL B 1 66 ? 4.632 8.922 24.686 1.00 14.49 70 VAL B N 1
ATOM 3071 C CA . VAL B 1 66 ? 5.885 8.503 24.081 1.00 13.46 70 VAL B CA 1
ATOM 3072 C C . VAL B 1 66 ? 6.316 9.647 23.178 1.00 16.93 70 VAL B C 1
ATOM 3073 O O . VAL B 1 66 ? 5.764 9.840 22.088 1.00 19.00 70 VAL B O 1
ATOM 3077 N N . LEU B 1 67 ? 7.248 10.453 23.656 1.00 15.70 71 LEU B N 1
ATOM 3078 C CA . LEU B 1 67 ? 7.635 11.685 23.000 1.00 16.46 71 LEU B CA 1
ATOM 3079 C C . LEU B 1 67 ? 8.926 11.401 22.268 1.00 19.04 71 LEU B C 1
ATOM 3080 O O . LEU B 1 67 ? 9.969 11.200 22.891 1.00 14.96 71 LEU B O 1
ATOM 3085 N N . GLN B 1 68 ? 8.852 11.364 20.942 1.00 17.63 72 GLN B N 1
ATOM 3086 C CA . GLN B 1 68 ? 9.983 11.037 20.097 1.00 17.14 72 GLN B CA 1
ATOM 3087 C C . GLN B 1 68 ? 10.467 12.328 19.460 1.00 20.31 72 GLN B C 1
ATOM 3088 O O . GLN B 1 68 ? 9.807 12.856 18.569 1.00 21.76 72 GLN B O 1
ATOM 3094 N N . LEU B 1 69 ? 11.580 12.846 19.958 1.00 20.70 73 LEU B N 1
ATOM 3095 C CA . LEU B 1 69 ? 12.215 14.023 19.377 1.00 19.76 73 LEU B CA 1
ATOM 3096 C C . LEU B 1 69 ? 13.173 13.544 18.299 1.00 25.16 73 LEU B C 1
ATOM 3097 O O . LEU B 1 69 ? 14.070 12.752 18.572 1.00 23.27 73 LEU B O 1
ATOM 3102 N N . VAL B 1 70 ? 12.967 14.003 17.071 1.00 22.51 74 VAL B N 1
ATOM 3103 C CA . VAL B 1 70 ? 13.743 13.520 15.942 1.00 22.20 74 VAL B CA 1
ATOM 3104 C C . VAL B 1 70 ? 14.310 14.723 15.201 1.00 21.44 74 VAL B C 1
ATOM 3105 O O . VAL B 1 70 ? 13.551 15.585 14.737 1.00 23.62 74 VAL B O 1
ATOM 3109 N N . ASN B 1 71 ? 15.632 14.811 15.146 1.00 26.14 75 ASN B N 1
ATOM 3110 C CA . ASN B 1 71 ? 16.268 15.904 14.433 1.00 28.54 75 ASN B CA 1
ATOM 3111 C C . ASN B 1 71 ? 15.877 15.832 12.968 1.00 26.71 75 ASN B C 1
ATOM 3112 O O . ASN B 1 71 ? 15.930 14.757 12.363 1.00 34.77 75 ASN B O 1
ATOM 3117 N N . ALA B 1 72 ? 15.447 16.966 12.413 1.00 31.36 76 ALA B N 1
ATOM 3118 C CA . ALA B 1 72 ? 14.979 17.014 11.037 1.00 31.18 76 ALA B CA 1
ATOM 3119 C C . ALA B 1 72 ? 15.181 18.424 10.507 1.00 38.41 76 ALA B C 1
ATOM 3120 O O . ALA B 1 72 ? 15.437 19.365 11.260 1.00 34.03 76 ALA B O 1
ATOM 3122 N N . THR B 1 73 ? 15.052 18.564 9.189 1.00 45.18 77 THR B N 1
ATOM 3123 C CA . THR B 1 73 ? 15.324 19.849 8.565 1.00 41.51 77 THR B CA 1
ATOM 3124 C C . THR B 1 73 ? 14.181 20.823 8.763 1.00 43.12 77 THR B C 1
ATOM 3125 O O . THR B 1 73 ? 14.408 22.036 8.790 1.00 53.16 77 THR B O 1
ATOM 3129 N N . THR B 1 74 ? 12.960 20.329 8.915 1.00 38.23 78 THR B N 1
ATOM 3130 C CA . THR B 1 74 ? 11.824 21.178 9.227 1.00 41.18 78 THR B CA 1
ATOM 3131 C C . THR B 1 74 ? 11.234 20.797 10.580 1.00 41.90 78 THR B C 1
ATOM 3132 O O . THR B 1 74 ? 11.595 19.786 11.186 1.00 46.35 78 THR B O 1
ATOM 3136 N N . GLU B 1 75 ? 10.309 21.629 11.046 1.00 36.78 79 GLU B N 1
ATOM 3137 C CA . GLU B 1 75 ? 9.699 21.489 12.360 1.00 34.82 79 GLU B CA 1
ATOM 3138 C C . GLU B 1 75 ? 8.220 21.187 12.183 1.00 40.06 79 GLU B C 1
ATOM 3139 O O . GLU B 1 75 ? 7.488 21.964 11.551 1.00 39.08 79 GLU B O 1
ATOM 3145 N N . TYR B 1 76 ? 7.782 20.060 12.732 1.00 29.36 80 TYR B N 1
ATOM 3146 C CA . TYR B 1 76 ? 6.365 19.725 12.782 1.00 21.72 80 TYR B CA 1
ATOM 3147 C C . TYR B 1 76 ? 6.198 18.483 13.647 1.00 21.18 80 TYR B C 1
ATOM 3148 O O . TYR B 1 76 ? 7.175 17.813 13.988 1.00 28.28 80 TYR B O 1
ATOM 3157 N N . ALA B 1 77 ? 4.963 18.225 14.054 1.00 29.47 81 ALA B N 1
ATOM 3158 C CA . ALA B 1 77 ? 4.684 17.076 14.910 1.00 24.73 81 ALA B CA 1
ATOM 3159 C C . ALA B 1 77 ? 3.664 16.166 14.247 1.00 27.83 81 ALA B C 1
ATOM 3160 O O . ALA B 1 77 ? 2.851 16.598 13.423 1.00 24.96 81 ALA B O 1
ATOM 3162 N N . GLU B 1 78 ? 3.734 14.877 14.585 1.00 21.77 82 GLU B N 1
ATOM 3163 C CA . GLU B 1 78 ? 2.776 13.902 14.081 1.00 25.68 82 GLU B CA 1
ATOM 3164 C C . GLU B 1 78 ? 2.399 13.014 15.241 1.00 25.06 82 GLU B C 1
ATOM 3165 O O . GLU B 1 78 ? 3.279 12.580 15.985 1.00 25.22 82 GLU B O 1
ATOM 3171 N N . PHE B 1 79 ? 1.122 12.714 15.374 1.00 20.17 83 PHE B N 1
ATOM 3172 C CA . PHE B 1 79 ? 0.711 11.715 16.347 1.00 17.03 83 PHE B CA 1
ATOM 3173 C C . PHE B 1 79 ? 0.499 10.391 15.647 1.00 19.16 83 PHE B C 1
ATOM 3174 O O . PHE B 1 79 ? -0.017 10.338 14.532 1.00 22.10 83 PHE B O 1
ATOM 3182 N N . LEU B 1 80 ? 0.860 9.302 16.325 1.00 15.82 84 LEU B N 1
ATOM 3183 C CA . LEU B 1 80 ? 0.593 8.006 15.738 1.00 19.41 84 LEU B CA 1
ATOM 3184 C C . LEU B 1 80 ? -0.903 7.787 15.481 1.00 19.92 84 LEU B C 1
ATOM 3185 O O . LEU B 1 80 ? -1.286 7.127 14.500 1.00 22.37 84 LEU B O 1
ATOM 3190 N N . HIS B 1 81 ? -1.762 8.261 16.372 1.00 19.99 85 HIS B N 1
ATOM 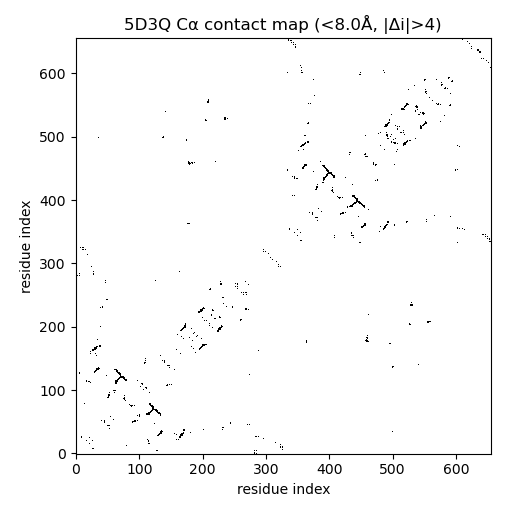3191 C CA . HIS B 1 81 ? -3.185 7.989 16.220 1.00 19.84 85 HIS B CA 1
ATOM 3192 C C . HIS B 1 81 ? -3.841 8.895 15.197 1.00 22.91 85 HIS B C 1
ATOM 3193 O O . HIS B 1 81 ? -5.041 8.754 14.954 1.00 29.02 85 HIS B O 1
ATOM 3200 N N . CYS B 1 82 ? -3.104 9.838 14.654 1.00 21.75 86 CYS B N 1
ATOM 3201 C CA . CYS B 1 82 ? -3.669 10.817 13.721 1.00 22.13 86 CYS B CA 1
ATOM 3202 C C . CYS B 1 82 ? -2.811 10.833 12.469 1.00 25.22 86 CYS B C 1
ATOM 3203 O O . CYS B 1 82 ? -2.166 11.827 12.138 1.00 27.20 86 CYS B O 1
ATOM 3206 N N . LYS B 1 83 ? -2.778 9.685 11.792 1.00 27.52 87 LYS B N 1
ATOM 3207 C CA . LYS B 1 83 ? -1.936 9.529 10.611 1.00 28.80 87 LYS B CA 1
ATOM 3208 C C . LYS B 1 83 ? -2.398 10.453 9.492 1.00 24.02 87 LYS B C 1
ATOM 3209 O O . LYS B 1 83 ? -3.592 10.594 9.238 1.00 28.83 87 LYS B O 1
ATOM 3215 N N . GLY B 1 84 ? -1.439 11.050 8.825 1.00 27.83 88 GLY B N 1
ATOM 3216 C CA . GLY B 1 84 ? -1.721 11.927 7.713 1.00 27.72 88 GLY B CA 1
ATOM 3217 C C . GLY B 1 84 ? -1.771 13.382 8.081 1.00 37.14 88 GLY B C 1
ATOM 3218 O O . GLY B 1 84 ? -1.833 14.224 7.178 1.00 30.17 88 GLY B O 1
ATOM 3219 N N . LYS B 1 85 ? -1.756 13.717 9.373 1.00 25.05 89 LYS B N 1
ATOM 3220 C CA . LYS B 1 85 ? -1.857 15.105 9.789 1.00 26.18 89 LYS B CA 1
ATOM 3221 C C . LYS B 1 85 ? -0.502 15.596 10.282 1.00 36.31 89 LYS B C 1
ATOM 3222 O O . LYS B 1 85 ? 0.162 14.926 11.091 1.00 26.66 89 LYS B O 1
ATOM 3228 N N . LYS B 1 86 ? -0.079 16.750 9.770 1.00 28.31 90 LYS B N 1
ATOM 3229 C CA . LYS B 1 86 ? 1.123 17.423 10.240 1.00 26.31 90 LYS B CA 1
ATOM 3230 C C . LYS B 1 86 ? 0.692 18.615 11.075 1.00 35.07 90 LYS B C 1
ATOM 3231 O O . LYS B 1 86 ? -0.130 19.429 10.631 1.00 32.75 90 LYS B O 1
ATOM 3237 N N . PHE B 1 87 ? 1.177 18.668 12.310 1.00 25.25 91 PHE B N 1
ATOM 3238 C CA . PHE B 1 87 ? 0.941 19.786 13.202 1.00 23.73 91 PHE B CA 1
ATOM 3239 C C . PHE B 1 87 ? 2.139 20.718 13.123 1.00 29.07 91 PHE B C 1
ATOM 3240 O O . PHE B 1 87 ? 3.277 20.287 13.295 1.00 26.87 91 PHE B O 1
ATOM 3248 N N . THR B 1 88 ? 1.881 22.002 12.863 1.00 27.53 92 THR B N 1
ATOM 3249 C CA . THR B 1 88 ? 2.907 23.020 12.944 1.00 28.38 92 THR B CA 1
ATOM 3250 C C . THR B 1 88 ? 2.642 23.999 14.071 1.00 25.07 92 THR B C 1
ATOM 3251 O O . THR B 1 88 ? 3.547 24.743 14.454 1.00 35.14 92 THR B O 1
ATOM 3255 N N . ASP B 1 89 ? 1.437 24.021 14.602 1.00 27.11 93 ASP B N 1
ATOM 3256 C CA . ASP B 1 89 ? 1.107 24.868 15.738 1.00 37.66 93 ASP B CA 1
ATOM 3257 C C . ASP B 1 89 ? 1.246 23.986 16.971 1.00 26.10 93 ASP B C 1
ATOM 3258 O O . ASP B 1 89 ? 0.426 23.091 17.182 1.00 25.54 93 ASP B O 1
ATOM 3263 N N . PHE B 1 90 ? 2.283 24.224 17.780 1.00 26.77 94 PHE B N 1
ATOM 3264 C CA . PHE B 1 90 ? 2.426 23.344 18.936 1.00 25.34 94 PHE B CA 1
ATOM 3265 C C . PHE B 1 90 ? 1.320 23.575 19.947 1.00 24.09 94 PHE B C 1
ATOM 3266 O O . PHE B 1 90 ? 1.075 22.730 20.810 1.00 21.70 94 PHE B O 1
ATOM 3274 N N . GLU B 1 91 ? 0.595 24.697 19.861 1.00 25.36 95 GLU B N 1
ATOM 3275 C CA . GLU B 1 91 ? -0.570 24.800 20.726 1.00 22.45 95 GLU B CA 1
ATOM 3276 C C . GLU B 1 91 ? -1.668 23.848 20.282 1.00 25.15 95 GLU B C 1
ATOM 3277 O O . GLU B 1 91 ? -2.462 23.382 21.114 1.00 27.66 95 GLU B O 1
ATOM 3283 N N . GLU B 1 92 ? -1.745 23.578 18.980 1.00 26.04 96 GLU B N 1
ATOM 3284 C CA . GLU B 1 92 ? -2.645 22.545 18.484 1.00 24.15 96 GLU B CA 1
ATOM 3285 C C . GLU B 1 92 ? -2.186 21.159 18.929 1.00 27.54 96 GLU B C 1
ATOM 3286 O O . GLU B 1 92 ? -3.015 20.281 19.170 1.00 22.99 96 GLU B O 1
ATOM 3292 N N . VAL B 1 93 ? -0.870 20.931 18.954 1.00 27.16 97 VAL B N 1
ATOM 3293 C CA . VAL B 1 93 ? -0.344 19.685 19.539 1.00 24.70 97 VAL B CA 1
ATOM 3294 C C . VAL B 1 93 ? -0.862 19.521 20.956 1.00 23.92 97 VAL B C 1
ATOM 3295 O O . VAL B 1 93 ? -1.311 18.434 21.364 1.00 22.04 97 VAL B O 1
ATOM 3299 N N . ARG B 1 94 ? -0.783 20.596 21.750 1.00 23.27 98 ARG B N 1
ATOM 3300 C CA . ARG B 1 94 ? -1.286 20.510 23.110 1.00 23.85 98 ARG B CA 1
ATOM 3301 C C . ARG B 1 94 ? -2.754 20.126 23.122 1.00 25.85 98 ARG B C 1
ATOM 3302 O O . ARG B 1 94 ? -3.181 19.285 23.913 1.00 23.53 98 ARG B O 1
ATOM 3310 N N . LEU B 1 95 ? -3.564 20.767 22.275 1.00 29.71 99 LEU B N 1
ATOM 3311 C CA . LEU B 1 95 ? -4.999 20.502 22.326 1.00 27.20 99 LEU B CA 1
ATOM 3312 C C . LEU B 1 95 ? -5.303 19.075 21.922 1.00 23.36 99 LEU B C 1
ATOM 3313 O O . LEU B 1 95 ? -6.244 18.454 22.442 1.00 25.87 99 LEU B O 1
ATOM 3318 N N . GLU B 1 96 ? -4.494 18.539 21.022 1.00 23.25 100 GLU B N 1
ATOM 3319 C CA . GLU B 1 96 ? -4.702 17.167 20.585 1.00 26.13 100 GLU B CA 1
ATOM 3320 C C . GLU B 1 96 ? -4.293 16.191 21.676 1.00 24.34 100 GLU B C 1
ATOM 3321 O O . GLU B 1 96 ? -4.973 15.180 21.896 1.00 22.45 100 GLU B O 1
ATOM 3327 N N . ILE B 1 97 ? -3.221 16.501 22.433 1.00 25.06 101 ILE B N 1
ATOM 3328 C CA . ILE B 1 97 ? -2.925 15.667 23.594 1.00 22.89 101 ILE B CA 1
ATOM 3329 C C . ILE B 1 97 ? -4.092 15.695 24.556 1.00 23.95 101 ILE B C 1
ATOM 3330 O O . ILE B 1 97 ? -4.523 14.656 25.066 1.00 25.55 101 ILE B O 1
ATOM 3335 N N . GLU B 1 98 ? -4.634 16.890 24.813 1.00 24.25 102 GLU B N 1
ATOM 3336 C CA . GLU B 1 98 ? -5.793 16.981 25.690 1.00 29.61 102 GLU B CA 1
ATOM 3337 C C . GLU B 1 98 ? -6.967 16.221 25.113 1.00 30.62 102 GLU B C 1
ATOM 3338 O O . GLU B 1 98 ? -7.615 15.431 25.814 1.00 35.57 102 GLU B O 1
ATOM 3344 N N . ALA B 1 99 ? -7.237 16.438 23.818 1.00 30.29 103 ALA B N 1
ATOM 3345 C CA . ALA B 1 99 ? -8.390 15.820 23.178 1.00 37.68 103 ALA B CA 1
ATOM 3346 C C . ALA B 1 99 ? -8.260 14.316 23.199 1.00 34.14 103 ALA B C 1
ATOM 3347 O O . ALA B 1 99 ? -9.206 13.596 23.538 1.00 33.65 103 ALA B O 1
ATOM 3349 N N . GLU B 1 100 ? -7.069 13.825 22.855 1.00 34.04 104 GLU B N 1
ATOM 3350 C CA . GLU B 1 100 ? -6.875 12.393 22.777 1.00 36.98 104 GLU B CA 1
ATOM 3351 C C . GLU B 1 100 ? -6.916 11.764 24.161 1.00 34.40 104 GLU B C 1
ATOM 3352 O O . GLU B 1 100 ? -7.368 10.627 24.294 1.00 43.65 104 GLU B O 1
ATOM 3358 N N . THR B 1 101 ? -6.538 12.520 25.207 1.00 38.33 105 THR B N 1
ATOM 3359 C CA . THR B 1 101 ? -6.634 12.015 26.582 1.00 36.68 105 THR B CA 1
ATOM 3360 C C . THR B 1 101 ?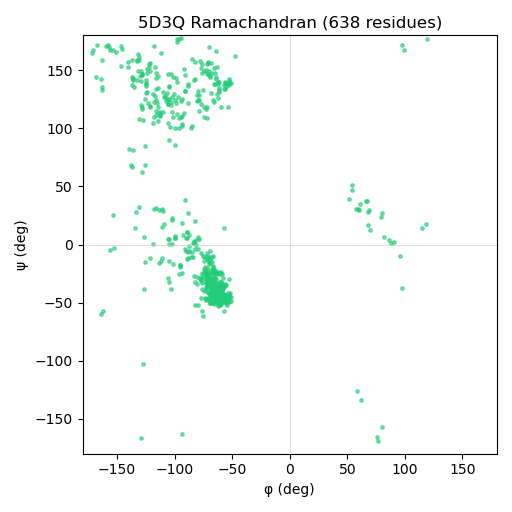 -8.086 11.917 27.042 1.00 43.56 105 THR B C 1
ATOM 3361 O O . THR B 1 101 ? -8.465 10.948 27.708 1.00 49.42 105 THR B O 1
ATOM 3365 N N . ASP B 1 102 ? -8.912 12.918 26.720 1.00 44.83 106 ASP B N 1
ATOM 3366 C CA . ASP B 1 102 ? -10.309 12.880 27.156 1.00 51.69 106 ASP B CA 1
ATOM 3367 C C . ASP B 1 102 ? -11.134 11.875 26.379 1.00 49.69 106 ASP B C 1
ATOM 3368 O O . ASP B 1 102 ? -12.183 11.432 26.857 1.00 56.76 106 ASP B O 1
ATOM 3373 N N . ARG B 1 103 ? -10.691 11.510 25.198 1.00 45.92 107 ARG B N 1
ATOM 3374 C CA . ARG B 1 103 ? -11.443 10.598 24.382 1.00 46.61 107 ARG B CA 1
ATOM 3375 C C . ARG B 1 103 ? -11.153 9.169 24.839 1.00 53.01 107 ARG B C 1
ATOM 3376 O O . ARG B 1 103 ? -11.944 8.543 25.547 1.00 55.69 107 ARG B O 1
ATOM 3384 N N . ILE B 1 111 ? -7.361 6.637 34.160 1.00 51.00 115 ILE B N 1
ATOM 3385 C CA . ILE B 1 111 ? -5.910 6.541 33.982 1.00 52.87 115 ILE B CA 1
ATOM 3386 C C . ILE B 1 111 ? -5.443 5.227 33.341 1.00 47.30 115 ILE B C 1
ATOM 3387 O O . ILE B 1 111 ? -5.708 4.128 33.850 1.00 43.49 115 ILE B O 1
ATOM 3392 N N . SER B 1 112 ? -4.712 5.344 32.235 1.00 44.67 116 SER B N 1
ATOM 3393 C CA . SER B 1 112 ? -4.437 4.182 31.403 1.00 38.50 116 SER B CA 1
ATOM 3394 C C . SER B 1 112 ? -2.962 4.081 31.058 1.00 32.21 116 SER B C 1
ATOM 3395 O O . SER B 1 112 ? -2.275 5.101 30.944 1.00 26.54 116 SER B O 1
ATOM 3398 N N . PRO B 1 113 ? -2.445 2.864 30.874 1.00 27.79 117 PRO B N 1
ATOM 3399 C CA . PRO B 1 113 ? -1.077 2.714 30.370 1.00 27.55 117 PRO B CA 1
ATOM 3400 C C . PRO B 1 113 ? -0.960 2.840 28.859 1.00 22.51 117 PRO B C 1
ATOM 3401 O O . PRO B 1 113 ? 0.160 2.729 28.335 1.00 25.35 117 PRO B O 1
ATOM 3405 N N . VAL B 1 114 ? -2.066 3.061 28.152 1.00 27.99 118 VAL B N 1
ATOM 3406 C CA . VAL B 1 114 ? -2.056 3.037 26.693 1.00 26.20 118 VAL B CA 1
ATOM 3407 C C . VAL B 1 114 ? -1.395 4.300 26.156 1.00 18.72 118 VAL B C 1
ATOM 3408 O O . VAL B 1 114 ? -1.855 5.418 26.440 1.00 22.60 118 VAL B O 1
ATOM 3412 N N . PRO B 1 115 ? -0.295 4.158 25.433 1.00 23.58 119 PRO B N 1
ATOM 3413 C CA . PRO B 1 115 ? 0.537 5.313 25.109 1.00 19.41 119 PRO B CA 1
ATOM 3414 C C . PRO B 1 115 ? -0.099 6.168 24.042 1.00 21.26 119 PRO B C 1
ATOM 3415 O O . PRO B 1 115 ? -0.888 5.698 23.215 1.00 22.22 119 PRO B O 1
ATOM 3419 N N . ILE B 1 116 ? 0.191 7.460 24.132 1.00 16.05 120 ILE B N 1
ATOM 3420 C CA . ILE B 1 116 ? 0.048 8.375 23.008 1.00 17.35 120 ILE B CA 1
ATOM 3421 C C . ILE B 1 116 ? 1.435 8.548 22.452 1.00 21.08 120 ILE B C 1
ATOM 3422 O O . ILE B 1 116 ? 2.388 8.797 23.212 1.00 20.44 120 ILE B O 1
ATOM 3427 N N . ASN B 1 117 ? 1.581 8.376 21.156 1.00 15.47 121 ASN B N 1
ATOM 3428 C CA . ASN B 1 117 ? 2.895 8.524 20.548 1.00 15.92 121 ASN B CA 1
ATOM 3429 C C . ASN B 1 117 ? 2.930 9.837 19.803 1.00 20.90 121 ASN B C 1
ATOM 3430 O O . ASN B 1 117 ? 2.151 10.042 18.863 1.00 19.55 121 ASN B O 1
ATOM 3435 N N . LEU B 1 118 ? 3.857 10.700 20.192 1.00 19.72 122 LEU B N 1
ATOM 3436 C CA . LEU B 1 118 ? 3.985 12.012 19.573 1.00 18.39 122 LEU B CA 1
ATOM 3437 C C . LEU B 1 118 ? 5.407 12.136 19.051 1.00 21.06 122 LEU B C 1
ATOM 3438 O O . LEU B 1 118 ? 6.394 12.032 19.814 1.00 19.81 122 LEU B O 1
ATOM 3443 N N . ARG B 1 119 ? 5.523 12.370 17.764 1.00 17.28 123 ARG B N 1
ATOM 3444 C CA . ARG B 1 119 ? 6.816 12.536 17.154 1.00 17.97 123 ARG B CA 1
ATOM 3445 C C . ARG B 1 119 ? 6.948 13.989 16.780 1.00 26.11 123 ARG B C 1
ATOM 3446 O O . ARG B 1 119 ? 6.055 14.550 16.123 1.00 21.79 123 ARG B O 1
ATOM 3454 N N . VAL B 1 120 ? 8.031 14.588 17.236 1.00 20.24 124 VAL B N 1
ATOM 3455 C CA . VAL B 1 120 ? 8.302 15.999 16.987 1.00 21.42 124 VAL B CA 1
ATOM 3456 C C . VAL B 1 120 ? 9.560 16.041 16.147 1.00 22.83 124 VAL B C 1
ATOM 3457 O O . VAL B 1 120 ? 10.651 15.703 16.611 1.00 21.16 124 VAL B O 1
ATOM 3461 N N . TYR B 1 121 ? 9.403 16.449 14.892 1.00 23.81 125 TYR B N 1
ATOM 3462 C CA . TYR B 1 121 ? 10.515 16.602 13.984 1.00 23.59 125 TYR B CA 1
ATOM 3463 C C . TYR B 1 121 ? 10.998 18.029 14.104 1.00 27.89 125 TYR B C 1
ATOM 3464 O O . TYR B 1 121 ? 10.186 18.957 14.084 1.00 32.41 125 TYR B O 1
ATOM 3473 N N . SER B 1 122 ? 12.300 18.200 14.253 1.00 27.16 126 SER B N 1
ATOM 3474 C CA . SER B 1 122 ? 12.732 19.569 14.470 1.00 30.51 126 SER B CA 1
ATOM 3475 C C . SER B 1 122 ? 14.221 19.707 14.236 1.00 30.96 126 SER B C 1
ATOM 3476 O O . SER B 1 122 ? 14.985 18.806 14.614 1.00 31.91 126 SER B O 1
ATOM 3479 N N . PRO B 1 123 ? 14.673 20.822 13.650 1.00 36.02 127 PRO B N 1
ATOM 3480 C CA . PRO B 1 123 ? 16.112 21.108 13.616 1.00 32.81 127 PRO B CA 1
ATOM 3481 C C . PRO B 1 123 ? 16.718 21.400 14.973 1.00 35.97 127 PRO B C 1
ATOM 3482 O O . PRO B 1 123 ? 17.947 21.410 15.087 1.00 41.38 127 PRO B O 1
ATOM 3486 N N . HIS B 1 124 ? 15.914 21.667 15.997 1.00 37.06 128 HIS B N 1
ATOM 3487 C CA . HIS B 1 124 ? 16.422 22.173 17.261 1.00 42.38 128 HIS B CA 1
ATOM 3488 C C . HIS B 1 124 ? 16.570 21.095 18.321 1.00 47.64 128 HIS B C 1
ATOM 3489 O O . HIS B 1 124 ? 16.901 21.411 19.471 1.00 39.16 128 HIS B O 1
ATOM 3496 N N . VAL B 1 125 ? 16.338 19.833 17.967 1.00 34.69 129 VAL B N 1
ATOM 3497 C CA . VAL B 1 125 ? 16.392 18.743 18.931 1.00 34.50 129 VAL B CA 1
ATOM 3498 C C . VAL B 1 125 ? 17.504 17.801 18.539 1.00 34.48 129 VAL B C 1
ATOM 3499 O O . VAL B 1 125 ? 17.891 17.724 17.368 1.00 31.83 129 VAL B O 1
ATOM 3503 N N . LEU B 1 126 ? 18.049 17.114 19.540 1.00 28.13 130 LEU B N 1
ATOM 3504 C CA . LEU B 1 126 ? 18.772 15.880 19.318 1.00 36.66 130 LEU B CA 1
ATOM 3505 C C . LEU B 1 126 ? 17.765 14.737 19.281 1.00 28.00 130 LEU B C 1
ATOM 3506 O O . LEU B 1 126 ? 16.642 14.853 19.776 1.00 32.81 130 LEU B O 1
ATOM 3511 N N . ASN B 1 127 ? 18.171 13.639 18.684 1.00 29.08 131 ASN B N 1
ATOM 3512 C CA . ASN B 1 127 ? 17.391 12.425 18.769 1.00 24.56 131 ASN B CA 1
ATOM 3513 C C . ASN B 1 127 ? 17.247 12.019 20.224 1.00 25.37 131 ASN B C 1
ATOM 3514 O O . ASN B 1 127 ? 18.238 11.717 20.884 1.00 26.23 131 ASN B O 1
ATOM 3519 N N . LEU B 1 128 ? 16.017 11.972 20.710 1.00 21.92 132 LEU B N 1
ATOM 3520 C CA . LEU B 1 128 ? 15.816 11.567 22.095 1.00 19.33 132 LEU B CA 1
ATOM 3521 C C . LEU B 1 128 ? 14.363 11.213 22.234 1.00 17.06 132 LEU B C 1
ATOM 3522 O O . LEU B 1 128 ? 13.495 11.939 21.740 1.00 21.18 132 LEU B O 1
ATOM 3527 N N . THR B 1 129 ? 14.096 10.111 22.899 1.00 15.51 133 THR B N 1
ATOM 3528 C CA . THR B 1 129 ? 12.735 9.722 23.134 1.00 15.28 133 THR B CA 1
ATOM 3529 C C . THR B 1 129 ? 12.594 9.549 24.631 1.00 15.63 133 THR B C 1
ATOM 3530 O O . THR B 1 129 ? 13.510 9.041 25.298 1.00 17.06 133 THR B O 1
ATOM 3534 N N . LEU B 1 130 ? 11.487 10.058 25.146 1.00 13.16 134 LEU B N 1
ATOM 3535 C CA . LEU B 1 130 ? 11.151 9.922 26.552 1.00 13.91 134 LEU B CA 1
ATOM 3536 C C . LEU B 1 130 ? 9.721 9.479 26.656 1.00 15.55 134 LEU B C 1
ATOM 3537 O O . LEU B 1 130 ? 8.855 10.002 25.955 1.00 17.38 134 LEU B O 1
ATOM 3542 N N . VAL B 1 131 ? 9.452 8.605 27.605 1.00 13.62 135 VAL B N 1
ATOM 3543 C CA . VAL B 1 131 ? 8.086 8.206 27.913 1.00 13.62 135 VAL B CA 1
ATOM 3544 C C . VAL B 1 131 ? 7.671 9.014 29.131 1.00 15.05 135 VAL B C 1
ATOM 3545 O O . VAL B 1 131 ? 8.081 8.720 30.264 1.00 15.51 135 VAL B O 1
ATOM 3549 N N . ASP B 1 132 ? 6.915 10.064 28.885 1.00 13.89 136 ASP B N 1
ATOM 3550 C CA . ASP B 1 132 ? 6.453 10.909 29.981 1.00 17.75 136 ASP B CA 1
ATOM 3551 C C . ASP B 1 132 ? 5.300 10.212 30.694 1.00 17.68 136 ASP B C 1
ATOM 3552 O O . ASP B 1 132 ? 4.299 9.833 30.060 1.00 16.39 136 ASP B O 1
ATOM 3557 N N . LEU B 1 133 ? 5.481 9.954 31.996 1.00 16.06 137 LEU B N 1
ATOM 3558 C CA . LEU B 1 133 ? 4.416 9.305 32.785 1.00 14.68 137 LEU B CA 1
ATOM 3559 C C . LEU B 1 133 ? 3.735 10.323 33.698 1.00 16.70 137 LEU B C 1
ATOM 3560 O O . LEU B 1 133 ? 4.372 11.272 34.183 1.00 17.04 137 LEU B O 1
ATOM 3565 N N . PRO B 1 134 ? 2.435 10.158 33.951 1.00 13.49 138 PRO B N 1
ATOM 3566 C CA . PRO B 1 134 ? 1.708 11.107 34.811 1.00 15.45 138 PRO B CA 1
ATOM 3567 C C . PRO B 1 134 ? 2.388 11.319 36.151 1.00 14.78 138 PRO B C 1
ATOM 3568 O O . PRO B 1 134 ? 2.902 10.378 36.762 1.00 14.15 138 PRO B O 1
ATOM 3572 N N . GLY B 1 135 ? 2.351 12.551 36.627 1.00 14.05 139 GLY B N 1
ATOM 3573 C CA . GLY B 1 135 ? 3.027 12.851 37.875 1.00 15.84 139 GLY B CA 1
ATOM 3574 C C . GLY B 1 135 ? 2.335 12.210 39.068 1.00 15.49 139 GLY B C 1
ATOM 3575 O O . GLY B 1 135 ? 1.101 12.088 39.110 1.00 15.07 139 GLY B O 1
ATOM 3576 N N . MET B 1 136 ? 3.148 11.787 40.049 1.00 11.94 140 MET B N 1
ATOM 3577 C CA . MET B 1 136 ? 2.619 11.178 41.262 1.00 13.01 140 MET B CA 1
ATOM 3578 C C . MET B 1 136 ? 1.935 12.236 42.111 1.00 15.84 140 MET B C 1
ATOM 3579 O O . MET B 1 136 ? 2.221 13.410 42.006 1.00 15.96 140 MET B O 1
ATOM 3584 N N . THR B 1 137 ? 1.026 11.787 42.964 1.00 13.93 141 THR B N 1
ATOM 3585 C CA . THR B 1 137 ? 0.288 12.683 43.815 1.00 11.57 141 THR B CA 1
ATOM 3586 C C . THR B 1 137 ? 0.033 11.976 45.134 1.00 14.57 141 THR B C 1
ATOM 3587 O O . THR B 1 137 ? 0.335 10.790 45.288 1.00 17.43 141 THR B O 1
ATOM 3591 N N . LYS B 1 138 ? -0.414 12.745 46.114 1.00 13.49 142 LYS B N 1
ATOM 3592 C CA . LYS B 1 138 ? -0.704 12.165 47.432 1.00 13.59 142 LYS B CA 1
ATOM 3593 C C . LYS B 1 138 ? -2.117 12.495 47.889 1.00 16.09 142 LYS B C 1
ATOM 3594 O O . LYS B 1 138 ? -2.772 11.660 48.522 1.00 17.25 142 LYS B O 1
ATOM 3600 N N . VAL B 1 139 ? -2.583 13.704 47.614 1.00 13.53 143 VAL B N 1
ATOM 3601 C CA . VAL B 1 139 ? -3.873 14.176 48.106 1.00 16.94 143 VAL B CA 1
ATOM 3602 C C . VAL B 1 139 ? -4.820 14.274 46.915 1.00 13.07 143 VAL B C 1
ATOM 3603 O O . VAL B 1 139 ? -4.597 15.115 46.028 1.00 15.42 143 VAL B O 1
ATOM 3607 N N . PRO B 1 140 ? -5.879 13.457 46.848 1.00 14.93 144 PRO B N 1
ATOM 3608 C CA . PRO B 1 140 ? -6.857 13.617 45.769 1.00 14.80 144 PRO B CA 1
ATOM 3609 C C . PRO B 1 140 ? -7.488 14.997 45.859 1.00 14.43 144 PRO B C 1
ATOM 3610 O O . PRO B 1 140 ? -7.855 15.477 46.958 1.00 18.62 144 PRO B O 1
ATOM 3614 N N . VAL B 1 141 ? -7.546 15.650 44.715 1.00 14.65 145 VAL B N 1
ATOM 3615 C CA . VAL B 1 141 ? -8.115 16.992 44.628 1.00 19.62 145 VAL B CA 1
ATOM 3616 C C . VAL B 1 141 ? -9.370 16.946 43.773 1.00 16.32 145 VAL B C 1
ATOM 3617 O O . VAL B 1 141 ? -9.460 16.180 42.805 1.00 19.08 145 VAL B O 1
ATOM 3621 N N . GLY B 1 142 ? -10.353 17.780 44.134 1.00 23.85 146 GLY B N 1
ATOM 3622 C CA . GLY B 1 142 ? -11.531 17.884 43.290 1.00 23.49 146 GLY B CA 1
ATOM 3623 C C . GLY B 1 142 ? -12.250 16.552 43.203 1.00 16.72 146 GLY B C 1
ATOM 3624 O O . GLY B 1 142 ? -12.475 15.876 44.217 1.00 17.97 146 GLY B O 1
ATOM 3625 N N . ASP B 1 143 ? -12.602 16.185 41.977 1.00 17.21 147 ASP B N 1
ATOM 3626 C CA . ASP B 1 143 ? -13.317 14.971 41.675 1.00 17.60 147 ASP B CA 1
ATOM 3627 C C . ASP B 1 143 ? -12.387 13.846 41.331 1.00 20.94 147 ASP B C 1
ATOM 3628 O O . ASP B 1 143 ? -12.815 12.834 40.775 1.00 23.40 147 ASP B O 1
ATOM 3633 N N . GLN B 1 144 ? -11.112 13.963 41.710 1.00 19.85 148 GLN B N 1
ATOM 3634 C CA . GLN B 1 144 ? -10.262 12.813 41.509 1.00 22.29 148 GLN B CA 1
ATOM 3635 C C . GLN B 1 144 ? -10.721 11.647 42.371 1.00 17.03 148 GLN B C 1
ATOM 3636 O O . GLN B 1 144 ? -11.197 11.833 43.489 1.00 24.00 148 GLN B O 1
ATOM 3642 N N . PRO B 1 145 ? -10.543 10.420 41.887 1.00 24.00 149 PRO B N 1
ATOM 3643 C CA . PRO B 1 145 ? -10.872 9.270 42.702 1.00 24.48 149 PRO B CA 1
ATOM 3644 C C . PRO B 1 145 ? -9.965 9.172 43.911 1.00 28.37 149 PRO B C 1
ATOM 3645 O O . PRO B 1 145 ? -8.792 9.590 43.872 1.00 23.21 149 PRO B O 1
ATOM 3649 N N . PRO B 1 146 ? -10.449 8.584 44.995 1.00 21.91 150 PRO B N 1
ATOM 3650 C CA . PRO B 1 146 ? -9.711 8.582 46.255 1.00 20.33 150 PRO B CA 1
ATOM 3651 C C . PRO B 1 146 ? -8.433 7.767 46.194 1.00 20.37 150 PRO B C 1
ATOM 3652 O O . PRO B 1 146 ? -7.557 7.964 47.030 1.00 21.51 150 PRO B O 1
ATOM 3656 N N . ASP B 1 147 ? -8.327 6.866 45.226 1.00 19.98 151 ASP B N 1
ATOM 3657 C CA . ASP B 1 147 ? -7.146 6.047 45.035 1.00 20.07 151 ASP B CA 1
ATOM 3658 C C . ASP B 1 147 ? -6.297 6.557 43.891 1.00 16.14 151 ASP B C 1
ATOM 3659 O O . ASP B 1 147 ? -5.482 5.793 43.334 1.00 19.91 151 ASP B O 1
ATOM 3664 N N . ILE B 1 148 ? -6.450 7.834 43.523 1.00 17.27 152 ILE B N 1
ATOM 3665 C CA . ILE B 1 148 ? -5.741 8.321 42.349 1.00 15.21 152 ILE B CA 1
ATOM 3666 C C . ILE B 1 148 ? -4.237 8.149 42.528 1.00 16.02 152 ILE B C 1
ATOM 3667 O O . ILE B 1 148 ? -3.520 7.869 41.555 1.00 16.02 152 ILE B O 1
ATOM 3672 N N . GLU B 1 149 ? -3.729 8.307 43.753 1.00 13.23 153 GLU B N 1
ATOM 3673 C CA . GLU B 1 149 ? -2.290 8.148 43.958 1.00 13.23 153 GLU B CA 1
ATOM 3674 C C . GLU B 1 149 ? -1.855 6.788 43.474 1.00 16.30 153 GLU B C 1
ATOM 3675 O O . GLU B 1 149 ? -0.874 6.660 42.734 1.00 14.73 153 GLU B O 1
ATOM 3681 N N . PHE B 1 150 ? -2.652 5.771 43.811 1.00 13.70 154 PHE B N 1
ATOM 3682 C CA . PHE B 1 150 ? -2.224 4.402 43.549 1.00 16.49 154 PHE B CA 1
ATOM 3683 C C . PHE B 1 150 ? -2.528 3.996 42.108 1.00 15.31 154 PHE B C 1
ATOM 3684 O O . PHE B 1 150 ? -1.781 3.215 41.524 1.00 16.88 154 PHE B O 1
ATOM 3692 N N . GLN B 1 151 ? -3.538 4.593 41.478 1.00 16.69 155 GLN B N 1
ATOM 3693 C CA . GLN B 1 151 ? -3.718 4.402 40.044 1.00 15.86 155 GLN B CA 1
ATOM 3694 C C . GLN B 1 151 ? -2.508 4.894 39.282 1.00 15.97 155 GLN B C 1
ATOM 3695 O O . GLN B 1 151 ? -1.998 4.218 38.372 1.00 18.74 155 GLN B O 1
ATOM 3701 N N . ILE B 1 152 ? -2.052 6.099 39.625 1.00 14.42 156 ILE B N 1
ATOM 3702 C CA . ILE B 1 152 ? -0.889 6.646 38.962 1.00 14.92 156 ILE B CA 1
ATOM 3703 C C . ILE B 1 152 ? 0.328 5.799 39.279 1.00 16.19 156 ILE B C 1
ATOM 3704 O O . ILE B 1 152 ? 1.094 5.445 38.380 1.00 17.25 156 ILE B O 1
ATOM 3709 N N . ARG B 1 153 ? 0.541 5.483 40.571 1.00 13.57 157 ARG B N 1
ATOM 3710 C CA . ARG B 1 153 ? 1.762 4.770 40.938 1.00 15.06 157 ARG B CA 1
ATOM 3711 C C . ARG B 1 153 ? 1.790 3.391 40.304 1.00 16.03 157 ARG B C 1
ATOM 3712 O O . ARG B 1 153 ? 2.810 2.974 39.760 1.00 15.18 157 ARG B O 1
ATOM 3720 N N . ASP B 1 154 ? 0.664 2.688 40.315 1.00 17.02 158 ASP B N 1
ATOM 3721 C CA . ASP B 1 154 ? 0.656 1.352 39.712 1.00 22.03 158 ASP B CA 1
ATOM 3722 C C . ASP B 1 154 ? 0.941 1.414 38.229 1.00 19.76 158 ASP B C 1
ATOM 3723 O O . ASP B 1 154 ? 1.602 0.514 37.683 1.00 18.98 158 ASP B O 1
ATOM 3728 N N . MET B 1 155 ? 0.406 2.433 37.549 1.00 16.28 159 MET B N 1
ATOM 3729 C CA . MET B 1 155 ? 0.667 2.574 36.124 1.00 16.58 159 MET B CA 1
ATOM 3730 C C . MET B 1 155 ? 2.147 2.850 35.881 1.00 18.58 159 MET B C 1
ATOM 3731 O O . MET B 1 155 ? 2.770 2.202 35.046 1.00 18.21 159 MET B O 1
ATOM 3736 N N . LEU B 1 156 ? 2.735 3.805 36.620 1.00 15.71 160 LEU B N 1
ATOM 3737 C CA . LEU B 1 156 ? 4.176 4.035 36.522 1.00 14.84 160 LEU B CA 1
ATOM 3738 C C . LEU B 1 156 ? 4.960 2.743 36.740 1.00 15.88 160 LEU B C 1
ATOM 3739 O O . LEU B 1 156 ? 5.923 2.444 36.012 1.00 15.23 160 LEU B O 1
ATOM 3744 N N . MET B 1 157 ? 4.556 1.966 37.740 1.00 14.91 161 MET B N 1
ATOM 3745 C CA . MET B 1 157 ? 5.277 0.746 38.060 1.00 14.85 161 MET B CA 1
ATOM 3746 C C . MET B 1 157 ? 5.289 -0.221 36.886 1.00 16.15 161 MET B C 1
ATOM 3747 O O . MET B 1 157 ? 6.263 -0.973 36.739 1.00 18.41 161 MET B O 1
ATOM 3752 N N . GLN B 1 158 ? 4.225 -0.240 36.064 1.00 16.14 162 GLN B N 1
ATOM 3753 C CA . GLN B 1 158 ? 4.213 -1.149 34.916 1.00 16.75 162 GLN B CA 1
ATOM 3754 C C . GLN B 1 158 ? 5.377 -0.847 33.986 1.00 17.54 162 GLN B C 1
ATOM 3755 O O . GLN B 1 158 ? 5.926 -1.761 33.349 1.00 19.31 162 GLN B O 1
ATOM 3761 N N . PHE B 1 159 ? 5.743 0.434 33.877 1.00 13.62 163 PHE B N 1
ATOM 3762 C CA . PHE B 1 159 ? 6.876 0.826 33.053 1.00 13.52 163 PHE B CA 1
ATOM 3763 C C . PHE B 1 159 ? 8.190 0.587 33.782 1.00 16.30 163 PHE B C 1
ATOM 3764 O O . PHE B 1 159 ? 9.119 -0.013 33.221 1.00 14.98 163 PHE B O 1
ATOM 3772 N N . VAL B 1 160 ? 8.325 1.097 35.025 1.00 13.58 164 VAL B N 1
ATOM 3773 C CA . VAL B 1 160 ? 9.677 1.178 35.584 1.00 11.03 164 VAL B CA 1
ATOM 3774 C C . VAL B 1 160 ? 10.127 -0.097 36.276 1.00 14.09 164 VAL B C 1
ATOM 3775 O O . VAL B 1 160 ? 11.307 -0.213 36.610 1.00 15.79 164 VAL B O 1
ATOM 3779 N N . THR B 1 161 ? 9.236 -1.056 36.504 1.00 13.86 165 THR B N 1
ATOM 3780 C CA . THR B 1 161 ? 9.694 -2.369 36.946 1.00 13.59 165 THR B CA 1
ATOM 3781 C C . THR B 1 161 ? 10.403 -3.130 35.848 1.00 16.18 165 THR B C 1
ATOM 3782 O O . THR B 1 161 ? 11.027 -4.138 36.161 1.00 17.52 165 THR B O 1
ATOM 3786 N N . LYS B 1 162 ? 10.320 -2.683 34.603 1.00 14.72 166 LYS B N 1
ATOM 3787 C CA . LYS B 1 162 ? 10.935 -3.372 33.475 1.00 16.38 166 LYS B CA 1
ATOM 3788 C C . LYS B 1 162 ? 12.421 -3.043 33.490 1.00 18.48 166 LYS B C 1
ATOM 3789 O O . LYS B 1 162 ? 12.794 -1.873 33.609 1.00 17.03 166 LYS B O 1
ATOM 3795 N N . GLU B 1 163 ? 13.280 -4.081 33.426 1.00 15.08 167 GLU B N 1
ATOM 3796 C CA . GLU B 1 163 ? 14.708 -3.831 33.602 1.00 16.22 167 GLU B CA 1
ATOM 3797 C C . GLU B 1 163 ? 15.323 -2.969 32.514 1.00 17.98 167 GLU B C 1
ATOM 3798 O O . GLU B 1 163 ? 16.362 -2.362 32.753 1.00 18.22 167 GLU B O 1
ATOM 3804 N N . ASN B 1 164 ? 14.716 -2.881 31.327 1.00 16.09 168 ASN B N 1
ATOM 3805 C CA . ASN B 1 164 ? 15.235 -2.017 30.285 1.00 16.11 168 ASN B CA 1
ATOM 3806 C C . ASN B 1 164 ? 14.711 -0.599 30.368 1.00 16.07 168 ASN B C 1
ATOM 3807 O O . ASN B 1 164 ? 14.962 0.200 29.467 1.00 15.97 168 ASN B O 1
ATOM 3812 N N . CYS B 1 165 ? 14.002 -0.259 31.427 1.00 13.31 169 CYS B N 1
ATOM 3813 C CA . CYS B 1 165 ? 13.469 1.085 31.563 1.00 14.94 169 CYS B CA 1
ATOM 3814 C C . CYS B 1 165 ? 14.484 1.920 32.328 1.00 16.25 169 CYS B C 1
ATOM 3815 O O . CYS B 1 165 ? 14.673 1.708 33.526 1.00 18.98 169 CYS B O 1
ATOM 3818 N N . LEU B 1 166 ? 15.088 2.904 31.672 1.00 12.78 170 LEU B N 1
ATOM 3819 C CA . LEU B 1 166 ? 15.850 3.871 32.429 1.00 12.60 170 LEU B CA 1
ATOM 3820 C C . LEU B 1 166 ? 14.832 4.774 33.066 1.00 14.24 170 LEU B C 1
ATOM 3821 O O . LEU B 1 166 ? 13.785 5.071 32.474 1.00 16.36 170 LEU B O 1
ATOM 3826 N N . ILE B 1 167 ? 15.157 5.270 34.244 1.00 13.70 171 ILE B N 1
ATOM 3827 C CA . ILE B 1 167 ? 14.203 6.057 35.001 1.00 11.81 171 ILE B CA 1
ATOM 3828 C C . ILE B 1 167 ? 14.781 7.434 35.116 1.00 11.65 171 ILE B C 1
ATOM 3829 O O . ILE B 1 167 ? 15.855 7.599 35.700 1.00 15.37 171 ILE B O 1
ATOM 3834 N N . LEU B 1 168 ? 14.111 8.418 34.509 1.00 10.53 172 LEU B N 1
ATOM 3835 C CA . LEU B 1 168 ? 14.513 9.798 34.681 1.00 13.12 172 LEU B CA 1
ATOM 3836 C C . LEU B 1 168 ? 13.679 10.349 35.829 1.00 13.81 172 LEU B C 1
ATOM 3837 O O . LEU B 1 168 ? 12.503 10.664 35.656 1.00 13.18 172 LEU B O 1
ATOM 3842 N N . ALA B 1 169 ? 14.297 10.451 37.027 1.00 13.16 173 ALA B N 1
ATOM 3843 C CA . ALA B 1 169 ? 13.579 10.751 38.255 1.00 9.85 173 ALA B CA 1
ATOM 3844 C C . ALA B 1 169 ? 13.725 12.236 38.518 1.00 11.36 173 ALA B C 1
ATOM 3845 O O . ALA B 1 169 ? 14.832 12.701 38.801 1.00 12.86 173 ALA B O 1
ATOM 3847 N N . VAL B 1 170 ? 12.625 12.970 38.423 1.00 11.53 174 VAL B N 1
ATOM 3848 C CA . VAL B 1 170 ? 12.658 14.437 38.453 1.00 13.33 174 VAL B CA 1
ATOM 3849 C C . VAL B 1 170 ? 12.204 14.892 39.836 1.00 12.42 174 VAL B C 1
ATOM 3850 O O . VAL B 1 170 ? 11.116 14.536 40.267 1.00 11.58 174 VAL B O 1
ATOM 3854 N N . SER B 1 171 ? 13.022 15.660 40.545 1.00 11.33 175 SER B N 1
ATOM 3855 C CA . SER B 1 171 ? 12.630 16.132 41.885 1.00 12.83 175 SER B CA 1
ATOM 3856 C C . SER B 1 171 ? 13.010 17.589 41.982 1.00 12.57 175 SER B C 1
ATOM 3857 O O . SER B 1 171 ? 14.085 17.967 41.515 1.00 12.80 175 SER B O 1
ATOM 3860 N N . PRO B 1 172 ? 12.185 18.394 42.623 1.00 12.64 176 PRO B N 1
ATOM 3861 C CA . PRO B 1 172 ? 12.500 19.821 42.767 1.00 12.35 176 PRO B CA 1
ATOM 3862 C C . PRO B 1 172 ? 13.442 20.053 43.940 1.00 12.89 176 PRO B C 1
ATOM 3863 O O . PRO B 1 172 ? 13.336 19.446 44.998 1.00 12.86 176 PRO B O 1
ATOM 3867 N N . ALA B 1 173 ? 14.379 20.975 43.742 1.00 12.30 177 ALA B N 1
ATOM 3868 C CA . ALA B 1 173 ? 15.396 21.206 44.759 1.00 12.61 177 ALA B CA 1
ATOM 3869 C C . ALA B 1 173 ? 14.860 21.856 46.020 1.00 13.38 177 ALA B C 1
ATOM 3870 O O . ALA B 1 173 ? 15.539 21.815 47.061 1.00 14.75 177 ALA B O 1
ATOM 3872 N N . ASN B 1 174 ? 13.724 22.536 45.918 1.00 10.81 178 ASN B N 1
ATOM 3873 C CA . ASN B 1 174 ? 13.160 23.236 47.061 1.00 9.44 178 ASN B CA 1
ATOM 3874 C C . ASN B 1 174 ? 12.261 22.320 47.865 1.00 16.69 178 ASN B C 1
ATOM 3875 O O . ASN B 1 174 ? 11.327 22.740 48.524 1.00 18.24 178 ASN B O 1
ATOM 3880 N N . SER B 1 175 ? 12.552 21.046 47.796 1.00 14.95 179 SER B N 1
ATOM 3881 C CA A SER B 1 175 ? 11.935 20.048 48.651 0.44 17.24 179 SER B CA 1
ATOM 3882 C CA B SER B 1 175 ? 11.939 20.043 48.639 0.56 17.21 179 SER B CA 1
ATOM 3883 C C . SER B 1 175 ? 13.078 19.203 49.170 1.00 20.77 179 SER B C 1
ATOM 3884 O O . SER B 1 175 ? 14.142 19.155 48.565 1.00 22.55 179 SER B O 1
ATOM 3889 N N . ASP B 1 176 ? 12.823 18.511 50.266 1.00 15.97 180 ASP B N 1
ATOM 3890 C CA . ASP B 1 176 ? 13.767 17.565 50.818 1.00 20.47 180 ASP B CA 1
ATOM 3891 C C . ASP B 1 176 ? 13.927 16.383 49.856 1.00 22.63 180 ASP B C 1
ATOM 3892 O O . ASP B 1 176 ? 12.940 15.717 49.540 1.00 21.19 180 ASP B O 1
ATOM 3897 N N . LEU B 1 177 ? 15.164 16.078 49.422 1.00 16.85 181 LEU B N 1
ATOM 3898 C CA . LEU B 1 177 ? 15.340 15.019 48.422 1.00 19.89 181 LEU B CA 1
ATOM 3899 C C . LEU B 1 177 ? 14.896 13.687 48.981 1.00 15.39 181 LEU B C 1
ATOM 3900 O O . LEU B 1 177 ? 14.397 12.819 48.241 1.00 16.13 181 LEU B O 1
ATOM 3905 N N . ALA B 1 178 ? 15.088 13.516 50.273 1.00 15.10 182 ALA B N 1
ATOM 3906 C CA . ALA B 1 178 ? 14.708 12.238 50.875 1.00 15.46 182 ALA B CA 1
ATOM 3907 C C . ALA B 1 178 ? 13.192 12.120 50.940 1.00 20.40 182 ALA B C 1
ATOM 3908 O O . ALA B 1 178 ? 12.683 11.036 51.233 1.00 19.96 182 ALA B O 1
ATOM 3910 N N . ASN B 1 179 ? 12.470 13.202 50.612 1.00 15.42 183 ASN B N 1
ATOM 3911 C CA . ASN B 1 179 ? 11.026 13.197 50.429 1.00 17.38 183 ASN B CA 1
ATOM 3912 C C . ASN B 1 179 ? 10.570 12.977 49.008 1.00 18.92 183 ASN B C 1
ATOM 3913 O O . ASN B 1 179 ? 9.382 13.123 48.721 1.00 20.09 183 ASN B O 1
ATOM 3918 N N . SER B 1 180 ? 11.473 12.646 48.096 1.00 16.18 184 SER B N 1
ATOM 3919 C CA . SER B 1 180 ? 11.099 12.553 46.700 1.00 15.65 184 SER B CA 1
ATOM 3920 C C . SER B 1 180 ? 10.380 11.241 46.413 1.00 17.20 184 SER B C 1
ATOM 3921 O O . SER B 1 180 ? 10.969 10.158 46.503 1.00 16.13 184 SER B O 1
ATOM 3924 N N . ASP B 1 181 ? 9.108 11.323 46.040 1.00 21.67 185 ASP B N 1
ATOM 3925 C CA . ASP B 1 181 ? 8.458 10.090 45.611 1.00 18.42 185 ASP B CA 1
ATOM 3926 C C . ASP B 1 181 ? 9.086 9.572 44.318 1.00 14.04 185 ASP B C 1
ATOM 3927 O O . ASP B 1 181 ? 9.073 8.362 44.087 1.00 16.34 185 ASP B O 1
ATOM 3932 N N . ALA B 1 182 ? 9.691 10.443 43.501 1.00 17.55 186 ALA B N 1
ATOM 3933 C CA . ALA B 1 182 ? 10.358 9.968 42.283 1.00 18.08 186 ALA B CA 1
ATOM 3934 C C . ALA B 1 182 ? 11.572 9.116 42.628 1.00 15.95 186 ALA B C 1
ATOM 3935 O O . ALA B 1 182 ? 11.759 8.027 42.072 1.00 16.41 186 ALA B O 1
ATOM 3937 N N . LEU B 1 183 ? 12.370 9.553 43.597 1.00 15.13 187 LEU B N 1
ATOM 3938 C CA . LEU B 1 183 ? 13.544 8.740 43.924 1.00 13.05 187 LEU B CA 1
ATOM 3939 C C . LEU B 1 183 ? 13.147 7.519 44.712 1.00 16.38 187 LEU B C 1
ATOM 3940 O O . LEU B 1 183 ? 13.819 6.495 44.628 1.00 17.26 187 LEU B O 1
ATOM 3945 N N . LYS B 1 184 ? 12.027 7.588 45.417 1.00 13.06 188 LYS B N 1
ATOM 3946 C CA . LYS B 1 184 ? 11.560 6.425 46.157 1.00 11.50 188 LYS B CA 1
ATOM 3947 C C . LYS B 1 184 ? 11.104 5.349 45.202 1.00 15.69 188 LYS B C 1
ATOM 3948 O O . LYS B 1 184 ? 11.442 4.167 45.396 1.00 16.29 188 LYS B O 1
ATOM 3954 N N . VAL B 1 185 ? 10.349 5.746 44.165 1.00 14.40 189 VAL B N 1
ATOM 3955 C CA . VAL B 1 185 ? 9.935 4.767 43.154 1.00 13.68 189 VAL B CA 1
ATOM 3956 C C . VAL B 1 185 ? 11.170 4.139 42.536 1.00 14.10 189 VAL B C 1
ATOM 3957 O O . VAL B 1 185 ? 11.244 2.930 42.312 1.00 14.89 189 VAL B O 1
ATOM 3961 N N . ALA B 1 186 ? 12.147 4.967 42.203 1.00 13.46 190 ALA B N 1
ATOM 3962 C CA . ALA B 1 186 ? 13.326 4.424 41.534 1.00 14.15 190 ALA B CA 1
ATOM 3963 C C . ALA B 1 186 ? 14.071 3.476 42.447 1.00 13.95 190 ALA B C 1
ATOM 3964 O O . ALA B 1 186 ? 14.526 2.415 42.011 1.00 18.00 190 ALA B O 1
ATOM 3966 N N . LYS B 1 187 ? 14.216 3.851 43.716 1.00 15.34 191 LYS B N 1
ATOM 3967 C CA . LYS B 1 187 ? 14.902 2.969 44.671 1.00 16.41 191 LYS B CA 1
ATOM 3968 C C . LYS B 1 187 ? 14.162 1.647 44.830 1.00 19.57 191 LYS B C 1
ATOM 3969 O O . LYS B 1 187 ? 14.783 0.589 45.032 1.00 18.34 191 LYS B O 1
ATOM 3975 N N . GLU B 1 188 ? 12.832 1.687 44.745 1.00 13.60 192 GLU B N 1
ATOM 3976 C CA . GLU B 1 188 ? 12.047 0.481 44.956 1.00 16.67 192 GLU B CA 1
ATOM 3977 C C . GLU B 1 188 ? 12.309 -0.538 43.869 1.00 19.52 192 GLU B C 1
ATOM 3978 O O . GLU B 1 188 ? 12.383 -1.750 44.145 1.00 18.92 192 GLU B O 1
ATOM 3984 N N . VAL B 1 189 ? 12.482 -0.080 42.630 1.00 13.02 193 VAL B N 1
ATOM 3985 C CA . VAL B 1 189 ? 12.669 -1.012 41.515 1.00 13.86 193 VAL B CA 1
ATOM 3986 C C . VAL B 1 189 ? 14.121 -1.110 41.120 1.00 15.92 193 VAL B C 1
ATOM 3987 O O . VAL B 1 189 ? 14.503 -2.062 40.409 1.00 18.07 193 VAL B O 1
ATOM 3991 N N . ASP B 1 190 ? 14.942 -0.165 41.544 1.00 14.89 194 ASP B N 1
ATOM 3992 C CA . ASP B 1 190 ? 16.345 -0.078 41.130 1.00 16.07 194 ASP B CA 1
ATOM 3993 C C . ASP B 1 190 ? 17.137 0.260 42.383 1.00 13.74 194 ASP B C 1
ATOM 3994 O O . ASP B 1 190 ? 17.699 1.356 42.535 1.00 14.23 194 ASP B O 1
ATOM 3999 N N . PRO B 1 191 ? 17.211 -0.688 43.320 1.00 15.30 195 PRO B N 1
ATOM 4000 C CA . PRO B 1 191 ? 17.807 -0.387 44.623 1.00 17.07 195 PRO B CA 1
ATOM 4001 C C . PRO B 1 191 ? 19.275 -0.064 44.565 1.00 16.78 195 PRO B C 1
ATOM 4002 O O . PRO B 1 191 ? 19.761 0.698 45.409 1.00 19.10 195 PRO B O 1
ATOM 4006 N N . GLN B 1 192 ? 20.006 -0.612 43.596 1.00 18.06 196 GLN B N 1
ATOM 4007 C CA . GLN B 1 192 ? 21.409 -0.283 43.509 1.00 21.91 196 GLN B CA 1
ATOM 4008 C C . GLN B 1 192 ? 21.638 0.919 42.622 1.00 17.39 196 GLN B C 1
ATOM 4009 O O . GLN B 1 192 ? 22.786 1.316 42.412 1.00 20.21 196 GLN B O 1
ATOM 4015 N N . GLY B 1 193 ? 20.563 1.557 42.159 1.00 17.05 197 GLY B N 1
ATOM 4016 C CA . GLY B 1 193 ? 20.717 2.845 41.506 1.00 16.04 197 GLY B CA 1
ATOM 4017 C C . GLY B 1 193 ? 21.451 2.740 40.191 1.00 14.06 197 GLY B C 1
ATOM 4018 O O . GLY B 1 193 ? 22.241 3.633 39.858 1.00 16.18 197 GLY B O 1
ATOM 4019 N N . GLN B 1 194 ? 21.203 1.664 39.431 1.00 13.14 198 GLN B N 1
ATOM 4020 C CA . GLN B 1 194 ? 21.980 1.405 38.237 1.00 19.55 198 GLN B CA 1
ATOM 4021 C C . GLN B 1 194 ? 21.301 1.930 36.991 1.00 18.60 198 GLN B C 1
ATOM 4022 O O . GLN B 1 194 ? 21.966 2.100 35.972 1.00 17.83 198 GLN B O 1
ATOM 4028 N N . ARG B 1 195 ? 19.993 2.206 37.050 1.00 14.14 199 ARG B N 1
ATOM 4029 C CA . ARG B 1 195 ? 19.309 2.638 35.838 1.00 13.62 199 ARG B CA 1
ATOM 4030 C C . ARG B 1 195 ? 18.428 3.840 36.110 1.00 14.00 199 ARG B C 1
ATOM 4031 O O . ARG B 1 195 ? 17.445 4.066 35.386 1.00 14.93 199 ARG B O 1
ATOM 4039 N N . THR B 1 196 ? 18.807 4.642 37.101 1.00 12.40 200 THR B N 1
ATOM 4040 C CA . THR B 1 196 ? 18.084 5.869 37.453 1.00 12.05 200 THR B CA 1
ATOM 4041 C C . THR B 1 196 ? 18.969 7.054 37.216 1.00 16.92 200 THR B C 1
ATOM 4042 O O . THR B 1 196 ? 20.122 7.061 37.646 1.00 15.22 200 THR B O 1
ATOM 4046 N N . ILE B 1 197 ? 18.415 8.070 36.567 1.00 14.51 201 ILE B N 1
ATOM 4047 C CA . ILE B 1 197 ? 19.126 9.304 36.316 1.00 13.99 201 ILE B CA 1
ATOM 4048 C C . ILE B 1 197 ? 18.350 10.376 37.038 1.00 13.18 201 ILE B C 1
ATOM 4049 O O . ILE B 1 197 ? 17.147 10.487 36.817 1.00 13.91 201 ILE B O 1
ATOM 4054 N N . GLY B 1 198 ? 18.998 11.106 37.946 1.00 12.90 202 GLY B N 1
ATOM 4055 C CA . GLY B 1 198 ? 18.292 12.139 38.718 1.00 12.00 202 GLY B CA 1
ATOM 4056 C C . GLY B 1 198 ? 18.305 13.487 38.000 1.00 14.05 202 GLY B C 1
ATOM 4057 O O . GLY B 1 198 ? 19.298 13.883 37.423 1.00 15.25 202 GLY B O 1
ATOM 4058 N N . VAL B 1 199 ? 17.159 14.156 37.988 1.00 10.00 203 VAL B N 1
ATOM 4059 C CA . VAL B 1 199 ? 17.086 15.534 37.514 1.00 10.56 203 VAL B CA 1
ATOM 4060 C C . VAL B 1 199 ? 16.611 16.349 38.701 1.00 13.79 203 VAL B C 1
ATOM 4061 O O . VAL B 1 199 ? 15.639 15.961 39.345 1.00 14.62 203 VAL B O 1
ATOM 4065 N N . ILE B 1 200 ? 17.313 17.439 39.031 1.00 10.67 204 ILE B N 1
ATOM 4066 C CA . ILE B 1 200 ? 16.944 18.302 40.141 1.00 10.23 204 ILE B CA 1
ATOM 4067 C C . ILE B 1 200 ? 16.534 19.630 39.521 1.00 13.08 204 ILE B C 1
ATOM 4068 O O . ILE B 1 200 ? 17.376 20.321 38.949 1.00 13.51 204 ILE B O 1
ATOM 4073 N N . THR B 1 201 ? 15.252 19.968 39.641 1.00 10.79 205 THR B N 1
ATOM 4074 C CA . THR B 1 201 ? 14.732 21.210 39.074 1.00 11.80 205 THR B CA 1
ATOM 4075 C C . THR B 1 201 ? 14.666 22.247 40.187 1.00 10.27 205 THR B C 1
ATOM 4076 O O . THR B 1 201 ? 14.950 21.989 41.361 1.00 12.16 205 THR B O 1
ATOM 4080 N N . LYS B 1 202 ? 14.259 23.476 39.820 1.00 12.09 206 LYS B N 1
ATOM 4081 C CA . LYS B 1 202 ? 13.916 24.512 40.785 1.00 12.92 206 LYS B CA 1
ATOM 4082 C C . LYS B 1 202 ? 15.070 24.891 41.702 1.00 11.88 206 LYS B C 1
ATOM 4083 O O . LYS B 1 202 ? 14.857 25.363 42.808 1.00 11.77 206 LYS B O 1
ATOM 4089 N N . LEU B 1 203 ? 16.287 24.769 41.219 1.00 12.49 207 LEU B N 1
ATOM 4090 C CA . LEU B 1 203 ? 17.437 25.157 42.033 1.00 11.98 207 LEU B CA 1
ATOM 4091 C C . LEU B 1 203 ? 17.444 26.643 42.310 1.00 9.85 207 LEU B C 1
ATOM 4092 O O . LEU B 1 203 ? 18.008 27.073 43.338 1.00 11.95 207 LEU B O 1
ATOM 4097 N N . ASP B 1 204 ? 16.784 27.413 41.436 1.00 11.68 208 ASP B N 1
ATOM 4098 C CA . ASP B 1 204 ? 16.659 28.855 41.637 1.00 11.25 208 ASP B CA 1
ATOM 4099 C C . ASP B 1 204 ? 15.768 29.212 42.797 1.00 13.99 208 ASP B C 1
ATOM 4100 O O . ASP B 1 204 ? 15.767 30.377 43.231 1.00 15.26 208 ASP B O 1
ATOM 4105 N N . LEU B 1 205 ? 15.001 28.247 43.309 1.00 13.73 209 LEU B N 1
ATOM 4106 C CA . LEU B 1 205 ? 13.998 28.516 44.316 1.00 14.28 209 LEU B CA 1
ATOM 4107 C C . LEU B 1 205 ? 14.440 28.040 45.699 1.00 14.28 209 LEU B C 1
ATOM 4108 O O . LEU B 1 205 ? 13.658 28.122 46.645 1.00 13.53 209 LEU B O 1
ATOM 4113 N N . MET B 1 206 ? 15.672 27.537 45.851 1.00 12.24 210 MET B N 1
ATOM 4114 C CA . MET B 1 206 ? 16.082 27.108 47.185 1.00 10.80 210 MET B CA 1
ATOM 4115 C C . MET B 1 206 ? 16.139 28.264 48.194 1.00 14.01 210 MET B C 1
ATOM 4116 O O . MET B 1 206 ? 16.496 29.402 47.873 1.00 14.79 210 MET B O 1
ATOM 4121 N N . ASP B 1 207 ? 15.761 27.940 49.429 1.00 14.54 211 ASP B N 1
ATOM 4122 C CA . ASP B 1 207 ? 15.868 28.862 50.558 1.00 16.62 211 ASP B CA 1
ATOM 4123 C C . ASP B 1 207 ? 17.289 29.425 50.672 1.00 20.32 211 ASP B C 1
ATOM 4124 O O . ASP B 1 207 ? 18.277 28.709 50.489 1.00 17.85 211 ASP B O 1
ATOM 4129 N N . GLU B 1 208 ? 17.388 30.719 50.962 1.00 17.79 212 GLU B N 1
ATOM 4130 C CA A GLU B 1 208 ? 18.691 31.328 51.219 0.50 22.30 212 GLU B CA 1
ATOM 4131 C CA B GLU B 1 208 ? 18.701 31.303 51.189 0.50 22.26 212 GLU B CA 1
ATOM 4132 C C . GLU B 1 208 ? 19.397 30.581 52.334 1.00 20.20 212 GLU B C 1
ATOM 4133 O O . GLU B 1 208 ? 18.771 30.177 53.324 1.00 19.43 212 GLU B O 1
ATOM 4144 N N . GLY B 1 209 ? 20.705 30.394 52.172 1.00 22.86 213 GLY B N 1
ATOM 4145 C CA . GLY B 1 209 ? 21.475 29.631 53.117 1.00 20.45 213 GLY B CA 1
ATOM 4146 C C . GLY B 1 209 ? 21.490 28.140 52.861 1.00 21.75 213 GLY B C 1
ATOM 4147 O O . GLY B 1 209 ? 22.028 27.390 53.682 1.00 20.59 213 GLY B O 1
ATOM 4148 N N . THR B 1 210 ? 20.884 27.676 51.767 1.00 20.35 214 THR B N 1
ATOM 4149 C CA . THR B 1 210 ? 20.865 26.266 51.445 1.00 14.04 214 THR B CA 1
ATOM 4150 C C . THR B 1 210 ? 21.267 26.071 49.997 1.00 13.52 214 THR B C 1
ATOM 4151 O O . THR B 1 210 ? 21.246 27.003 49.176 1.00 16.03 214 THR B O 1
ATOM 4155 N N . ASP B 1 211 ? 21.605 24.834 49.690 1.00 15.33 215 ASP B N 1
ATOM 4156 C CA . ASP B 1 211 ? 21.904 24.466 48.333 1.00 13.84 215 ASP B CA 1
ATOM 4157 C C . ASP B 1 211 ? 21.754 22.956 48.213 1.00 13.76 215 ASP B C 1
ATOM 4158 O O . ASP B 1 211 ? 21.588 22.246 49.207 1.00 16.39 215 ASP B O 1
ATOM 4163 N N . ALA B 1 212 ? 21.818 22.486 46.986 1.00 13.23 216 ALA B N 1
ATOM 4164 C CA . ALA B 1 212 ? 21.630 21.063 46.702 1.00 15.00 216 ALA B CA 1
ATOM 4165 C C . ALA B 1 212 ? 22.948 20.455 46.263 1.00 15.94 216 ALA B C 1
ATOM 4166 O O . ALA B 1 212 ? 22.998 19.513 45.464 1.00 15.09 216 ALA B O 1
ATOM 4168 N N . ARG B 1 213 ? 24.041 21.027 46.752 1.00 14.71 217 ARG B N 1
ATOM 4169 C CA . ARG B 1 213 ? 25.336 20.566 46.286 1.00 14.91 217 ARG B CA 1
ATOM 4170 C C . ARG B 1 213 ? 25.572 19.102 46.615 1.00 14.95 217 ARG B C 1
ATOM 4171 O O . ARG B 1 213 ? 26.112 18.350 45.787 1.00 15.33 217 ARG B O 1
ATOM 4179 N N . ASP B 1 214 ? 25.176 18.669 47.809 1.00 14.71 218 ASP B N 1
ATOM 4180 C CA A ASP B 1 214 ? 25.435 17.278 48.156 0.48 16.12 218 ASP B CA 1
ATOM 4181 C CA B ASP B 1 214 ? 25.394 17.273 48.187 0.52 16.12 218 ASP B CA 1
ATOM 4182 C C . ASP B 1 214 ? 24.633 16.325 47.284 1.00 19.25 218 ASP B C 1
ATOM 4183 O O . ASP B 1 214 ? 25.098 15.213 47.007 1.00 18.08 218 ASP B O 1
ATOM 4192 N N . VAL B 1 215 ? 23.454 16.739 46.829 1.00 15.65 219 VAL B N 1
ATOM 4193 C CA . VAL B 1 215 ? 22.711 15.915 45.884 1.00 14.92 219 VAL B CA 1
ATOM 4194 C C . VAL B 1 215 ? 23.408 15.876 44.544 1.00 14.65 219 VAL B C 1
ATOM 4195 O O . VAL B 1 215 ? 23.616 14.803 43.955 1.00 14.45 219 VAL B O 1
ATOM 4199 N N . LEU B 1 216 ? 23.749 17.048 44.029 1.00 12.90 220 LEU B N 1
ATOM 4200 C CA . LEU B 1 216 ? 24.267 17.166 42.684 1.00 13.43 220 LEU B CA 1
ATOM 4201 C C . LEU B 1 216 ? 25.654 16.567 42.585 1.00 15.11 220 LEU B C 1
ATOM 4202 O O . LEU B 1 216 ? 26.029 16.118 41.511 1.00 16.62 220 LEU B O 1
ATOM 4207 N N . GLU B 1 217 ? 26.380 16.502 43.697 1.00 15.94 221 GLU B N 1
ATOM 4208 C CA . GLU B 1 217 ? 27.675 15.837 43.731 1.00 15.17 221 GLU B CA 1
ATOM 4209 C C . GLU B 1 217 ? 27.538 14.331 43.878 1.00 17.35 221 GLU B C 1
ATOM 4210 O O . GLU B 1 217 ? 28.555 13.622 43.942 1.00 17.36 221 GLU B O 1
ATOM 4216 N N . ASN B 1 218 ? 26.300 13.810 43.866 1.00 13.48 222 ASN B N 1
ATOM 4217 C CA . ASN B 1 218 ? 26.070 12.376 43.934 1.00 14.86 222 ASN B CA 1
ATOM 4218 C C . ASN B 1 218 ? 26.446 11.789 45.288 1.00 14.49 222 ASN B C 1
ATOM 4219 O O . ASN B 1 218 ? 26.758 10.590 45.380 1.00 16.03 222 ASN B O 1
ATOM 4224 N N . LYS B 1 219 ? 26.341 12.587 46.352 1.00 15.27 223 LYS B N 1
ATOM 4225 C CA . LYS B 1 219 ? 26.763 12.147 47.677 1.00 17.10 223 LYS B CA 1
ATOM 4226 C C . LYS B 1 219 ? 25.602 11.776 48.577 1.00 20.48 223 LYS B C 1
ATOM 4227 O O . LYS B 1 219 ? 25.666 10.776 49.323 1.00 19.34 223 LYS B O 1
ATOM 4233 N N . LEU B 1 220 ? 24.513 12.525 48.502 1.00 18.36 224 LEU B N 1
ATOM 4234 C CA . LEU B 1 220 ? 23.451 12.313 49.485 1.00 18.35 224 LEU B CA 1
ATOM 4235 C C . LEU B 1 220 ? 22.708 11.008 49.208 1.00 20.82 224 LEU B C 1
ATOM 4236 O O . LEU B 1 220 ? 22.470 10.213 50.120 1.00 22.28 224 LEU B O 1
ATOM 4241 N N . LEU B 1 221 ? 22.326 10.783 47.966 1.00 15.36 225 LEU B N 1
ATOM 4242 C CA . LEU B 1 221 ? 21.656 9.552 47.532 1.00 16.51 225 LEU B CA 1
ATOM 4243 C C . LEU B 1 221 ? 22.274 9.104 46.214 1.00 15.88 225 LEU B C 1
ATOM 4244 O O . LEU B 1 221 ? 21.762 9.394 45.119 1.00 16.36 225 LEU B O 1
ATOM 4249 N N . PRO B 1 222 ? 23.418 8.433 46.279 1.00 16.38 226 PRO B N 1
ATOM 4250 C CA . PRO B 1 222 ? 24.207 8.209 45.063 1.00 15.74 226 PRO B CA 1
ATOM 4251 C C . PRO B 1 222 ? 23.435 7.399 44.044 1.00 14.62 226 PRO B C 1
ATOM 4252 O O . PRO B 1 222 ? 22.733 6.438 44.386 1.00 16.92 226 PRO B O 1
ATOM 4256 N N . LEU B 1 223 ? 23.574 7.788 42.795 1.00 14.68 227 LEU B N 1
ATOM 4257 C CA . LEU B 1 223 ? 23.093 7.002 41.671 1.00 13.68 227 LEU B CA 1
ATOM 4258 C C . LEU B 1 223 ? 24.255 6.763 40.742 1.00 17.54 227 LEU B C 1
ATOM 4259 O O . LEU B 1 223 ? 25.058 7.661 40.542 1.00 17.78 227 LEU B O 1
ATOM 4264 N N . ARG B 1 224 ? 24.342 5.567 40.154 1.00 17.46 228 ARG B N 1
ATOM 4265 C CA . ARG B 1 224 ? 25.455 5.327 39.240 1.00 16.98 228 ARG B CA 1
ATOM 4266 C C . ARG B 1 224 ? 25.515 6.394 38.170 1.00 21.54 228 ARG B C 1
ATOM 4267 O O . ARG B 1 224 ? 26.592 6.941 37.872 1.00 20.53 228 ARG B O 1
ATOM 4275 N N . ARG B 1 225 ? 24.356 6.769 37.638 1.00 14.14 229 ARG B N 1
ATOM 4276 C CA . ARG B 1 225 ? 24.327 7.754 36.565 1.00 16.93 229 ARG B CA 1
ATOM 4277 C C . ARG B 1 225 ? 24.279 9.189 37.083 1.00 16.78 229 ARG B C 1
ATOM 4278 O O . ARG B 1 225 ? 24.310 10.134 36.269 1.00 19.78 229 ARG B O 1
ATOM 4286 N N . GLY B 1 226 ? 24.163 9.383 38.386 1.00 16.70 230 GLY B N 1
ATOM 4287 C CA . GLY B 1 226 ? 24.272 10.723 38.962 1.00 17.19 230 GLY B CA 1
ATOM 4288 C C . GLY B 1 226 ? 23.034 11.579 38.741 1.00 14.28 230 GLY B C 1
ATOM 4289 O O . GLY B 1 226 ? 21.950 11.091 38.413 1.00 15.49 230 GLY B O 1
ATOM 4290 N N . TYR B 1 227 ? 23.207 12.863 38.976 1.00 13.15 231 TYR B N 1
ATOM 4291 C CA . TYR B 1 227 ? 22.134 13.852 38.998 1.00 12.95 231 TYR B CA 1
ATOM 4292 C C . TYR B 1 227 ? 22.524 15.002 38.085 1.00 17.14 231 TYR B C 1
ATOM 4293 O O . TYR B 1 227 ? 23.714 15.330 37.955 1.00 16.38 231 TYR B O 1
ATOM 4302 N N . ILE B 1 228 ? 21.519 15.581 37.433 1.00 11.74 232 ILE B N 1
ATOM 4303 C CA . ILE B 1 228 ? 21.692 16.770 36.617 1.00 12.79 232 ILE B CA 1
ATOM 4304 C C . ILE B 1 228 ? 20.713 17.805 37.117 1.00 16.65 232 ILE B C 1
ATOM 4305 O O . ILE B 1 228 ? 19.512 17.533 37.210 1.00 15.52 232 ILE B O 1
ATOM 4310 N N . GLY B 1 229 ? 21.219 18.978 37.453 1.00 12.72 233 GLY B N 1
ATOM 4311 C CA . GLY B 1 229 ? 20.364 20.063 37.902 1.00 13.10 233 GLY B CA 1
ATOM 4312 C C . GLY B 1 229 ? 19.944 20.921 36.712 1.00 15.53 233 GLY B C 1
ATOM 4313 O O . GLY B 1 229 ? 20.673 21.056 35.710 1.00 14.86 233 GLY B O 1
ATOM 4314 N N . VAL B 1 230 ? 18.721 21.449 36.773 1.00 12.44 234 VAL B N 1
ATOM 4315 C CA . VAL B 1 230 ? 18.234 22.345 35.718 1.00 13.04 234 VAL B CA 1
ATOM 4316 C C . VAL B 1 230 ? 17.517 23.525 36.380 1.00 13.65 234 VAL B C 1
ATOM 4317 O O . VAL B 1 230 ? 17.060 23.444 37.530 1.00 13.40 234 VAL B O 1
ATOM 4321 N N . VAL B 1 231 ? 17.405 24.625 35.637 1.00 15.22 235 VAL B N 1
ATOM 4322 C CA . VAL B 1 231 ? 16.591 25.777 36.075 1.00 14.76 235 VAL B CA 1
ATOM 4323 C C . VAL B 1 231 ? 15.643 26.104 34.940 1.00 14.17 235 VAL B C 1
ATOM 4324 O O . VAL B 1 231 ? 16.066 26.617 33.885 1.00 15.26 235 VAL B O 1
ATOM 4328 N N . ASN B 1 232 ? 14.363 25.782 35.141 1.00 12.33 236 ASN B N 1
ATOM 4329 C CA . ASN B 1 232 ? 13.347 26.020 34.118 1.00 12.69 236 ASN B CA 1
ATOM 4330 C C . ASN B 1 232 ? 12.659 27.361 34.350 1.00 15.23 236 ASN B C 1
ATOM 4331 O O . ASN B 1 232 ? 12.902 28.051 35.327 1.00 14.83 236 ASN B O 1
ATOM 4336 N N . ARG B 1 233 ? 11.731 27.706 33.437 1.00 16.49 237 ARG B N 1
ATOM 4337 C CA . ARG B 1 233 ? 10.965 28.937 33.592 1.00 14.95 237 ARG B CA 1
ATOM 4338 C C . ARG B 1 233 ? 10.072 28.875 34.812 1.00 17.58 237 ARG B C 1
ATOM 4339 O O . ARG B 1 233 ? 9.439 27.849 35.075 1.00 17.00 237 ARG B O 1
ATOM 4347 N N . SER B 1 234 ? 10.021 29.989 35.539 1.00 14.47 238 SER B N 1
ATOM 4348 C CA . SER B 1 234 ? 9.053 30.138 36.604 1.00 12.86 238 SER B CA 1
ATOM 4349 C C . SER B 1 234 ? 7.653 30.269 36.023 1.00 16.13 238 SER B C 1
ATOM 4350 O O . SER B 1 234 ? 7.474 30.474 34.810 1.00 18.40 238 SER B O 1
ATOM 4353 N N . GLN B 1 235 ? 6.649 30.202 36.919 1.00 16.71 239 GLN B N 1
ATOM 4354 C CA . GLN B 1 235 ? 5.290 30.343 36.431 1.00 17.46 239 GLN B CA 1
ATOM 4355 C C . GLN B 1 235 ? 5.113 31.717 35.795 1.00 17.20 239 GLN B C 1
ATOM 4356 O O . GLN B 1 235 ? 4.473 31.849 34.748 1.00 18.44 239 GLN B O 1
ATOM 4362 N N . LYS B 1 236 ? 5.684 32.733 36.430 1.00 15.78 240 LYS B N 1
ATOM 4363 C CA . LYS B 1 236 ? 5.678 34.067 35.864 1.00 19.34 240 LYS B CA 1
ATOM 4364 C C . LYS B 1 236 ? 6.241 34.073 34.449 1.00 20.81 240 LYS B C 1
ATOM 4365 O O . LYS B 1 236 ? 5.660 34.701 33.547 1.00 19.87 240 LYS B O 1
ATOM 4371 N N . ASP B 1 237 ? 7.389 33.408 34.247 1.00 18.87 241 ASP B N 1
ATOM 4372 C CA . ASP B 1 237 ? 8.004 33.314 32.923 1.00 19.78 241 ASP B CA 1
ATOM 4373 C C . ASP B 1 237 ? 7.093 32.589 31.928 1.00 21.45 241 ASP B C 1
ATOM 4374 O O . ASP B 1 237 ? 7.074 32.920 30.734 1.00 20.82 241 ASP B O 1
ATOM 4379 N N . ILE B 1 238 ? 6.440 31.510 32.356 1.00 16.41 242 ILE B N 1
ATOM 4380 C CA . ILE B 1 238 ? 5.517 30.815 31.462 1.00 17.20 242 ILE B CA 1
ATOM 4381 C C . ILE B 1 238 ? 4.366 31.723 31.064 1.00 24.12 242 ILE B C 1
ATOM 4382 O O . ILE B 1 238 ? 3.991 31.796 29.881 1.00 22.59 242 ILE B O 1
ATOM 4387 N N . ASP B 1 239 ? 3.736 32.360 32.044 1.00 19.49 243 ASP B N 1
ATOM 4388 C CA . ASP B 1 239 ? 2.608 33.248 31.714 1.00 22.79 243 ASP B CA 1
ATOM 4389 C C . ASP B 1 239 ? 3.053 34.455 30.908 1.00 29.61 243 ASP B C 1
ATOM 4390 O O . ASP B 1 239 ? 2.258 35.026 30.141 1.00 24.97 243 ASP B O 1
ATOM 4395 N N . GLY B 1 240 ? 4.289 34.884 31.084 1.00 25.25 244 GLY B N 1
ATOM 4396 C CA . GLY B 1 240 ? 4.835 35.979 30.302 1.00 24.53 244 GLY B CA 1
ATOM 4397 C C . GLY B 1 240 ? 5.383 35.576 28.949 1.00 23.56 244 GLY B C 1
ATOM 4398 O O . GLY B 1 240 ? 5.877 36.439 28.208 1.00 25.60 244 GLY B O 1
ATOM 4399 N N . LYS B 1 241 ? 5.291 34.303 28.590 1.00 23.92 245 LYS B N 1
ATOM 4400 C CA . LYS B 1 241 ? 5.745 33.806 27.291 1.00 23.10 245 LYS B CA 1
ATOM 4401 C C . LYS B 1 241 ? 7.234 34.032 27.107 1.00 27.66 245 LYS B C 1
ATOM 4402 O O . LYS B 1 241 ? 7.703 34.285 25.991 1.00 26.01 245 LYS B O 1
ATOM 4408 N N . LYS B 1 242 ? 8.002 33.918 28.205 1.00 20.59 246 LYS B N 1
ATOM 4409 C CA . LYS B 1 242 ? 9.454 34.013 28.079 1.00 23.57 246 LYS B CA 1
ATOM 4410 C C . LYS B 1 242 ? 9.952 32.961 27.109 1.00 20.57 246 LYS B C 1
ATOM 4411 O O . LYS B 1 242 ? 9.575 31.789 27.203 1.00 28.39 246 LYS B O 1
ATOM 4417 N N . ASP B 1 243 ? 10.834 33.348 26.187 1.00 20.22 247 ASP B N 1
ATOM 4418 C CA A ASP B 1 243 ? 11.330 32.406 25.189 0.70 26.63 247 ASP B CA 1
ATOM 4419 C CA B ASP B 1 243 ? 11.280 32.378 25.201 0.30 26.66 247 ASP B CA 1
ATOM 4420 C C . ASP B 1 243 ? 12.220 31.360 25.841 1.00 23.39 247 ASP B C 1
ATOM 4421 O O . ASP B 1 243 ? 12.940 31.648 26.802 1.00 21.89 247 ASP B O 1
ATOM 4430 N N . ILE B 1 244 ? 12.197 30.144 25.294 1.00 25.64 248 ILE B N 1
ATOM 4431 C CA . ILE B 1 244 ? 13.010 29.107 25.924 1.00 26.18 248 ILE B CA 1
ATOM 4432 C C . ILE B 1 244 ? 14.503 29.428 25.787 1.00 31.81 248 ILE B C 1
ATOM 4433 O O . ILE B 1 244 ? 15.288 29.148 26.702 1.00 27.10 248 ILE B O 1
ATOM 4438 N N . THR B 1 245 ? 14.933 30.108 24.716 1.00 25.76 249 THR B N 1
ATOM 4439 C CA . THR B 1 245 ? 16.357 30.445 24.660 1.00 26.48 249 THR B CA 1
ATOM 4440 C C . THR B 1 245 ? 16.745 31.458 25.738 1.00 23.26 249 THR B C 1
ATOM 4441 O O . THR B 1 245 ? 17.864 31.405 26.273 1.00 27.46 249 THR B O 1
ATOM 4445 N N . ALA B 1 246 ? 15.850 32.392 26.078 1.00 23.90 250 ALA B N 1
ATOM 4446 C CA . ALA B 1 246 ? 16.124 33.267 27.211 1.00 20.17 250 ALA B CA 1
ATOM 4447 C C . ALA B 1 246 ? 16.199 32.457 28.507 1.00 20.41 250 ALA B C 1
ATOM 4448 O O . ALA B 1 246 ? 17.005 32.756 29.407 1.00 19.10 250 ALA B O 1
ATOM 4450 N N . ALA B 1 247 ? 15.315 31.478 28.634 1.00 18.73 251 ALA B N 1
ATOM 4451 C CA . ALA B 1 247 ? 15.356 30.629 29.833 1.00 17.70 251 ALA B CA 1
ATOM 4452 C C . ALA B 1 247 ? 16.661 29.832 29.895 1.00 20.02 251 ALA B C 1
ATOM 4453 O O . ALA B 1 247 ? 17.279 29.698 30.970 1.00 19.53 251 ALA B O 1
ATOM 4455 N N . LEU B 1 248 ? 17.110 29.304 28.748 1.00 21.45 252 LEU B N 1
ATOM 4456 C CA . LEU B 1 248 ? 18.345 28.530 28.727 1.00 21.78 252 LEU B CA 1
ATOM 4457 C C . LEU B 1 248 ? 19.538 29.397 29.078 1.00 24.81 252 LEU B C 1
ATOM 4458 O O . LEU B 1 248 ? 20.432 28.981 29.824 1.00 20.95 252 LEU B O 1
ATOM 4463 N N . ALA B 1 249 ? 19.546 30.643 28.606 1.00 22.56 253 ALA B N 1
ATOM 4464 C CA . ALA B 1 249 ? 20.630 31.536 28.998 1.00 23.35 253 ALA B CA 1
ATOM 4465 C C . ALA B 1 249 ? 20.601 31.831 30.496 1.00 18.50 253 ALA B C 1
ATOM 4466 O O . ALA B 1 249 ? 21.653 31.937 31.138 1.00 20.98 253 ALA B O 1
ATOM 4468 N N . ALA B 1 250 ? 19.408 32.036 31.065 1.00 19.03 254 ALA B N 1
ATOM 4469 C CA . ALA B 1 250 ? 19.338 32.328 32.491 1.00 20.54 254 ALA B CA 1
ATOM 4470 C C . ALA B 1 250 ? 19.832 31.128 33.274 1.00 20.69 254 ALA B C 1
ATOM 4471 O O . ALA B 1 250 ? 20.501 31.272 34.294 1.00 20.92 254 ALA B O 1
ATOM 4473 N N . GLU B 1 251 ? 19.519 29.944 32.779 1.00 15.52 255 GLU B N 1
ATOM 4474 C CA . GLU B 1 251 ? 19.956 28.718 33.459 1.00 17.75 255 GLU B CA 1
ATOM 4475 C C . GLU B 1 251 ? 21.477 28.609 33.446 1.00 17.91 255 GLU B C 1
ATOM 4476 O O . GLU B 1 251 ? 22.095 28.269 34.446 1.00 18.08 255 GLU B O 1
ATOM 4482 N N . ARG B 1 252 ? 22.091 28.864 32.292 1.00 20.70 256 ARG B N 1
ATOM 4483 C CA . ARG B 1 252 ? 23.541 28.800 32.214 1.00 20.89 256 ARG B CA 1
ATOM 4484 C C . ARG B 1 252 ? 24.179 29.815 33.150 1.00 19.90 256 ARG B C 1
ATOM 4485 O O . ARG B 1 252 ? 25.145 29.507 33.861 1.00 20.33 256 ARG B O 1
ATOM 4493 N N . LYS B 1 253 ? 23.651 31.043 33.166 1.00 19.73 257 LYS B N 1
ATOM 4494 C CA . LYS B 1 253 ? 24.205 32.064 34.039 1.00 21.45 257 LYS B CA 1
ATOM 4495 C C . LYS B 1 253 ? 24.069 31.667 35.501 1.00 21.93 257 LYS B C 1
ATOM 4496 O O . LYS B 1 253 ? 24.982 31.887 36.307 1.00 22.31 257 LYS B O 1
ATOM 4502 N N . PHE B 1 254 ? 22.960 31.015 35.840 1.00 19.83 258 PHE B N 1
ATOM 4503 C CA . PHE B 1 254 ? 22.758 30.540 37.195 1.00 16.58 258 PHE B CA 1
ATOM 4504 C C . PHE B 1 254 ? 23.841 29.556 37.603 1.00 17.06 258 PHE B C 1
ATOM 4505 O O . PHE B 1 254 ? 24.418 29.688 38.692 1.00 19.27 258 PHE B O 1
ATOM 4513 N N . PHE B 1 255 ? 24.134 28.568 36.753 1.00 17.20 259 PHE B N 1
ATOM 4514 C CA . PHE B 1 255 ? 25.091 27.542 37.175 1.00 19.16 259 PHE B CA 1
ATOM 4515 C C . PHE B 1 255 ? 26.510 28.089 37.206 1.00 21.23 259 PHE B C 1
ATOM 4516 O O . PHE B 1 255 ? 27.296 27.721 38.083 1.00 19.93 259 PHE B O 1
ATOM 4524 N N . LEU B 1 256 ? 26.820 29.023 36.328 1.00 21.61 260 LEU B N 1
ATOM 4525 C CA . LEU B 1 256 ? 28.159 29.601 36.350 1.00 24.05 260 LEU B CA 1
ATOM 4526 C C . LEU B 1 256 ? 28.359 30.553 37.521 1.00 24.88 260 LEU B C 1
ATOM 4527 O O . LEU B 1 256 ? 29.499 30.778 37.936 1.00 28.51 260 LEU B O 1
ATOM 4532 N N . SER B 1 257 ? 27.292 31.128 38.065 1.00 20.47 261 SER B N 1
ATOM 4533 C CA A SER B 1 257 ? 27.405 32.129 39.113 0.50 23.35 261 SER B CA 1
ATOM 4534 C CA B SER B 1 257 ? 27.446 32.119 39.117 0.50 23.37 261 SER B CA 1
ATOM 4535 C C . SER B 1 257 ? 27.174 31.573 40.507 1.00 23.78 261 SER B C 1
ATOM 4536 O O . SER B 1 257 ? 27.547 32.221 41.488 1.00 26.50 261 SER B O 1
ATOM 4541 N N . HIS B 1 258 ? 26.540 30.414 40.633 1.00 21.68 262 HIS B N 1
ATOM 4542 C CA . HIS B 1 258 ? 26.192 29.974 41.963 1.00 18.84 262 HIS B CA 1
ATOM 4543 C C . HIS B 1 258 ? 27.415 29.363 42.619 1.00 19.43 262 HIS B C 1
ATOM 4544 O O . HIS B 1 258 ? 27.970 28.407 42.082 1.00 20.70 262 HIS B O 1
ATOM 4551 N N . PRO B 1 259 ? 27.830 29.842 43.784 1.00 20.57 263 PRO B N 1
ATOM 4552 C CA . PRO B 1 259 ? 29.068 29.337 44.392 1.00 19.26 263 PRO B CA 1
ATOM 4553 C C . PRO B 1 259 ? 28.996 27.897 44.831 1.00 25.44 263 PRO B C 1
ATOM 4554 O O . PRO B 1 259 ? 30.051 27.314 45.102 1.00 23.12 263 PRO B O 1
ATOM 4558 N N . SER B 1 260 ? 27.799 27.324 44.995 1.00 18.15 264 SER B N 1
ATOM 4559 C CA . SER B 1 260 ? 27.692 25.918 45.355 1.00 16.48 264 SER B CA 1
ATOM 4560 C C . SER B 1 260 ? 27.672 24.989 44.157 1.00 19.40 264 SER B C 1
ATOM 4561 O O . SER B 1 260 ? 27.823 23.789 44.358 1.00 18.27 264 SER B O 1
ATOM 4564 N N . TYR B 1 261 ? 27.512 25.498 42.925 1.00 18.58 265 TYR B N 1
ATOM 4565 C CA . TYR B 1 261 ? 27.357 24.656 41.736 1.00 19.58 265 TYR B CA 1
ATOM 4566 C C . TYR B 1 261 ? 28.337 24.943 40.621 1.00 16.90 265 TYR B C 1
ATOM 4567 O O . TYR B 1 261 ? 28.435 24.139 39.714 1.00 17.90 265 TYR B O 1
ATOM 4576 N N . ARG B 1 262 ? 29.030 26.083 40.645 1.00 20.79 266 ARG B N 1
ATOM 4577 C CA . ARG B 1 262 ? 29.748 26.514 39.454 1.00 20.27 266 ARG B CA 1
ATOM 4578 C C . ARG B 1 262 ? 30.866 25.554 39.079 1.00 16.16 266 ARG B C 1
ATOM 4579 O O . ARG B 1 262 ? 31.214 25.440 37.896 1.00 24.08 266 ARG B O 1
ATOM 4587 N N . HIS B 1 263 ? 31.389 24.796 40.046 1.00 22.08 267 HIS B N 1
ATOM 4588 C CA . HIS B 1 263 ? 32.383 23.784 39.703 1.00 17.87 267 HIS B CA 1
ATOM 4589 C C . HIS B 1 263 ? 31.789 22.627 38.928 1.00 20.42 267 HIS B C 1
ATOM 4590 O O . HIS B 1 263 ? 32.537 21.853 38.327 1.00 24.13 267 HIS B O 1
ATOM 4597 N N . LEU B 1 264 ? 30.451 22.483 38.948 1.00 18.03 268 LEU B N 1
ATOM 4598 C CA . LEU B 1 264 ? 29.748 21.445 38.230 1.00 18.40 268 LEU B CA 1
ATOM 4599 C C . LEU B 1 264 ? 29.102 21.952 36.945 1.00 16.56 268 LEU B C 1
ATOM 4600 O O . LEU B 1 264 ? 28.502 21.152 36.216 1.00 21.68 268 LEU B O 1
ATOM 4605 N N . ALA B 1 265 ? 29.259 23.251 36.628 1.00 16.93 269 ALA B N 1
ATOM 4606 C CA . ALA B 1 265 ? 28.350 23.904 35.680 1.00 18.63 269 ALA B CA 1
ATOM 4607 C C . ALA B 1 265 ? 28.291 23.198 34.329 1.00 22.25 269 ALA B C 1
ATOM 4608 O O . ALA B 1 265 ? 27.233 23.157 33.694 1.00 21.83 269 ALA B O 1
ATOM 4610 N N . ASP B 1 266 ? 29.411 22.649 33.859 1.00 25.30 270 ASP B N 1
ATOM 4611 C CA . ASP B 1 266 ? 29.400 22.061 32.522 1.00 27.23 270 ASP B CA 1
ATOM 4612 C C . ASP B 1 266 ? 28.733 20.697 32.480 1.00 22.62 270 ASP B C 1
ATOM 4613 O O . ASP B 1 266 ? 28.532 20.152 31.390 1.00 28.11 270 ASP B O 1
ATOM 4618 N N . ARG B 1 267 ? 28.390 20.143 33.635 1.00 22.44 271 ARG B N 1
ATOM 4619 C CA . ARG B 1 267 ? 27.610 18.923 33.721 1.00 18.34 271 ARG B CA 1
ATOM 4620 C C . ARG B 1 267 ? 26.276 19.231 34.389 1.00 18.11 271 ARG B C 1
ATOM 4621 O O . ARG B 1 267 ? 25.715 18.392 35.093 1.00 18.59 271 ARG B O 1
ATOM 4629 N N . MET B 1 268 ? 25.788 20.448 34.183 1.00 15.00 272 MET B N 1
ATOM 4630 C CA . MET B 1 268 ? 24.487 20.906 34.698 1.00 16.13 272 MET B CA 1
ATOM 4631 C C . MET B 1 268 ? 23.739 21.587 33.573 1.00 17.22 272 MET B C 1
ATOM 4632 O O . MET B 1 268 ? 24.330 22.048 32.595 1.00 19.91 272 MET B O 1
ATOM 4637 N N . GLY B 1 269 ? 22.421 21.652 33.712 1.00 16.14 273 GLY B N 1
ATOM 4638 C CA . GLY B 1 269 ? 21.625 22.421 32.772 1.00 16.80 273 GLY B CA 1
ATOM 4639 C C . GLY B 1 269 ? 20.972 21.547 31.712 1.00 17.12 273 GLY B C 1
ATOM 4640 O O . GLY B 1 269 ? 21.324 20.387 31.487 1.00 17.28 273 GLY B O 1
ATOM 4641 N N . THR B 1 270 ? 20.041 22.173 31.004 1.00 16.56 274 THR B N 1
ATOM 4642 C CA . THR B 1 270 ? 19.167 21.395 30.141 1.00 15.60 274 THR B CA 1
ATOM 4643 C C . THR B 1 270 ? 19.863 20.943 28.861 1.00 18.31 274 THR B C 1
ATOM 4644 O O . THR B 1 270 ? 19.678 19.803 28.445 1.00 15.81 274 THR B O 1
ATOM 4648 N N . PRO B 1 271 ? 20.714 21.755 28.229 1.00 20.36 275 PRO B N 1
ATOM 4649 C CA . PRO B 1 271 ? 21.472 21.218 27.072 1.00 22.20 275 PRO B CA 1
ATOM 4650 C C . PRO B 1 271 ? 22.314 20.005 27.423 1.00 23.26 275 PRO B C 1
ATOM 4651 O O . PRO B 1 271 ? 22.305 19.001 26.685 1.00 21.31 275 PRO B O 1
ATOM 4655 N N . TYR B 1 272 ? 23.016 20.071 28.563 1.00 19.14 276 TYR B N 1
ATOM 4656 C CA . TYR B 1 272 ? 23.796 18.943 29.029 1.00 22.02 276 TYR B CA 1
ATOM 4657 C C . TYR B 1 272 ? 22.904 17.753 29.292 1.00 21.21 276 TYR B C 1
ATOM 4658 O O . TYR B 1 272 ? 23.248 16.626 28.943 1.00 19.95 276 TYR B O 1
ATOM 4667 N N . LEU B 1 273 ? 21.768 17.969 29.940 1.00 17.55 277 LEU B N 1
ATOM 4668 C CA . LEU B 1 273 ? 20.868 16.843 30.180 1.00 15.15 277 LEU B CA 1
ATOM 4669 C C . LEU B 1 273 ? 20.413 16.199 28.868 1.00 16.20 277 LEU B C 1
ATOM 4670 O O . LEU B 1 273 ? 20.407 14.967 28.743 1.00 16.82 277 LEU B O 1
ATOM 4675 N N . GLN B 1 274 ? 20.045 17.015 27.852 1.00 15.39 278 GLN B N 1
ATOM 4676 C CA . GLN B 1 274 ? 19.591 16.429 26.591 1.00 16.40 278 GLN B CA 1
ATOM 4677 C C . GLN B 1 274 ? 20.705 15.602 25.978 1.00 20.92 278 GLN B C 1
ATOM 4678 O O . GLN B 1 274 ? 20.486 14.474 25.503 1.00 19.37 278 GLN B O 1
ATOM 4684 N N . LYS B 1 275 ? 21.922 16.130 26.048 1.00 21.18 279 LYS B N 1
ATOM 4685 C CA . LYS B 1 275 ? 23.092 15.427 25.542 1.00 18.84 279 LYS B CA 1
ATOM 4686 C C . LYS B 1 275 ? 23.314 14.107 26.259 1.00 19.56 279 LYS B C 1
ATOM 4687 O O . LYS B 1 275 ? 23.476 13.063 25.612 1.00 23.20 279 LYS B O 1
ATOM 4693 N N . VAL B 1 276 ? 23.355 14.126 27.603 1.00 19.34 280 VAL B N 1
ATOM 4694 C CA . VAL B 1 276 ? 23.662 12.875 28.289 1.00 20.35 280 VAL B CA 1
ATOM 4695 C C . VAL B 1 276 ? 22.519 11.887 28.130 1.00 18.29 280 VAL B C 1
ATOM 4696 O O . VAL B 1 276 ? 22.751 10.679 28.139 1.00 20.32 280 VAL B O 1
ATOM 4700 N N . LEU B 1 277 ? 21.278 12.355 27.996 1.00 17.51 281 LEU B N 1
ATOM 4701 C CA . LEU B 1 277 ? 20.193 11.396 27.820 1.00 16.46 281 LEU B CA 1
ATOM 4702 C C . LEU B 1 277 ? 20.260 10.744 26.446 1.00 21.91 281 LEU B C 1
ATOM 4703 O O . LEU B 1 277 ? 20.057 9.525 26.315 1.00 17.56 281 LEU B O 1
ATOM 4708 N N . ASN B 1 278 ? 20.564 11.541 25.410 1.00 17.04 282 ASN B N 1
ATOM 4709 C CA . ASN B 1 278 ? 20.729 10.936 24.092 1.00 18.15 282 ASN B CA 1
ATOM 4710 C C . ASN B 1 278 ? 21.850 9.888 24.118 1.00 20.48 282 ASN B C 1
ATOM 4711 O O . ASN B 1 278 ? 21.705 8.796 23.551 1.00 21.69 282 ASN B O 1
ATOM 4716 N N . GLN B 1 279 ? 22.959 10.196 24.796 1.00 22.99 283 GLN B N 1
ATOM 4717 C CA . GLN B 1 279 ? 24.090 9.267 24.850 1.00 19.72 283 GLN B CA 1
ATOM 4718 C C . GLN B 1 279 ? 23.750 8.026 25.666 1.00 23.27 283 GLN B C 1
ATOM 4719 O O . GLN B 1 279 ? 24.007 6.883 25.238 1.00 21.57 283 GLN B O 1
ATOM 4725 N N . GLN B 1 280 ? 23.183 8.220 26.860 1.00 19.12 284 GLN B N 1
ATOM 4726 C CA . GLN B 1 280 ? 22.896 7.050 27.673 1.00 20.02 284 GLN B CA 1
ATOM 4727 C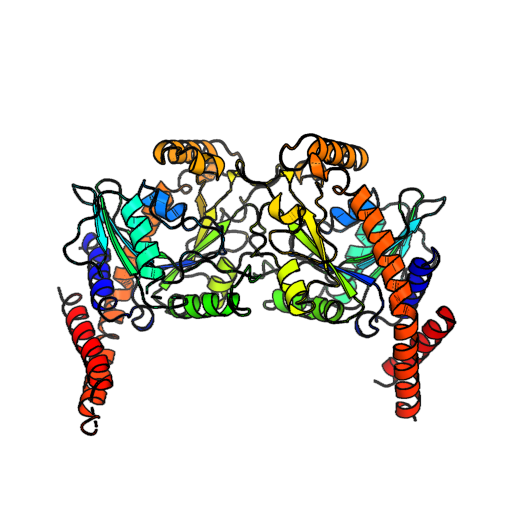 C . GLN B 1 280 ? 21.807 6.202 27.046 1.00 17.50 284 GLN B C 1
ATOM 4728 O O . GLN B 1 280 ? 21.880 4.974 27.113 1.00 21.05 284 GLN B O 1
ATOM 4734 N N . LEU B 1 281 ? 20.800 6.826 26.422 1.00 18.07 285 LEU B N 1
ATOM 4735 C CA . LEU B 1 281 ? 19.747 6.033 25.789 1.00 15.41 285 LEU B CA 1
ATOM 4736 C C . LEU B 1 281 ? 20.312 5.220 24.624 1.00 18.18 285 LEU B C 1
ATOM 4737 O O . LEU B 1 281 ? 20.022 4.020 24.486 1.00 18.36 285 LEU B O 1
ATOM 4742 N N . THR B 1 282 ? 21.149 5.844 23.800 1.00 19.23 286 THR B N 1
ATOM 4743 C CA . THR B 1 282 ? 21.758 5.101 22.697 1.00 20.69 286 THR B CA 1
ATOM 4744 C C . THR B 1 282 ? 22.584 3.923 23.213 1.00 20.97 286 THR B C 1
ATOM 4745 O O . THR B 1 282 ? 22.409 2.794 22.754 1.00 20.86 286 THR B O 1
ATOM 4749 N N . ASN B 1 283 ? 23.482 4.164 24.171 1.00 19.28 287 ASN B N 1
ATOM 4750 C CA . ASN B 1 283 ? 24.277 3.065 24.735 1.00 23.74 287 ASN B CA 1
ATOM 4751 C C . ASN B 1 283 ? 23.377 1.985 25.323 1.00 20.99 287 ASN B C 1
ATOM 4752 O O . ASN B 1 283 ? 23.642 0.780 25.195 1.00 20.50 287 ASN B O 1
ATOM 4757 N N . HIS B 1 284 ? 22.286 2.403 25.946 1.00 19.40 288 HIS B N 1
ATOM 4758 C CA . HIS B 1 284 ? 21.407 1.455 26.609 1.00 17.98 288 HIS B CA 1
ATOM 4759 C C . HIS B 1 284 ? 20.710 0.566 25.590 1.00 19.41 288 HIS B C 1
ATOM 4760 O O . HIS B 1 284 ? 20.607 -0.650 25.773 1.00 20.17 288 HIS B O 1
ATOM 4767 N N . ILE B 1 285 ? 20.197 1.177 24.524 1.00 19.61 289 ILE B N 1
ATOM 4768 C CA . ILE B 1 285 ? 19.604 0.417 23.427 1.00 16.62 289 ILE B CA 1
ATOM 4769 C C . ILE B 1 285 ? 20.636 -0.544 22.866 1.00 19.84 289 ILE B C 1
ATOM 4770 O O . ILE B 1 285 ? 20.352 -1.727 22.678 1.00 20.77 289 ILE B O 1
ATOM 4775 N N . ARG B 1 286 ? 21.848 -0.043 22.598 1.00 21.26 290 ARG B N 1
ATOM 4776 C CA . ARG B 1 286 ? 22.904 -0.930 22.085 1.00 23.88 290 ARG B CA 1
ATOM 4777 C C . ARG B 1 286 ? 23.087 -2.140 22.979 1.00 23.79 290 ARG B C 1
ATOM 4778 O O . ARG B 1 286 ? 23.191 -3.282 22.497 1.00 23.76 290 ARG B O 1
ATOM 4786 N N . ASP B 1 287 ? 23.120 -1.916 24.284 1.00 22.22 291 ASP B N 1
ATOM 4787 C CA . ASP B 1 287 ? 23.393 -2.995 25.225 1.00 21.26 291 ASP B CA 1
ATOM 4788 C C . ASP B 1 287 ? 22.232 -3.964 25.365 1.00 23.72 291 ASP B C 1
ATOM 4789 O O . ASP B 1 287 ? 22.451 -5.148 25.643 1.00 26.34 291 ASP B O 1
ATOM 4794 N N . THR B 1 288 ? 21.003 -3.500 25.192 1.00 22.21 292 THR B N 1
ATOM 4795 C CA . THR B 1 288 ? 19.858 -4.338 25.489 1.00 22.70 292 THR B CA 1
ATOM 4796 C C . THR B 1 288 ? 19.166 -4.891 24.243 1.00 20.46 292 THR B C 1
ATOM 4797 O O . THR B 1 288 ? 18.364 -5.814 24.369 1.00 23.79 292 THR B O 1
ATOM 4801 N N . LEU B 1 289 ? 19.450 -4.359 23.054 1.00 22.81 293 LEU B N 1
ATOM 4802 C CA . LEU B 1 289 ? 18.731 -4.809 21.869 1.00 25.29 293 LEU B CA 1
ATOM 4803 C C . LEU B 1 289 ? 18.917 -6.289 21.561 1.00 23.71 293 LEU B C 1
ATOM 4804 O O . LEU B 1 289 ? 17.934 -6.929 21.164 1.00 22.78 293 LEU B O 1
ATOM 4809 N N . PRO B 1 290 ? 20.094 -6.901 21.738 1.00 25.75 294 PRO B N 1
ATOM 4810 C CA . PRO B 1 290 ? 20.173 -8.343 21.443 1.00 27.37 294 PRO B CA 1
ATOM 4811 C C . PRO B 1 290 ? 19.289 -9.174 22.354 1.00 24.85 294 PRO B C 1
ATOM 4812 O O . PRO B 1 290 ? 18.599 -10.088 21.888 1.00 24.73 294 PRO B O 1
ATOM 4816 N N . GLY B 1 291 ? 19.271 -8.868 23.654 1.00 21.96 295 GLY B N 1
ATOM 4817 C CA . GLY B 1 291 ? 18.412 -9.627 24.546 1.00 22.82 295 GLY B CA 1
ATOM 4818 C C . GLY B 1 291 ? 16.952 -9.385 24.232 1.00 20.56 295 GLY B C 1
ATOM 4819 O O . GLY B 1 291 ? 16.129 -10.298 24.279 1.00 19.77 295 GLY B O 1
ATOM 4820 N N . LEU B 1 292 ? 16.610 -8.138 23.921 1.00 22.34 296 LEU B N 1
ATOM 4821 C CA . LEU B 1 292 ? 15.230 -7.823 23.595 1.00 20.05 296 LEU B CA 1
ATOM 4822 C C . LEU B 1 292 ? 14.783 -8.615 22.385 1.00 19.50 296 LEU B C 1
ATOM 4823 O O . LEU B 1 292 ? 13.702 -9.215 22.382 1.00 20.82 296 LEU B O 1
ATOM 4828 N N . ARG B 1 293 ? 15.610 -8.619 21.341 1.00 21.24 297 ARG B N 1
ATOM 4829 C CA . ARG B 1 293 ? 15.314 -9.415 20.153 1.00 22.16 297 ARG B CA 1
ATOM 4830 C C . ARG B 1 293 ? 15.000 -10.857 20.529 1.00 23.84 297 ARG B C 1
ATOM 4831 O O . ARG B 1 293 ? 13.978 -11.412 20.126 1.00 21.74 297 ARG B O 1
ATOM 4839 N N . ASN B 1 294 ? 15.850 -11.468 21.355 1.00 21.91 298 ASN B N 1
ATOM 4840 C CA . ASN B 1 294 ? 15.586 -12.852 21.755 1.00 21.77 298 ASN B CA 1
ATOM 4841 C C . ASN B 1 294 ? 14.305 -12.967 22.566 1.00 26.33 298 ASN B C 1
ATOM 4842 O O . ASN B 1 294 ? 13.532 -13.922 22.396 1.00 24.60 298 ASN B O 1
ATOM 4847 N N . LYS B 1 295 ? 14.044 -12.001 23.451 1.00 20.39 299 LYS B N 1
ATOM 4848 C CA A LYS B 1 295 ? 12.807 -12.039 24.214 0.53 22.50 299 LYS B CA 1
ATOM 4849 C CA B LYS B 1 295 ? 12.807 -12.071 24.207 0.47 22.50 299 LYS B CA 1
ATOM 4850 C C . LYS B 1 295 ? 11.604 -11.926 23.286 1.00 22.95 299 LYS B C 1
ATOM 4851 O O . LYS B 1 295 ? 10.616 -12.637 23.446 1.00 24.97 299 LYS B O 1
ATOM 4862 N N . LEU B 1 296 ? 11.669 -10.998 22.317 1.00 21.38 300 LEU B N 1
ATOM 4863 C CA . LEU B 1 296 ? 10.525 -10.816 21.431 1.00 21.14 300 LEU B CA 1
ATOM 4864 C C . LEU B 1 296 ? 10.289 -12.058 20.617 1.00 24.82 300 LEU B C 1
ATOM 4865 O O . LEU B 1 296 ? 9.142 -12.421 20.340 1.00 24.97 300 LEU B O 1
ATOM 4870 N N . GLN B 1 297 ? 11.375 -12.679 20.171 1.00 24.23 301 GLN B N 1
ATOM 4871 C CA . GLN B 1 297 ? 11.245 -13.931 19.429 1.00 26.53 301 GLN B CA 1
ATOM 4872 C C . GLN B 1 297 ? 10.523 -14.990 20.252 1.00 30.92 301 GLN B C 1
ATOM 4873 O O . GLN B 1 297 ? 9.605 -15.657 19.756 1.00 29.62 301 GLN B O 1
ATOM 4879 N N . SER B 1 298 ? 10.903 -15.156 21.524 1.00 26.86 302 SER B N 1
ATOM 4880 C CA . SER B 1 298 ? 10.184 -16.113 22.359 1.00 26.49 302 SER B CA 1
ATOM 4881 C C . SER B 1 298 ? 8.733 -15.692 22.560 1.00 31.48 302 SER B C 1
ATOM 4882 O O . SER B 1 298 ? 7.831 -16.534 22.561 1.00 35.06 302 SER B O 1
ATOM 4885 N N . GLN B 1 299 ? 8.483 -14.394 22.757 1.00 30.34 303 GLN B N 1
ATOM 4886 C CA . GLN B 1 299 ? 7.104 -13.935 22.857 1.00 25.59 303 GLN B CA 1
ATOM 4887 C C . GLN B 1 299 ? 6.342 -14.241 21.572 1.00 27.13 303 GLN B C 1
ATOM 4888 O O . GLN B 1 299 ? 5.158 -14.582 21.608 1.00 33.22 303 GLN B O 1
ATOM 4894 N N . LEU B 1 300 ? 7.010 -14.137 20.429 1.00 24.99 304 LEU B N 1
ATOM 4895 C CA . LEU B 1 300 ? 6.330 -14.422 19.167 1.00 30.27 304 LEU B CA 1
ATOM 4896 C C . LEU B 1 300 ? 5.843 -15.865 19.145 1.00 39.95 304 LEU B C 1
ATOM 4897 O O . LEU B 1 300 ? 4.656 -16.138 18.922 1.00 35.66 304 LEU B O 1
ATOM 4902 N N . LEU B 1 301 ? 6.747 -16.803 19.429 1.00 30.41 305 LEU B N 1
ATOM 4903 C CA . LEU B 1 301 ? 6.389 -18.218 19.359 1.00 31.27 305 LEU B CA 1
ATOM 4904 C C . LEU B 1 301 ? 5.295 -18.553 20.359 1.00 35.58 305 LEU B C 1
ATOM 4905 O O . LEU B 1 301 ? 4.370 -19.308 20.054 1.00 44.30 305 LEU B O 1
ATOM 4910 N N . SER B 1 302 ? 5.403 -18.016 21.567 1.00 29.53 306 SER B N 1
ATOM 4911 C CA . SER B 1 302 ? 4.367 -18.203 22.566 1.00 31.94 306 SER B CA 1
ATOM 4912 C C . SER B 1 302 ? 3.009 -17.756 22.035 1.00 43.17 306 SER B C 1
ATOM 4913 O O . SER B 1 302 ? 2.022 -18.501 22.103 1.00 47.82 306 SER B O 1
ATOM 4916 N N . ILE B 1 303 ? 2.952 -16.542 21.472 1.00 41.01 307 ILE B N 1
ATOM 4917 C CA . ILE B 1 303 ? 1.704 -16.016 20.919 1.00 41.90 307 ILE B CA 1
ATOM 4918 C C . ILE B 1 303 ? 1.186 -16.923 19.808 1.00 43.78 307 ILE B C 1
ATOM 4919 O O . ILE B 1 303 ? -0.014 -17.208 19.734 1.00 40.76 307 ILE B O 1
ATOM 4924 N N . GLU B 1 304 ? 2.077 -17.374 18.917 1.00 38.20 308 GLU B N 1
ATOM 4925 C CA . GLU B 1 304 ? 1.672 -18.324 17.881 1.00 42.41 308 GLU B CA 1
ATOM 4926 C C . GLU B 1 304 ? 0.932 -19.500 18.483 1.00 53.97 308 GLU B C 1
ATOM 4927 O O . GLU B 1 304 ? -0.117 -19.909 17.977 1.00 45.81 308 GLU B O 1
ATOM 4933 N N . LYS B 1 305 ? 1.456 -20.040 19.582 1.00 49.61 309 LYS B N 1
ATOM 4934 C CA . LYS B 1 305 ? 0.899 -21.264 20.140 1.00 54.05 309 LYS B CA 1
ATOM 4935 C C . LYS B 1 305 ? -0.447 -21.012 20.804 1.00 62.62 309 LYS B C 1
ATOM 4936 O O . LYS B 1 305 ? -1.360 -21.834 20.685 1.00 68.56 309 LYS B O 1
ATOM 4942 N N . GLU B 1 306 ? -0.603 -19.882 21.501 1.00 63.92 310 GLU B N 1
ATOM 4943 C CA . GLU B 1 306 ? -1.916 -19.580 22.062 1.00 65.69 310 GLU B CA 1
ATOM 4944 C C . GLU B 1 306 ? -2.911 -19.146 20.987 1.00 64.41 310 GLU B C 1
ATOM 4945 O O . GLU B 1 306 ? -4.120 -19.290 21.185 1.00 63.96 310 GLU B O 1
ATOM 4951 N N . VAL B 1 307 ? -2.435 -18.651 19.841 1.00 60.38 311 VAL B N 1
ATOM 4952 C CA . VAL B 1 307 ? -3.326 -18.421 18.705 1.00 55.64 311 VAL B CA 1
ATOM 4953 C C . VAL B 1 307 ? -3.795 -19.746 18.118 1.00 60.85 311 VAL B C 1
ATOM 4954 O O . VAL B 1 307 ? -4.985 -19.941 17.845 1.00 60.95 311 VAL B O 1
ATOM 4958 N N . GLU B 1 308 ? -2.859 -20.668 17.893 1.00 61.54 312 GLU B N 1
ATOM 4959 C CA . GLU B 1 308 ? -3.226 -22.010 17.460 1.00 65.78 312 GLU B CA 1
ATOM 4960 C C . GLU B 1 308 ? -4.070 -22.704 18.523 1.00 71.27 312 GLU B C 1
ATOM 4961 O O . GLU B 1 308 ? -4.884 -23.577 18.200 1.00 72.99 312 GLU B O 1
ATOM 4967 N N . GLU B 1 309 ? -3.931 -22.267 19.782 1.00 68.62 313 GLU B N 1
ATOM 4968 C CA . GLU B 1 309 ? -4.649 -22.844 20.915 1.00 72.36 313 GLU B CA 1
ATOM 4969 C C . GLU B 1 309 ? -6.156 -22.721 20.767 1.00 75.22 313 GLU B C 1
ATOM 4970 O O . GLU B 1 309 ? -6.905 -23.502 21.366 1.00 81.76 313 GLU B O 1
ATOM 4976 N N . TYR B 1 310 ? -6.625 -21.734 20.013 1.00 71.58 314 TYR B N 1
ATOM 4977 C CA . TYR B 1 310 ? -8.031 -21.351 20.054 1.00 80.25 314 TYR B CA 1
ATOM 4978 C C . TYR B 1 310 ? -8.672 -21.534 18.681 1.00 84.11 314 TYR B C 1
ATOM 4979 O O . TYR B 1 310 ? -8.424 -20.764 17.748 1.00 76.11 314 TYR B O 1
ATOM 4988 N N . LYS B 1 311 ? -9.466 -22.598 18.571 1.00 86.04 315 LYS B N 1
ATOM 4989 C CA . LYS B 1 311 ? -10.475 -22.786 17.539 1.00 72.92 315 LYS B CA 1
ATOM 4990 C C . LYS B 1 311 ? -11.849 -22.874 18.205 1.00 70.23 315 LYS B C 1
ATOM 4991 O O . LYS B 1 311 ? -12.753 -23.562 17.727 1.00 67.10 315 LYS B O 1
ATOM 4997 N N . ASN B 1 312 ? -12.001 -22.184 19.333 1.00 64.91 316 ASN B N 1
ATOM 4998 C CA . ASN B 1 312 ? -13.239 -22.198 20.108 1.00 72.41 316 ASN B CA 1
ATOM 4999 C C . ASN B 1 312 ? -14.344 -21.359 19.452 1.00 64.74 316 ASN B C 1
ATOM 5000 O O . ASN B 1 312 ? -15.540 -21.641 19.606 1.00 43.96 316 ASN B O 1
ATOM 5005 N N . ASP B 1 321 ? -14.135 -14.064 18.060 1.00 77.99 325 ASP B N 1
ATOM 5006 C CA . ASP B 1 321 ? -12.691 -14.235 17.939 1.00 69.54 325 ASP B CA 1
ATOM 5007 C C . ASP B 1 321 ? -11.962 -12.934 18.271 1.00 65.04 325 ASP B C 1
ATOM 5008 O O . ASP B 1 321 ? -10.842 -12.712 17.816 1.00 55.33 325 ASP B O 1
ATOM 5013 N N . SER B 1 322 ? -12.602 -12.083 19.080 1.00 63.17 326 SER B N 1
ATOM 5014 C CA . SER B 1 322 ? -12.031 -10.769 19.366 1.00 65.66 326 SER B CA 1
ATOM 5015 C C . SER B 1 322 ? -10.672 -10.886 20.050 1.00 69.52 326 SER B C 1
ATOM 5016 O O . SER B 1 322 ? -9.764 -10.091 19.774 1.00 56.46 326 SER B O 1
ATOM 5019 N N . ARG B 1 323 ? -10.509 -11.872 20.945 1.00 68.23 724 ARG B N 1
ATOM 5020 C CA . ARG B 1 323 ? -9.214 -12.074 21.595 1.00 58.81 724 ARG B CA 1
ATOM 5021 C C . ARG B 1 323 ? -8.186 -12.616 20.624 1.00 54.43 724 ARG B C 1
ATOM 5022 O O . ARG B 1 323 ? -6.996 -12.316 20.757 1.00 50.39 724 ARG B O 1
ATOM 5030 N N . VAL B 1 324 ? -8.618 -13.432 19.660 1.00 55.69 725 VAL B N 1
ATOM 5031 C CA . VAL B 1 324 ? -7.685 -13.879 18.636 1.00 60.93 725 VAL B CA 1
ATOM 5032 C C . VAL B 1 324 ? -7.281 -12.701 17.765 1.00 60.52 725 VAL B C 1
ATOM 5033 O O . VAL B 1 324 ? -6.162 -12.663 17.232 1.00 47.24 725 VAL B O 1
ATOM 5037 N N . ASP B 1 325 ? -8.175 -11.718 17.610 1.00 62.91 726 ASP B N 1
ATOM 5038 C CA . ASP B 1 325 ? -7.789 -10.478 16.949 1.00 58.85 726 ASP B CA 1
ATOM 5039 C C . ASP B 1 325 ? -6.746 -9.737 17.767 1.00 52.46 726 ASP B C 1
ATOM 5040 O O . ASP B 1 325 ? -5.847 -9.103 17.201 1.00 43.03 726 ASP B O 1
ATOM 5045 N N . GLU B 1 326 ? -6.851 -9.804 19.104 1.00 45.78 727 GLU B N 1
ATOM 5046 C CA . GLU B 1 326 ? -5.882 -9.115 19.946 1.00 50.83 727 GLU B CA 1
ATOM 5047 C C . GLU B 1 326 ? -4.545 -9.841 19.938 1.00 48.15 727 GLU B C 1
ATOM 5048 O O . GLU B 1 326 ? -3.492 -9.212 19.797 1.00 43.25 727 GLU B O 1
ATOM 5054 N N . MET B 1 327 ? -4.562 -11.168 20.087 1.00 46.61 728 MET B N 1
ATOM 5055 C CA . MET B 1 327 ? -3.312 -11.908 20.003 1.00 30.76 728 MET B CA 1
ATOM 5056 C C . MET B 1 327 ? -2.684 -11.737 18.635 1.00 39.60 728 MET B C 1
ATOM 5057 O O . MET B 1 327 ? -1.462 -11.560 18.520 1.00 38.67 728 MET B O 1
ATOM 5062 N N . LEU B 1 328 ? -3.503 -11.767 17.580 1.00 36.46 729 LEU B N 1
ATOM 5063 C CA . LEU B 1 328 ? -2.951 -11.535 16.257 1.00 37.47 729 LEU B CA 1
ATOM 5064 C C . LEU B 1 328 ? -2.356 -10.144 16.172 1.00 32.73 729 LEU B C 1
ATOM 5065 O O . LEU B 1 328 ? -1.321 -9.940 15.524 1.00 32.17 729 LEU B O 1
ATOM 5070 N N . ARG B 1 329 ? -2.998 -9.165 16.812 1.00 37.36 730 ARG B N 1
ATOM 5071 C CA . ARG B 1 329 ? -2.428 -7.823 16.804 1.00 39.30 730 ARG B CA 1
ATOM 5072 C C . ARG B 1 329 ? -1.033 -7.839 17.420 1.00 25.51 730 ARG B C 1
ATOM 5073 O O . ARG B 1 329 ? -0.085 -7.297 16.839 1.00 30.24 730 ARG B O 1
ATOM 5081 N N . MET B 1 330 ? -0.877 -8.555 18.540 1.00 31.79 731 MET B N 1
ATOM 5082 C CA . MET B 1 330 ? 0.438 -8.699 19.162 1.00 27.13 731 MET B CA 1
ATOM 5083 C C . MET B 1 330 ? 1.376 -9.503 18.265 1.00 26.16 731 MET B C 1
ATOM 5084 O O . MET B 1 330 ? 2.530 -9.117 18.039 1.00 25.16 731 MET B O 1
ATOM 5089 N N . TYR B 1 331 ? 0.882 -10.613 17.706 1.00 31.00 732 TYR B N 1
ATOM 5090 C CA . TYR B 1 331 ? 1.681 -11.383 16.761 1.00 26.42 732 TYR B CA 1
ATOM 5091 C C . TYR B 1 331 ? 2.222 -10.502 15.639 1.00 26.58 732 TYR B C 1
ATOM 5092 O O . TYR B 1 331 ? 3.428 -10.510 15.360 1.00 28.29 732 TYR B O 1
ATOM 5101 N N . HIS B 1 332 ? 1.359 -9.694 14.993 1.00 30.69 733 HIS B N 1
ATOM 5102 C CA . HIS B 1 332 ? 1.879 -8.941 13.855 1.00 30.47 733 HIS B CA 1
ATOM 5103 C C . HIS B 1 332 ? 2.825 -7.848 14.316 1.00 23.40 733 HIS B C 1
ATOM 5104 O O . HIS B 1 332 ? 3.844 -7.582 13.665 1.00 26.85 733 HIS B O 1
ATOM 5111 N N . ALA B 1 333 ? 2.533 -7.244 15.466 1.00 29.28 734 ALA B N 1
ATOM 5112 C CA . ALA B 1 333 ? 3.428 -6.226 16.015 1.00 22.16 734 ALA B CA 1
ATOM 5113 C C . ALA B 1 333 ? 4.786 -6.818 16.360 1.00 22.05 734 ALA B C 1
ATOM 5114 O O . ALA B 1 333 ? 5.832 -6.234 16.023 1.00 23.63 734 ALA B O 1
ATOM 5116 N N . LEU B 1 334 ? 4.784 -8.029 16.947 1.00 24.78 735 LEU B N 1
ATOM 5117 C CA . LEU B 1 334 ? 6.040 -8.723 17.237 1.00 26.08 735 LEU B CA 1
ATOM 5118 C C . LEU B 1 334 ? 6.819 -9.009 15.962 1.00 25.27 735 LEU B C 1
ATOM 5119 O O . LEU B 1 334 ? 8.033 -8.764 15.884 1.00 24.17 735 LEU B O 1
ATOM 5124 N N . LYS B 1 335 ? 6.129 -9.488 14.922 1.00 27.78 736 LYS B N 1
ATOM 5125 C CA . LYS B 1 335 ? 6.827 -9.746 13.666 1.00 26.02 736 LYS B CA 1
ATOM 5126 C C . LYS B 1 335 ? 7.383 -8.459 13.085 1.00 23.68 736 LYS B C 1
ATOM 5127 O O . LYS B 1 335 ? 8.521 -8.427 12.591 1.00 28.19 736 LYS B O 1
ATOM 5133 N N . GLU B 1 336 ? 6.610 -7.377 13.175 1.00 32.45 737 GLU B N 1
ATOM 5134 C CA . GLU B 1 336 ? 7.097 -6.082 12.714 1.00 29.26 737 GLU B CA 1
ATOM 5135 C C . GLU B 1 336 ? 8.333 -5.680 13.503 1.00 25.64 737 GLU B C 1
ATOM 5136 O O . GLU B 1 336 ? 9.365 -5.297 12.927 1.00 26.32 737 GLU B O 1
ATOM 5142 N N . ALA B 1 337 ? 8.277 -5.859 14.832 1.00 25.60 738 ALA B N 1
ATOM 5143 C CA . ALA B 1 337 ? 9.407 -5.499 15.679 1.00 24.02 738 ALA B CA 1
ATOM 5144 C C . ALA B 1 337 ? 10.654 -6.287 15.300 1.00 20.85 738 ALA B C 1
ATOM 5145 O O . ALA B 1 337 ? 11.756 -5.729 15.191 1.00 24.63 738 ALA B O 1
ATOM 5147 N N . LEU B 1 338 ? 10.507 -7.603 15.108 1.00 22.96 739 LEU B N 1
ATOM 5148 C CA . LEU B 1 338 ? 11.674 -8.421 14.793 1.00 24.02 739 LEU B CA 1
ATOM 5149 C C . LEU B 1 338 ? 12.249 -8.032 13.443 1.00 25.58 739 LEU B C 1
ATOM 5150 O O . LEU B 1 338 ? 13.474 -8.030 13.253 1.00 32.33 739 LEU B O 1
ATOM 5155 N N . SER B 1 339 ? 11.372 -7.666 12.509 1.00 28.94 740 SER B N 1
ATOM 5156 C CA A SER B 1 339 ? 11.820 -7.147 11.224 0.50 30.20 740 SER B CA 1
ATOM 5157 C CA B SER B 1 339 ? 11.815 -7.140 11.222 0.50 30.20 740 SER B CA 1
ATOM 5158 C C . SER B 1 339 ? 12.563 -5.829 11.403 1.00 27.59 740 SER B C 1
ATOM 5159 O O . SER B 1 339 ? 13.645 -5.630 10.845 1.00 29.80 740 SER B O 1
ATOM 5164 N N . ILE B 1 340 ? 11.998 -4.921 12.201 1.00 27.78 741 ILE B N 1
ATOM 5165 C CA . ILE B 1 340 ? 12.690 -3.679 12.508 1.00 28.20 741 ILE B CA 1
ATOM 5166 C C . ILE B 1 340 ? 14.070 -3.962 13.088 1.00 27.98 741 ILE B C 1
ATOM 5167 O O . ILE B 1 340 ? 15.076 -3.375 12.668 1.00 31.94 741 ILE B O 1
ATOM 5172 N N . ILE B 1 341 ? 14.149 -4.856 14.078 1.00 25.12 742 ILE B N 1
ATOM 5173 C CA . ILE B 1 341 ? 15.444 -5.071 14.707 1.00 25.59 742 ILE B CA 1
ATOM 5174 C C . ILE B 1 341 ? 16.384 -5.748 13.729 1.00 33.51 742 ILE B C 1
ATOM 5175 O O . ILE B 1 341 ? 17.588 -5.459 13.700 1.00 32.55 742 ILE B O 1
ATOM 5180 N N . GLY B 1 342 ? 15.835 -6.622 12.884 1.00 30.11 743 GLY B N 1
ATOM 5181 C CA . GLY B 1 342 ? 16.656 -7.381 11.951 1.00 33.59 743 GLY B CA 1
ATOM 5182 C C . GLY B 1 342 ? 17.504 -6.514 11.042 1.00 49.95 743 GLY B C 1
ATOM 5183 O O . GLY B 1 342 ? 18.625 -6.896 10.686 1.00 53.12 743 GLY B O 1
ATOM 5184 N N . ASP B 1 343 ? 16.995 -5.340 10.667 1.00 46.82 744 ASP B N 1
ATOM 5185 C CA . ASP B 1 343 ? 17.700 -4.438 9.755 1.00 53.64 744 ASP B CA 1
ATOM 5186 C C . ASP B 1 343 ? 19.076 -4.051 10.289 1.00 52.73 744 ASP B C 1
ATOM 5187 O O . ASP B 1 343 ? 20.045 -4.013 9.532 1.00 64.54 744 ASP B O 1
#

Nearest PDB structures (foldseek):
  5d3q-assembly1_A  TM=1.003E+00  e=8.266E-66  Homo sapiens
  2x2f-assembly1_A  TM=9.175E-01  e=1.774E-55  Homo sapiens
  2x2e-assembly1_D  TM=8.574E-01  e=7.232E-54  Homo sapiens
  5a3f-assembly1_A  TM=9.476E-01  e=1.154E-48  Homo sapiens
  3zyc-assembly1_D  TM=7.384E-01  e=7.657E-54  Homo sapiens

CATH classification: 3.40.50.300

Secondary structure (DSSP, 8-state):
--TTHHHHHHHHHHHHHTTT--GGG--SEEEEEEBTTSSHHHHHHHHHTS--S--SSS----S-EEEEEEE-SS-EEEETTSTT--B--HHHHHHHHHHHHHHHHTTTT----PPEEEEEEETT--SEEEEE-PPB-SS--TT--TTHHHHHHHHHHHHHTSTTEEEEEEEETTS-GGG-HHHHHHHHH-TT-SSEEEEEE-GGGPPTT---HHHHTT-SS--TT-EEE-----HHHHHTT--HHHHHHHHHHHHHH-TTTGGGGGG-SHHHHHHHHHHHHHHHHHHHHHHHHHHHHHHHHHHHHHH--HHHHHHHHHHHHHHHHHH-/-GGGHHHHHHHHHHHHHHTT--GGGT-SEEEEEEBTTSSHHHHHHHHHTS--S---SS----S-EEEEEEE-SS-EEEETTSTT--B--HHHHHHHHHHHHH----PPEEEEEEETT--SEEEEE-PPB-SS--TT--TTHHHHHHHHHHHHHTSTTEEEEEEEETTS-GGG-HHHHHHHHH-TT-SSEEEEEE-GGGPPTT---HHHHTT-SS--TT-EEE-----HHHHHTT--HHHHHHHHHHHHHH-TTTGGGGGG-SHHHHHHHHHHHHHHHHHHHHHHHHHHHHHHHHHHHHHHHT----HHHHHHHHHHHHHHHHHHHHH-

Foldseek 3Di:
DDLCLLVLVLVLVLLQLVLQDDLVLLGQAEEEEFAPPLCVQLLVCLQLQHDQADDDDDFQAAEKEWEWEDEDPDWWKDKSVRPPDTHPDSPVNHVVRSVVRCVPCVVLVFHDHRYTYMYIYHNRHRGHIYTYATYADDQDDDSHDRCRNVRRVVSVCSRLLRPSYQYAQRGEPQDDVVPIPSVVSCCVNPVQQARYEYEYENQVPHDPPDGCLCQQVCNPPHHPLGYAYEYGDDPVCVVVVPGSVVRQVVRLVCQCPDVSRNVVSVCYYSVNVSVSNSVVSSVSSVVCVVVSLVSLVVLLVVLVVVVLVVVSSVSSNVSSVVSNVSSD/DLLCLLVLVLVLCLLQLVLQDDLVLLAQAEEEEFAPPLCVVLLVCLQQQDDAADDDDGFQQQEKEWEWEAEDPAWWKDKSVHPPDTHPDSPVNHVVSNVVRVVNDHRYIYMYIYHNRHRGHIYTYATHADDCDDDPDDRCVNVSRLVSVCSRQLRPSYQYEQGGEPQDDPVPTPSVVSCCVNPVQQARYEYEYENQVPHDPPDGCLCQQVCHPPHHPNGYAYEYGDDPVCVVVVPGSVVRQVVGLVCQCPDPSRNVPSVCYYSVNVSVVNSVVSSVSSVVCVVVSLVVLVVVLVVLVVVLVVDPVPVVNVSSVSSNVSSVVSNVSSVD

GO terms:
  GO:0005515 protein binding (F, IPI)
  GO:0006897 endocytosis (P, TAS)
  GO:0005546 phosphatidylinositol-4,5-bisphosphate binding (F, IDA)
  GO:0005547 phosphatidylinositol-3,4,5-trisphosphate binding (F, IDA)
  GO:0005905 clathrin-coated pit (C, IDA)
  GO:0003924 GTPase activity (F, IDA)
  GO:0042803 protein homodimerization activity (F, IDA)
  GO:0051260 protein homooligomerization (P, IDA)
  GO:0051289 protein homotetramerization (P, IDA)
  GO:0099050 vesicle scission (P, IDA)
  GO:0006898 receptor-mediated endocytosis (P, IDA)
  GO:0005886 plasma membrane (C, EXP)
  GO:0003924 GTPase activity (F, EXP)
  GO:0005546 phosphatidylinositol-4,5-bisphosphate binding (F, IMP)
  GO:0006898 receptor-mediated endocytosis (P, IMP)
  GO:0003924 GTPase activity (F, TAS)
  GO:0005886 plasma membrane (C, TAS)
  GO:0042802 identical protein binding (F, IPI)
  GO:0006897 endocytosis (P, IMP)
  GO:0007032 endosome organization (P, IMP)

B-factor: mean 27.45, std 13.77, range [9.44, 98.16]

Radius of gyration: 27.98 Å; Cα contacts (8 Å, |Δi|>4): 1282; chains: 2; bounding box: 49×66×82 Å

InterPro domains:
  IPR000375 Dynamin stalk domain [PF01031] (215-501)
  IPR001401 Dynamin, GTPase domain [SM00053] (6-245)
  IPR001401 Dynamin, GTPase domain [cd08771] (29-294)
  IPR001849 Pleckstrin homology domain [PF00169] (520-621)
  IPR001849 Pleckstrin homology domain [PS50003] (519-625)
  IPR001849 Pleckstrin homology domain [SM00233] (520-627)
  IPR003130 Dynamin GTPase effector [PF02212] (656-744)
  IPR003130 Dynamin GTPase effector [SM00302] (654-745)
  IPR011993 PH-like domain superfamily [G3DSA:2.30.29.30] (520-653)
  IPR019762 Dynamin, GTPase region, conserved site [PS00410] (57-66)
  IPR020850 GTPase effector domain [PS51388] (659-750)
  IPR022812 Dynamin [PR00195] (31-49)
  IPR022812 Dynamin [PR00195] (56-73)
  IPR022812 Dynamin [PR00195] (126-143)
  IPR022812 Dynamin [PR00195] (176-194)
  IPR022812 Dynamin [PR00195] (195-211)
  IPR022812 Dynamin [PR00195] (218-237)
  IPR022812 Dynamin [PTHR11566] (7-744)
  IPR027417 P-loop containing nucleoside triphosphate hydrolase [G3DSA:3.40.50.300] (6-304)
  IPR027417 P-loop containing nucleoside triphosphate hydrolase [SSF52540] (3-303)

Organism: Homo sapiens (NCBI:txid9606)

Solvent-accessible surface area: 27677 Å² total; per-residue (Å²): 59,102,131,75,19,4,33,20,5,3,109,0,1,26,14,0,14,76,42,23,48,3,8,81,3,18,2,1,7,0,0,0,0,0,9,37,66,4,11,18,48,25,0,0,4,12,4,1,35,69,41,0,4,7,98,60,114,33,16,51,31,21,10,0,7,0,0,1,0,22,82,24,137,70,42,26,0,58,4,57,82,40,191,78,92,116,4,102,72,8,82,75,0,45,102,38,2,50,49,10,2,88,160,59,6,18,134,123,71,5,27,11,52,51,8,4,5,0,45,0,38,0,63,131,4,76,31,0,4,0,0,10,0,3,5,2,1,15,2,28,21,82,101,26,21,119,64,0,12,100,47,1,46,94,6,0,42,72,1,0,61,49,123,9,1,0,0,0,1,1,1,29,8,15,36,49,10,13,29,8,12,0,7,37,0,2,63,89,23,10,76,134,3,79,18,0,0,0,0,2,0,55,4,63,30,44,28,102,46,49,61,6,95,85,10,4,35,46,135,67,10,86,11,189,68,13,11,5,0,0,17,19,28,14,63,114,36,25,99,61,177,67,81,14,106,37,6,53,63,44,2,107,146,41,2,90,63,44,88,17,1,138,94,9,3,104,114,11,3,2,84,56,0,18,99,8,0,35,91,28,3,17,53,18,0,122,96,25,20,66,29,0,77,89,84,0,72,73,68,11,85,59,20,54,150,104,62,168,210,70,74,103,51,73,112,33,45,113,7,0,91,87,0,30,81,37,20,77,73,77,127,84,21,3,31,15,4,4,100,0,1,30,14,0,12,73,41,23,42,3,8,88,5,23,2,0,7,0,0,0,0,0,15,33,64,3,9,17,29,19,0,0,1,14,3,1,32,102,34,0,2,6,101,46,132,29,16,57,24,80,35,0,5,0,0,1,0,23,82,26,131,82,39,34,0,58,1,31,77,37,164,88,104,130,8,104,70,14,68,81,1,55,83,35,2,57,54,13,21,130,200,59,34,48,58,8,4,5,0,43,0,39,0,59,122,5,85,32,0,3,0,0,6,1,0,5,4,6,18,0,28,36,77,147,30,48,120,66,1,15,96,60,0,31,87,5,0,29,71,1,0,63,51,128,15,1,0,0,0,1,1,2,29,10,18,46,45,15,11,22,11,14,1,8,36,0,2,76,104,26,9,76,137,4,82,19,0,0,0,0,2,0,55,4,63,32,42,28,112,50,48,57,6,92,65,8,9,40,49,134,61,15,90,18,149,45,11,13,6,0,0,16,18,25,15,58,110,33,16,98,58,147,68,102,13,105,44,7,47,63,44,2,106,150,42,2,88,72,44,87,16,1,140,86,18,3,98,122,14,3,4,82,47,0,18,109,14,0,34,103,39,3,16,49,18,0,106,95,27,12,63,34,1,96,101,112,0,89,75,64,6,92,68,25,59,101,53,34,128,109,94,200,166,135,72,174,30,56,99,30,61,116,33,49,105,7,0,93,94,0,30,68,11,11,61,149